Protein 7S5C (pdb70)

Solvent-accessible surface area: 25886 Å² total; per-residue (Å²): 133,81,59,16,18,2,17,0,1,45,3,0,14,46,1,0,55,4,0,12,42,1,34,25,34,5,100,61,3,108,56,96,123,0,83,46,25,0,102,102,1,5,55,56,2,20,88,5,5,52,51,0,10,115,18,3,80,110,55,11,83,31,0,56,111,69,62,166,77,60,26,23,3,22,0,1,50,1,0,15,46,1,0,55,5,2,11,49,1,28,39,33,7,114,58,4,96,48,96,109,0,91,49,17,0,98,67,0,5,60,63,2,67,109,5,15,64,59,0,16,108,39,2,61,144,63,10,87,28,0,52,114,61,67,150,82,59,17,20,2,14,0,0,41,0,1,14,44,1,0,55,5,0,11,41,2,35,36,36,5,120,60,7,96,53,90,96,0,86,55,22,0,100,86,0,4,48,51,3,18,94,6,4,53,67,0,15,96,20,3,75,132,61,12,80,37,7,77,114,112,126,59,26,16,3,23,0,3,50,0,0,15,47,1,0,60,6,0,11,30,1,36,37,30,5,117,58,5,94,56,105,123,0,94,54,21,0,108,89,0,5,49,51,2,27,61,4,2,3,41,0,9,59,11,18,144,126,63,82,124,57,24,20,3,22,0,1,51,1,0,14,47,1,0,55,6,0,10,39,1,35,28,39,8,100,60,2,113,45,108,100,0,100,56,17,1,104,88,0,6,48,32,2,24,82,2,5,24,57,0,18,100,15,2,151,120,66,11,123,45,40,140,59,30,19,4,25,0,3,53,1,1,14,44,1,0,56,5,0,11,38,3,29,31,34,6,88,58,2,109,49,104,94,0,85,52,20,0,98,84,0,5,49,48,2,19,105,3,3,56,51,0,24,114,12,2,65,89,56,12,113,52,5,132,146,88,59,24,20,2,19,0,1,44,0,0,15,49,1,0,54,6,0,13,43,2,38,30,34,6,121,63,1,106,54,104,121,0,93,49,22,0,98,93,0,5,59,47,3,20,95,4,3,35,52,0,20,117,19,3,164,94,58,14,126,46,29,144,60,31,19,4,22,0,2,52,0,0,15,48,1,0,64,6,2,12,29,1,36,19,35,8,128,59,6,86,51,91,107,0,81,54,18,0,103,90,0,6,49,37,2,42,107,6,16,56,64,0,14,104,22,18,184,132,71,82,150,84,60,16,21,4,18,0,2,52,1,0,15,46,0,0,53,6,0,9,38,3,36,22,36,7,95,45,30,90,38,102,130,0,74,56,22,0,94,87,1,7,50,52,2,27,87,8,2,6,78,0,10,79,7,2,72,105,51,10,109,53,18,132,145,74,66,12,20,5,23,0,2,48,0,1,14,46,1,0,55,5,2,14,42,2,32,38,35,8,121,61,5,92,49,104,91,0,90,52,10,0,100,85,0,5,60,64,3,67,105,4,17,67,56,0,18,109,28,21,140,140,60,26,131,74

Structure (mmCIF, N/CA/C/O backbone):
data_7S5C
#
_entry.id   7S5C
#
_cell.length_a   63.830
_cell.length_b   68.360
_cell.length_c   83.390
_cell.angle_alpha   90.00
_cell.angle_beta   103.62
_cell.angle_gamma   90.00
#
_symmetry.space_group_name_H-M   'P 1 21 1'
#
loop_
_entity.id
_entity.type
_entity.pdbx_description
1 polymer EncB
2 non-polymer 'FE (III) ION'
3 non-polymer 'CALCIUM ION'
4 water water
#
loop_
_atom_site.group_PDB
_atom_site.id
_atom_site.type_symbol
_atom_site.label_atom_id
_atom_site.label_alt_id
_atom_site.label_comp_id
_atom_site.label_asym_id
_atom_site.label_entity_id
_atom_site.label_seq_id
_atom_site.pdbx_PDB_ins_code
_atom_site.Cartn_x
_atom_site.Cartn_y
_atom_site.Cartn_z
_atom_site.occupancy
_atom_site.B_iso_or_equiv
_atom_site.auth_seq_id
_atom_site.auth_comp_id
_atom_site.auth_asym_id
_atom_site.auth_atom_id
_atom_site.pdbx_PDB_model_num
ATOM 1 N N . ASP A 1 21 ? -24.624 -1.304 0.501 1.00 63.01 14 ASP A N 1
ATOM 2 C CA . ASP A 1 21 ? -24.434 -0.578 -0.748 1.00 63.13 14 ASP A CA 1
ATOM 3 C C . ASP A 1 21 ? -22.942 -0.457 -1.063 1.00 68.31 14 ASP A C 1
ATOM 4 O O . ASP A 1 21 ? -22.353 0.619 -0.950 1.00 74.33 14 ASP A O 1
ATOM 9 N N . LEU A 1 22 ? -22.329 -1.573 -1.450 1.00 55.03 15 LEU A N 1
ATOM 10 C CA . LEU A 1 22 ? -20.896 -1.633 -1.705 1.00 50.93 15 LEU A CA 1
ATOM 11 C C . LEU A 1 22 ? -20.636 -2.179 -3.100 1.00 42.95 15 LEU A C 1
ATOM 12 O O . LEU A 1 22 ? -21.268 -3.152 -3.522 1.00 43.15 15 LEU A O 1
ATOM 17 N N . ASP A 1 23 ? -19.693 -1.562 -3.803 1.00 36.57 16 ASP A N 1
ATOM 18 C CA . ASP A 1 23 ? -19.181 -2.109 -5.046 1.00 33.35 16 ASP A CA 1
ATOM 19 C C . ASP A 1 23 ? -17.788 -2.683 -4.791 1.00 28.56 16 ASP A C 1
ATOM 20 O O . ASP A 1 23 ? -17.281 -2.671 -3.664 1.00 25.74 16 ASP A O 1
ATOM 25 N N . ASP A 1 24 ? -17.179 -3.230 -5.845 1.00 25.64 17 ASP A N 1
ATOM 26 C CA . ASP A 1 24 ? -15.888 -3.894 -5.680 1.00 27.57 17 ASP A CA 1
ATOM 27 C C . ASP A 1 24 ? -14.839 -2.940 -5.116 1.00 24.25 17 ASP A C 1
ATOM 28 O O . ASP A 1 24 ? -14.042 -3.320 -4.247 1.00 24.06 17 ASP A O 1
ATOM 33 N N . VAL A 1 25 ? -14.816 -1.691 -5.595 1.00 23.91 18 VAL A N 1
ATOM 34 C CA . VAL A 1 25 ? -13.761 -0.784 -5.151 1.00 21.60 18 VAL A CA 1
ATOM 35 C C . VAL A 1 25 ? -13.936 -0.450 -3.674 1.00 21.55 18 VAL A C 1
ATOM 36 O O . VAL A 1 25 ? -12.953 -0.313 -2.939 1.00 24.57 18 VAL A O 1
ATOM 40 N N . ALA A 1 26 ? -15.184 -0.356 -3.205 1.00 22.49 19 ALA A N 1
ATOM 41 C CA . ALA A 1 26 ? -15.416 -0.097 -1.788 1.00 24.98 19 ALA A CA 1
ATOM 42 C C . ALA A 1 26 ? -14.942 -1.257 -0.922 1.00 22.34 19 ALA A C 1
ATOM 43 O O . ALA A 1 26 ? -14.361 -1.038 0.147 1.00 21.86 19 ALA A O 1
ATOM 45 N N . ARG A 1 27 ? -15.208 -2.499 -1.350 1.00 22.79 20 ARG A N 1
ATOM 46 C CA . ARG A 1 27 ? -14.730 -3.653 -0.594 1.00 23.55 20 ARG A CA 1
ATOM 47 C C . ARG A 1 27 ? -13.208 -3.685 -0.552 1.00 19.84 20 ARG A C 1
ATOM 48 O O . ARG A 1 27 ? -12.615 -4.055 0.472 1.00 21.86 20 ARG A O 1
ATOM 56 N N . ILE A 1 28 ? -12.558 -3.278 -1.649 1.00 19.81 21 ILE A N 1
ATOM 57 C CA . ILE A 1 28 ? -11.091 -3.200 -1.656 1.00 19.69 21 ILE A CA 1
ATOM 58 C C . ILE A 1 28 ? -10.597 -2.159 -0.649 1.00 24.52 21 ILE A C 1
ATOM 59 O O . ILE A 1 28 ? -9.646 -2.406 0.108 1.00 20.36 21 ILE A O 1
ATOM 64 N N . ARG A 1 29 ? -11.209 -0.964 -0.649 1.00 16.53 22 ARG A N 1
ATOM 65 C CA . ARG A 1 29 ? -10.836 0.057 0.337 1.00 19.96 22 ARG A CA 1
ATOM 66 C C . ARG A 1 29 ? -11.039 -0.436 1.770 1.00 19.74 22 ARG A C 1
ATOM 67 O O . ARG A 1 29 ? -10.224 -0.142 2.658 1.00 18.73 22 ARG A O 1
ATOM 75 N N . LEU A 1 30 ? -12.120 -1.182 2.019 1.00 21.55 23 LEU A N 1
ATOM 76 C CA . LEU A 1 30 ? -12.388 -1.686 3.367 1.00 22.73 23 LEU A CA 1
ATOM 77 C C . LEU A 1 30 ? -11.334 -2.696 3.810 1.00 23.01 23 LEU A C 1
ATOM 78 O O . LEU A 1 30 ? -10.858 -2.649 4.958 1.00 21.76 23 LEU A O 1
ATOM 83 N N . VAL A 1 31 ? -10.963 -3.615 2.912 1.00 19.72 24 VAL A N 1
ATOM 84 C CA . VAL A 1 31 ? -9.900 -4.572 3.208 1.00 21.76 24 VAL A CA 1
ATOM 85 C C . VAL A 1 31 ? -8.583 -3.859 3.469 1.00 22.60 24 VAL A C 1
ATOM 86 O O . VAL A 1 31 ? -7.857 -4.204 4.405 1.00 21.12 24 VAL A O 1
ATOM 90 N N . LEU A 1 32 ? -8.252 -2.855 2.650 1.00 22.62 25 LEU A N 1
ATOM 91 C CA . LEU A 1 32 ? -7.003 -2.123 2.860 1.00 22.04 25 LEU A CA 1
ATOM 92 C C . LEU A 1 32 ? -6.991 -1.402 4.214 1.00 20.70 25 LEU A C 1
ATOM 93 O O . LEU A 1 32 ? -5.990 -1.458 4.946 1.00 23.06 25 LEU A O 1
ATOM 98 N N . ALA A 1 33 ? -8.102 -0.754 4.583 1.00 21.03 26 ALA A N 1
ATOM 99 C CA . ALA A 1 33 ? -8.178 -0.087 5.884 1.00 20.56 26 ALA A CA 1
ATOM 100 C C . ALA A 1 33 ? -8.004 -1.076 7.036 1.00 21.39 26 ALA A C 1
ATOM 101 O O . ALA A 1 33 ? -7.271 -0.807 8.009 1.00 24.92 26 ALA A O 1
ATOM 103 N N . ARG A 1 34 ? -8.673 -2.232 6.941 1.00 21.05 27 ARG A N 1
ATOM 104 C CA . ARG A 1 34 ? -8.532 -3.251 7.982 1.00 19.86 27 ARG A CA 1
ATOM 105 C C . ARG A 1 34 ? -7.092 -3.758 8.081 1.00 21.49 27 ARG A C 1
ATOM 106 O O . ARG A 1 34 ? -6.565 -3.937 9.185 1.00 22.47 27 ARG A O 1
ATOM 114 N N . GLU A 1 35 ? -6.464 -4.044 6.937 1.00 21.79 28 GLU A N 1
ATOM 115 C CA . GLU A 1 35 ? -5.077 -4.492 6.926 1.00 22.03 28 GLU A CA 1
ATOM 116 C C . GLU A 1 35 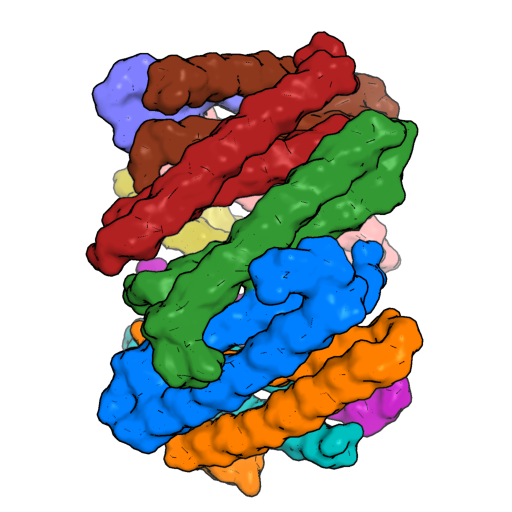? -4.159 -3.485 7.601 1.00 26.88 28 GLU A C 1
ATOM 117 O O . GLU A 1 35 ? -3.220 -3.868 8.317 1.00 20.15 28 GLU A O 1
ATOM 123 N N . LEU A 1 36 ? -4.404 -2.185 7.385 1.00 20.76 29 LEU A N 1
ATOM 124 C CA . LEU A 1 36 ? -3.536 -1.190 8.016 1.00 19.20 29 LEU A CA 1
ATOM 125 C C . LEU A 1 36 ? -3.688 -1.204 9.533 1.00 22.97 29 LEU A C 1
ATOM 126 O O . LEU A 1 36 ? -2.687 -1.119 10.275 1.00 20.89 29 LEU A O 1
ATOM 131 N N . GLU A 1 37 ? -4.929 -1.334 10.016 1.00 16.26 30 GLU A N 1
ATOM 132 C CA . GLU A 1 37 ? -5.119 -1.452 11.466 1.00 22.48 30 GLU A CA 1
ATOM 133 C C . GLU A 1 37 ? -4.451 -2.721 12.008 1.00 21.65 30 GLU A C 1
ATOM 134 O O . GLU A 1 37 ? -3.855 -2.712 13.100 1.00 23.46 30 GLU A O 1
ATOM 140 N N . THR A 1 38 ? -4.549 -3.823 11.253 1.00 22.19 31 THR A N 1
ATOM 141 C CA . THR A 1 38 ? -3.931 -5.082 11.669 1.00 23.67 31 THR A CA 1
ATOM 142 C C . THR A 1 38 ? -2.418 -4.950 11.803 1.00 25.02 31 THR A C 1
ATOM 143 O O . THR A 1 38 ? -1.820 -5.502 12.738 1.00 23.64 31 THR A O 1
ATOM 147 N N . ILE A 1 39 ? -1.777 -4.262 10.855 1.00 20.07 32 ILE A N 1
ATOM 148 C CA . ILE A 1 39 ? -0.335 -4.040 10.962 1.00 20.00 32 ILE A CA 1
ATOM 149 C C . ILE A 1 39 ? -0.016 -3.250 12.221 1.00 18.71 32 ILE A C 1
ATOM 150 O O . ILE A 1 39 ? 0.945 -3.571 12.936 1.00 21.74 32 ILE A O 1
ATOM 155 N N . ASN A 1 40 ? -0.796 -2.186 12.503 1.00 21.91 33 ASN A N 1
ATOM 156 C CA . ASN A 1 40 ? -0.593 -1.445 13.757 1.00 20.44 33 ASN A CA 1
ATOM 157 C C . ASN A 1 40 ? -0.616 -2.384 14.970 1.00 26.34 33 ASN A C 1
ATOM 158 O O . ASN A 1 40 ? 0.221 -2.287 15.884 1.00 20.47 33 ASN A O 1
ATOM 163 N N . GLU A 1 41 ? -1.577 -3.306 14.985 1.00 22.08 34 GLU A N 1
ATOM 164 C CA . GLU A 1 41 ? -1.703 -4.236 16.108 1.00 26.41 34 GLU A CA 1
ATOM 165 C C . GLU A 1 41 ? -0.513 -5.192 16.192 1.00 25.45 34 GLU A C 1
ATOM 166 O O . GLU A 1 41 ? 0.006 -5.454 17.285 1.00 24.81 34 GLU A O 1
ATOM 172 N N . TYR A 1 42 ? -0.076 -5.734 15.055 1.00 25.53 35 TYR A N 1
ATOM 173 C CA . TYR A 1 42 ? 1.062 -6.653 15.065 1.00 24.89 35 TYR A CA 1
ATOM 174 C C . TYR A 1 42 ? 2.324 -5.955 15.556 1.00 27.32 35 TYR A C 1
ATOM 175 O O . TYR A 1 42 ? 3.080 -6.514 16.358 1.00 2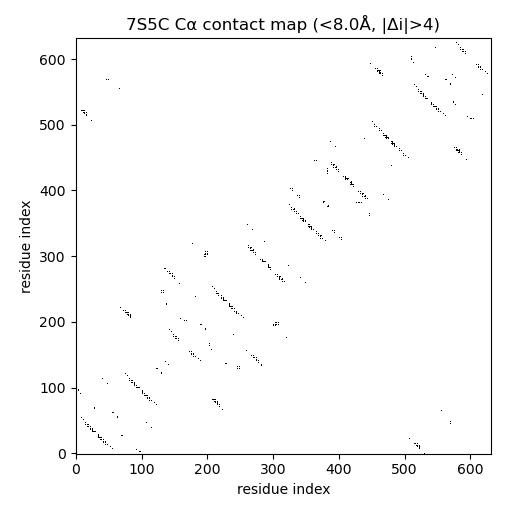2.89 35 TYR A O 1
ATOM 184 N N . GLU A 1 43 ? 2.574 -4.731 15.083 1.00 23.36 36 GLU A N 1
ATOM 185 C CA . GLU A 1 43 ? 3.779 -4.023 15.508 1.00 24.73 36 GLU A CA 1
ATOM 186 C C . GLU A 1 43 ? 3.716 -3.684 16.991 1.00 21.99 36 GLU A C 1
ATOM 187 O O . GLU A 1 43 ? 4.722 -3.805 17.709 1.00 28.68 36 GLU A O 1
ATOM 193 N N . ALA A 1 44 ? 2.537 -3.282 17.475 1.00 23.11 37 ALA A N 1
ATOM 194 C CA . ALA A 1 44 ? 2.383 -2.993 18.898 1.00 25.65 37 ALA A CA 1
ATOM 195 C C . ALA A 1 44 ? 2.600 -4.245 19.750 1.00 34.28 37 ALA A C 1
ATOM 196 O O . ALA A 1 44 ? 3.263 -4.193 20.795 1.00 30.00 37 ALA A O 1
ATOM 198 N N . TYR A 1 45 ? 2.050 -5.382 19.322 1.00 26.29 38 TYR A N 1
ATOM 199 C CA . TYR A 1 45 ? 2.238 -6.616 20.078 1.00 26.78 38 TYR A CA 1
ATOM 200 C C . TYR A 1 45 ? 3.692 -7.072 20.041 1.00 29.23 38 TYR A C 1
ATOM 201 O O . TYR A 1 45 ? 4.215 -7.579 21.042 1.00 30.63 38 TYR A O 1
ATOM 210 N N . ALA A 1 46 ? 4.363 -6.900 18.895 1.00 26.41 39 ALA A N 1
ATOM 211 C CA . ALA A 1 46 ? 5.778 -7.243 18.809 1.00 27.49 39 ALA A CA 1
ATOM 212 C C . ALA A 1 46 ? 6.597 -6.391 19.766 1.00 38.33 39 ALA A C 1
ATOM 213 O O . ALA A 1 46 ? 7.523 -6.892 20.415 1.00 39.61 39 ALA A O 1
ATOM 215 N N . ARG A 1 47 ? 6.264 -5.100 19.873 1.00 38.33 40 ARG A N 1
ATOM 216 C CA . ARG A 1 47 ? 6.961 -4.237 20.824 1.00 37.70 40 ARG A CA 1
ATOM 217 C C . ARG A 1 47 ? 6.685 -4.656 22.262 1.00 34.80 40 ARG A C 1
ATOM 218 O O . ARG A 1 47 ? 7.577 -4.578 23.116 1.00 36.84 40 ARG A O 1
ATOM 226 N N . ALA A 1 48 ? 5.454 -5.083 22.561 1.00 36.54 41 ALA A N 1
ATOM 227 C CA . ALA A 1 48 ? 5.071 -5.348 23.946 1.00 32.92 41 ALA A CA 1
ATOM 228 C C . ALA A 1 48 ? 5.551 -6.700 24.462 1.00 39.42 41 ALA A C 1
ATOM 229 O O . ALA A 1 48 ? 5.357 -6.996 25.645 1.00 38.15 41 ALA A O 1
ATOM 231 N N . SER A 1 49 ? 6.159 -7.524 23.622 1.00 35.91 42 SER A N 1
ATOM 232 C CA . SER A 1 49 ? 6.564 -8.865 24.013 1.00 40.46 42 SER A CA 1
ATOM 233 C C . SER A 1 49 ? 8.014 -8.880 24.479 1.00 42.19 42 SER A C 1
ATOM 234 O O . SER A 1 49 ? 8.856 -8.157 23.939 1.00 46.82 42 SER A O 1
ATOM 237 N N . SER A 1 50 ? 8.300 -9.717 25.484 1.00 48.77 43 SER A N 1
ATOM 238 C CA . SER A 1 50 ? 9.671 -9.946 25.933 1.00 58.52 43 SER A CA 1
ATOM 239 C C . SER A 1 50 ? 10.253 -11.261 25.435 1.00 46.76 43 SER A C 1
ATOM 240 O O . SER A 1 50 ? 11.479 -11.428 25.462 1.00 46.12 43 SER A O 1
ATOM 243 N N . ASN A 1 51 ? 9.414 -12.190 24.996 1.00 43.71 44 ASN A N 1
ATOM 244 C CA . ASN A 1 51 ? 9.895 -13.438 24.419 1.00 40.36 44 ASN A CA 1
ATOM 245 C C . ASN A 1 51 ? 10.327 -13.180 22.987 1.00 38.91 44 ASN A C 1
ATOM 246 O O . ASN A 1 51 ? 9.495 -12.793 22.154 1.00 41.13 44 ASN A O 1
ATOM 251 N N . PRO A 1 52 ? 11.607 -13.375 22.639 1.00 34.05 45 PRO A N 1
ATOM 252 C CA . PRO A 1 52 ? 12.057 -13.121 21.258 1.00 43.22 45 PRO A CA 1
ATOM 253 C C . PRO A 1 52 ? 11.323 -13.920 20.192 1.00 41.65 45 PRO A C 1
ATOM 254 O O . PRO A 1 52 ? 11.152 -13.416 19.074 1.00 30.85 45 PRO A O 1
ATOM 258 N N . GLU A 1 53 ? 10.889 -15.150 20.488 1.00 39.72 46 GLU A N 1
ATOM 259 C CA . GLU A 1 53 ? 10.169 -15.924 19.479 1.00 35.13 46 GLU A CA 1
ATOM 260 C C . GLU A 1 53 ? 8.792 -15.334 19.201 1.00 36.99 46 GLU A C 1
ATOM 261 O O . GLU A 1 53 ? 8.340 -15.320 18.050 1.00 31.71 46 GLU A O 1
ATOM 267 N N . VAL A 1 54 ? 8.129 -14.810 20.234 1.00 28.90 47 VAL A N 1
ATOM 268 C CA . VAL A 1 54 ? 6.831 -14.159 20.044 1.00 31.52 47 VAL A CA 1
ATOM 269 C C . VAL A 1 54 ? 6.997 -12.823 19.325 1.00 32.95 47 VAL A C 1
ATOM 270 O O . VAL A 1 54 ? 6.208 -12.477 18.431 1.00 28.35 47 VAL A O 1
ATOM 274 N N . ARG A 1 55 ? 8.019 -12.048 19.704 1.00 26.78 48 ARG A N 1
ATOM 275 C CA . ARG A 1 55 ? 8.350 -10.835 18.959 1.00 30.39 48 ARG A CA 1
ATOM 276 C C . ARG A 1 55 ? 8.536 -11.136 17.475 1.00 34.47 48 ARG A C 1
ATOM 277 O O . ARG A 1 55 ? 7.995 -10.434 16.607 1.00 32.30 48 ARG A O 1
ATOM 285 N N . ALA A 1 56 ? 9.300 -12.184 17.166 1.00 29.90 49 ALA A N 1
ATOM 286 C CA . ALA A 1 56 ? 9.576 -12.503 15.770 1.00 34.58 49 ALA A CA 1
ATOM 287 C C . ALA A 1 56 ? 8.334 -13.009 15.045 1.00 30.26 49 ALA A C 1
ATOM 288 O O . ALA A 1 56 ? 8.169 -12.746 13.847 1.00 28.86 49 ALA A O 1
ATOM 290 N N . PHE A 1 57 ? 7.471 -13.754 15.743 1.00 25.18 50 PHE A N 1
ATOM 291 C CA . PHE A 1 57 ? 6.185 -14.155 15.183 1.00 27.57 50 PHE A CA 1
ATOM 292 C C . PHE A 1 57 ? 5.372 -12.939 14.742 1.00 21.52 50 PHE A C 1
ATOM 293 O O . PHE A 1 57 ? 4.825 -12.900 13.627 1.00 24.63 50 PHE A O 1
ATOM 301 N N . PHE A 1 58 ? 5.269 -11.944 15.623 1.00 24.04 51 PHE A N 1
ATOM 302 C CA . PHE A 1 58 ? 4.481 -10.753 15.305 1.00 27.21 51 PHE A CA 1
ATOM 303 C C . PHE A 1 58 ? 5.129 -9.929 14.194 1.00 28.41 51 PHE A C 1
ATOM 304 O O . PHE A 1 58 ? 4.428 -9.342 13.358 1.00 24.99 51 PHE A O 1
ATOM 312 N N . GLN A 1 59 ? 6.467 -9.868 14.162 1.00 28.94 52 GLN A N 1
ATOM 313 C CA . GLN A 1 59 ? 7.124 -9.092 13.110 1.00 30.33 52 GLN A CA 1
ATOM 314 C C . GLN A 1 59 ? 6.957 -9.750 11.748 1.00 27.14 52 GLN A C 1
ATOM 315 O O . GLN A 1 59 ? 6.767 -9.060 10.734 1.00 33.81 52 GLN A O 1
ATOM 321 N N . HIS A 1 60 ? 7.015 -11.082 11.704 1.00 25.44 53 HIS A N 1
ATOM 322 C CA . HIS A 1 60 ? 6.765 -11.790 10.457 1.00 27.17 53 HIS A CA 1
ATOM 323 C C . HIS A 1 60 ? 5.331 -11.592 9.981 1.00 28.07 53 HIS A C 1
ATOM 324 O O . HIS A 1 60 ? 5.090 -11.362 8.784 1.00 27.59 53 HIS A O 1
ATOM 331 N N . LEU A 1 61 ? 4.363 -11.672 10.901 1.00 26.23 54 LEU A N 1
ATOM 332 C CA . LEU A 1 61 ? 2.981 -11.385 10.522 1.00 26.06 54 LEU A CA 1
ATOM 333 C C . LEU A 1 61 ? 2.842 -9.967 9.965 1.00 26.57 54 LEU A C 1
ATOM 334 O O . LEU A 1 61 ? 2.131 -9.745 8.978 1.00 25.91 54 LEU A O 1
ATOM 339 N N . ALA A 1 62 ? 3.496 -8.988 10.602 1.00 24.25 55 ALA A N 1
ATOM 340 C CA . ALA A 1 62 ? 3.434 -7.611 10.117 1.00 27.38 55 ALA A CA 1
ATOM 341 C C . ALA A 1 62 ? 3.992 -7.492 8.701 1.00 26.12 55 ALA A C 1
ATOM 342 O O . ALA A 1 62 ? 3.397 -6.829 7.844 1.00 26.75 55 ALA A O 1
ATOM 344 N N . ALA A 1 63 ? 5.132 -8.135 8.432 1.00 22.35 56 ALA A N 1
ATOM 345 C CA . ALA A 1 63 ? 5.713 -8.066 7.093 1.00 27.65 56 ALA A CA 1
ATOM 346 C C . ALA A 1 63 ? 4.790 -8.688 6.044 1.00 29.04 56 ALA A C 1
ATOM 347 O O . ALA A 1 63 ? 4.641 -8.156 4.929 1.00 26.18 56 ALA A O 1
ATOM 349 N N . GLU A 1 64 ? 4.152 -9.812 6.381 1.00 28.49 57 GLU A N 1
ATOM 350 C CA . GLU A 1 64 ? 3.240 -10.439 5.423 1.00 27.29 57 GLU A CA 1
ATOM 351 C C . GLU A 1 64 ? 2.006 -9.571 5.176 1.00 23.76 57 GLU A C 1
ATOM 352 O O . GLU A 1 64 ? 1.510 -9.476 4.040 1.00 24.54 57 GLU A O 1
ATOM 358 N N . GLU A 1 65 ? 1.489 -8.933 6.229 1.00 21.57 58 GLU A N 1
ATOM 359 C CA . GLU A 1 65 ? 0.361 -8.023 6.040 1.00 22.23 58 GLU A CA 1
ATOM 360 C C . GLU A 1 65 ? 0.756 -6.809 5.197 1.00 23.44 58 GLU A C 1
ATOM 361 O O . GLU A 1 65 ? -0.066 -6.282 4.434 1.00 24.17 58 GLU A O 1
ATOM 367 N N . LYS A 1 66 ? 1.999 -6.342 5.323 1.00 21.84 59 LYS A N 1
ATOM 368 C CA . LYS A 1 66 ? 2.453 -5.245 4.472 1.00 23.51 59 LYS A CA 1
ATOM 369 C C . LYS A 1 66 ? 2.489 -5.667 3.005 1.00 28.23 59 LYS A C 1
ATOM 370 O O . LYS A 1 66 ? 2.170 -4.873 2.098 1.00 27.37 59 LYS A O 1
ATOM 376 N N . GLU A 1 67 ? 2.877 -6.918 2.745 1.00 23.66 60 GLU A N 1
ATOM 377 C CA . GLU A 1 67 ? 2.801 -7.412 1.369 1.00 24.57 60 GLU A CA 1
ATOM 378 C C . GLU A 1 67 ? 1.354 -7.409 0.864 1.00 28.62 60 GLU A C 1
ATOM 379 O O . GLU A 1 67 ? 1.082 -7.045 -0.297 1.00 28.89 60 GLU A O 1
ATOM 385 N N . HIS A 1 68 ? 0.409 -7.811 1.725 1.00 24.70 61 HIS A N 1
ATOM 386 C CA . HIS A 1 68 ? -1.005 -7.759 1.336 1.00 25.21 61 HIS A CA 1
ATOM 387 C C . HIS A 1 68 ? -1.455 -6.330 1.057 1.00 24.10 61 HIS A C 1
ATOM 388 O O . HIS A 1 68 ? -2.279 -6.095 0.167 1.00 25.40 61 HIS A O 1
ATOM 395 N N . VAL A 1 69 ? -0.953 -5.369 1.833 1.00 23.30 62 VAL A N 1
ATOM 396 C CA . VAL A 1 69 ? -1.296 -3.970 1.597 1.00 24.99 62 VAL A CA 1
ATOM 397 C C . VAL A 1 69 ? -0.840 -3.544 0.211 1.00 27.11 62 VAL A C 1
ATOM 398 O O . VAL A 1 69 ? -1.573 -2.861 -0.511 1.00 25.43 62 VAL A O 1
ATOM 402 N N . SER A 1 70 ? 0.383 -3.930 -0.178 1.00 25.67 63 SER A N 1
ATOM 403 C CA . SER A 1 70 ? 0.851 -3.619 -1.532 1.00 32.93 63 SER A CA 1
ATOM 404 C C . SER A 1 70 ? -0.083 -4.203 -2.597 1.00 22.99 63 SER A C 1
ATOM 405 O O . SER A 1 70 ? -0.426 -3.529 -3.585 1.00 26.13 63 SER A O 1
ATOM 408 N N . GLU A 1 71 ? -0.488 -5.458 -2.420 1.00 25.12 64 GLU A N 1
ATOM 409 C CA . GLU A 1 71 ? -1.410 -6.057 -3.385 1.00 26.96 64 GLU A CA 1
ATOM 410 C C . GLU A 1 71 ? -2.744 -5.318 -3.424 1.00 26.64 64 GLU A C 1
ATOM 411 O O . GLU A 1 71 ? -3.314 -5.101 -4.505 1.00 25.63 64 GLU A O 1
ATOM 417 N N . ALA A 1 72 ? -3.256 -4.918 -2.255 1.00 21.73 65 ALA A N 1
ATOM 418 C CA . ALA A 1 72 ? -4.531 -4.214 -2.211 1.00 23.12 65 ALA A CA 1
ATOM 419 C C . ALA A 1 72 ? -4.428 -2.853 -2.891 1.00 23.74 65 ALA A C 1
ATOM 420 O O . ALA A 1 72 ? -5.365 -2.424 -3.574 1.00 20.52 65 ALA A O 1
ATOM 422 N N . VAL A 1 73 ? -3.304 -2.156 -2.710 1.00 21.02 66 VAL A N 1
ATOM 423 C CA . VAL A 1 73 ? -3.128 -0.861 -3.363 1.00 24.65 66 VAL A CA 1
ATOM 424 C C . VAL A 1 73 ? -3.072 -1.045 -4.871 1.00 29.20 66 VAL A C 1
ATOM 425 O O . VAL A 1 73 ? -3.656 -0.261 -5.630 1.00 25.77 66 VAL A O 1
ATOM 429 N N . HIS A 1 74 ? -2.398 -2.102 -5.331 1.00 25.33 67 HIS A N 1
ATOM 430 C CA . HIS A 1 74 ? -2.374 -2.366 -6.768 1.00 26.39 67 HIS A CA 1
ATOM 431 C C . HIS A 1 74 ? -3.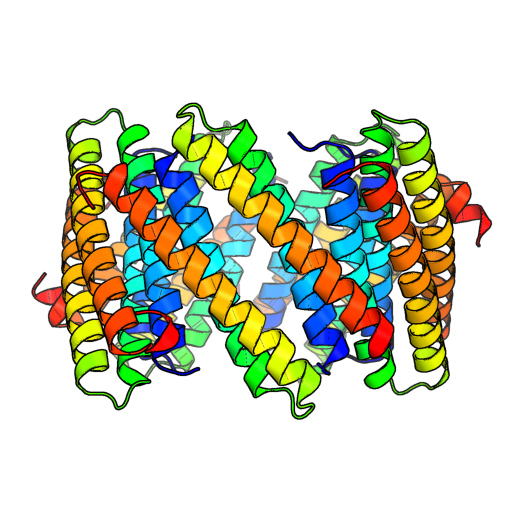780 -2.628 -7.301 1.00 26.84 67 HIS A C 1
ATOM 432 O O . HIS A 1 74 ? -4.156 -2.124 -8.371 1.00 27.20 67 HIS A O 1
ATOM 439 N N . MET A 1 75 ? -4.578 -3.404 -6.562 1.00 24.53 68 MET A N 1
ATOM 440 C CA . MET A 1 75 ? -5.952 -3.676 -6.990 1.00 27.57 68 MET A CA 1
ATOM 441 C C . MET A 1 75 ? -6.774 -2.394 -7.040 1.00 27.24 68 MET A C 1
ATOM 442 O O . MET A 1 75 ? -7.535 -2.161 -7.989 1.00 28.53 68 MET A O 1
ATOM 447 N N . LEU A 1 76 ? -6.663 -1.571 -5.992 1.00 23.67 69 LEU A N 1
ATOM 448 C CA . LEU A 1 76 ? -7.368 -0.298 -5.948 1.00 21.32 69 LEU A CA 1
ATOM 449 C C . LEU A 1 76 ? -6.998 0.564 -7.146 1.00 28.54 69 LEU A C 1
ATOM 450 O O . LEU A 1 76 ? -7.868 1.152 -7.796 1.00 26.96 69 LEU A O 1
ATOM 455 N N . ARG A 1 77 ? -5.703 0.620 -7.471 1.00 25.11 70 ARG A N 1
ATOM 456 C CA . ARG A 1 77 ? -5.257 1.421 -8.605 1.00 31.35 70 ARG A CA 1
ATOM 457 C C . ARG A 1 77 ? -5.834 0.888 -9.902 1.00 36.58 70 ARG A C 1
ATOM 458 O O . ARG A 1 77 ? -6.232 1.662 -10.783 1.00 31.38 70 ARG A O 1
ATOM 466 N N . MET A 1 78 ? -5.906 -0.439 -10.028 1.00 29.58 71 MET A N 1
ATOM 467 C CA . MET A 1 78 ? -6.431 -1.027 -11.252 1.00 38.26 71 MET A CA 1
ATOM 468 C C . MET A 1 78 ? -7.935 -0.796 -11.377 1.00 36.86 71 MET A C 1
ATOM 469 O O . MET A 1 78 ? -8.455 -0.684 -12.492 1.00 38.26 71 MET A O 1
ATOM 474 N N . LEU A 1 79 ? -8.648 -0.673 -10.254 1.00 30.72 72 LEU A N 1
ATOM 475 C CA . LEU A 1 79 ? -10.089 -0.452 -10.321 1.00 32.87 72 LEU A CA 1
ATOM 476 C C . LEU A 1 79 ? -10.500 1.019 -10.266 1.00 41.98 72 LEU A C 1
ATOM 477 O O . LEU A 1 79 ? -11.617 1.344 -10.682 1.00 37.66 72 LEU A O 1
ATOM 482 N N . ASP A 1 80 ? -9.648 1.911 -9.762 1.00 32.01 73 ASP A N 1
ATOM 483 C CA . ASP A 1 80 ? -10.005 3.310 -9.510 1.00 33.82 73 ASP A CA 1
ATOM 484 C C . ASP A 1 80 ? -9.024 4.180 -10.294 1.00 33.07 73 ASP A C 1
ATOM 485 O O . ASP A 1 80 ? -7.961 4.547 -9.782 1.00 33.33 73 ASP A O 1
ATOM 490 N N . SER A 1 81 ? -9.394 4.530 -11.531 1.00 36.72 74 SER A N 1
ATOM 491 C CA . SER A 1 81 ? -8.483 5.287 -12.387 1.00 50.74 74 SER A CA 1
ATOM 492 C C . SER A 1 81 ? -8.145 6.647 -11.781 1.00 33.71 74 SER A C 1
ATOM 493 O O . SER A 1 81 ? -6.996 7.104 -11.860 1.00 36.38 74 SER A O 1
ATOM 496 N N . GLY A 1 82 ? -9.135 7.306 -11.170 1.00 36.90 75 GLY A N 1
ATOM 497 C CA . GLY A 1 82 ? -8.873 8.571 -10.500 1.00 36.73 75 GLY A CA 1
ATOM 498 C C . GLY A 1 82 ? -7.861 8.446 -9.378 1.00 42.16 75 GLY A C 1
ATOM 499 O O . GLY A 1 82 ? -7.078 9.370 -9.134 1.00 37.04 75 GLY A O 1
ATOM 500 N N . GLN A 1 83 ? -7.855 7.304 -8.685 1.00 34.06 76 GLN A N 1
ATOM 501 C CA . GLN A 1 83 ? -6.836 7.066 -7.670 1.00 29.23 76 GLN A CA 1
ATOM 502 C C . GLN A 1 83 ? -5.485 6.792 -8.308 1.00 32.72 76 GLN A C 1
ATOM 503 O O . GLN A 1 83 ? -4.460 7.328 -7.866 1.00 29.03 76 GLN A O 1
ATOM 509 N N . ASN A 1 84 ? -5.465 5.946 -9.343 1.00 31.37 77 ASN A N 1
ATOM 510 C CA . ASN A 1 84 ? -4.224 5.644 -10.041 1.00 35.14 77 ASN A CA 1
ATOM 511 C C . ASN A 1 84 ? -3.547 6.901 -10.571 1.00 31.77 77 ASN A C 1
ATOM 512 O O . ASN A 1 84 ? -2.312 6.958 -10.624 1.00 33.48 77 ASN A O 1
ATOM 517 N N . ASP A 1 85 ? -4.330 7.914 -10.958 1.00 32.24 78 ASP A N 1
ATOM 518 C CA . ASP A 1 85 ? -3.758 9.138 -11.521 1.00 40.93 78 ASP A CA 1
ATOM 519 C C . ASP A 1 85 ? -2.726 9.789 -10.599 1.00 48.63 78 ASP A C 1
ATOM 520 O O . ASP A 1 85 ? -1.847 10.513 -11.082 1.00 34.92 78 ASP A O 1
ATOM 525 N N . HIS A 1 86 ? -2.797 9.535 -9.292 1.00 35.97 79 HIS A N 1
ATOM 526 C CA . HIS A 1 86 ? -1.915 10.171 -8.322 1.00 33.09 79 HIS A CA 1
ATOM 527 C C . HIS A 1 86 ? -0.677 9.346 -8.001 1.00 41.08 79 HIS A C 1
ATOM 528 O O . HIS A 1 86 ? 0.094 9.737 -7.120 1.00 37.19 79 HIS A O 1
ATOM 535 N N . PHE A 1 87 ? -0.467 8.227 -8.692 1.00 38.20 80 PHE A N 1
ATOM 536 C CA . PHE A 1 87 ? 0.714 7.390 -8.474 1.00 45.64 80 PHE A CA 1
ATOM 537 C C . PHE A 1 87 ? 1.684 7.451 -9.656 1.00 46.01 80 PHE A C 1
ATOM 538 O O . PHE A 1 87 ? 1.273 7.325 -10.816 1.00 40.23 80 PHE A O 1
ATOM 546 N N . ASP B 1 21 ? -1.775 -5.146 30.788 1.00 70.11 14 ASP B N 1
ATOM 547 C CA . ASP B 1 21 ? -2.470 -6.178 31.549 1.00 82.90 14 ASP B CA 1
ATOM 548 C C . ASP B 1 21 ? -2.581 -7.466 30.738 1.00 74.08 14 ASP B C 1
ATOM 549 O O . ASP B 1 21 ? -3.330 -8.377 31.092 1.00 80.49 14 ASP B O 1
ATOM 554 N N . LEU B 1 22 ? -1.826 -7.536 29.646 1.00 65.90 15 LEU B N 1
ATOM 555 C CA . LEU B 1 22 ? -1.873 -8.667 28.733 1.00 53.18 15 LEU B CA 1
ATOM 556 C C . LEU B 1 22 ? -0.514 -9.347 28.688 1.00 47.78 15 LEU B C 1
ATOM 557 O O . LEU B 1 22 ? 0.527 -8.682 28.684 1.00 43.46 15 LEU B O 1
ATOM 562 N N . ASP B 1 23 ? -0.525 -10.675 28.664 1.00 47.45 16 ASP B N 1
ATOM 563 C CA . ASP B 1 23 ? 0.688 -11.425 28.407 1.00 35.51 16 ASP B CA 1
ATOM 564 C C . ASP B 1 23 ? 0.729 -11.829 26.933 1.00 31.51 16 ASP B C 1
ATOM 565 O O . ASP B 1 23 ? -0.191 -11.553 26.155 1.00 30.12 16 ASP B O 1
ATOM 570 N N . ASP B 1 24 ? 1.818 -12.502 26.553 1.00 28.35 17 ASP B N 1
ATOM 571 C CA . ASP B 1 24 ? 1.999 -12.895 25.160 1.00 30.98 17 ASP B CA 1
ATOM 572 C C . ASP B 1 24 ? 0.901 -13.843 24.700 1.00 30.79 17 ASP B C 1
ATOM 573 O O . ASP B 1 24 ? 0.458 -13.774 23.549 1.00 28.30 17 ASP B O 1
ATOM 578 N N . VAL B 1 25 ? 0.459 -14.749 25.574 1.00 26.57 18 VAL B N 1
ATOM 579 C CA . VAL B 1 25 ? -0.553 -15.712 25.149 1.00 24.43 18 VAL B CA 1
ATOM 580 C C . VAL B 1 25 ? -1.876 -15.009 24.865 1.00 21.14 18 VAL B C 1
ATOM 581 O O . VAL B 1 25 ? -2.576 -15.343 23.900 1.00 21.69 18 VAL B O 1
ATOM 585 N N . ALA B 1 26 ? -2.240 -14.020 25.688 1.00 24.65 19 ALA B N 1
ATOM 586 C CA . ALA B 1 26 ? -3.473 -13.283 25.437 1.00 23.88 19 ALA B CA 1
ATOM 587 C C . ALA B 1 26 ? -3.398 -12.510 24.125 1.00 22.53 19 ALA B C 1
ATOM 588 O O . ALA B 1 26 ? -4.390 -12.416 23.393 1.00 23.15 19 ALA B O 1
ATOM 590 N N . ARG B 1 27 ? -2.224 -11.960 23.802 1.00 21.76 20 ARG B N 1
ATOM 591 C CA . ARG B 1 27 ? -2.064 -11.267 22.523 1.00 24.71 20 ARG B CA 1
ATOM 592 C C . ARG B 1 27 ? -2.148 -12.241 21.344 1.00 25.64 20 ARG B C 1
ATOM 593 O O . ARG B 1 27 ? -2.689 -11.896 20.284 1.00 26.00 20 ARG B O 1
ATOM 601 N N . ILE B 1 28 ? -1.615 -13.457 21.505 1.00 20.95 21 ILE B N 1
ATOM 602 C CA . ILE B 1 28 ? -1.785 -14.480 20.470 1.00 19.78 21 ILE B CA 1
ATOM 603 C C . ILE B 1 28 ? -3.259 -14.808 20.280 1.00 20.63 21 ILE B C 1
ATOM 604 O O . ILE B 1 28 ? -3.743 -14.920 19.147 1.00 22.23 21 ILE B O 1
ATOM 609 N N . ARG B 1 29 ? -3.996 -14.979 21.380 1.00 19.31 22 ARG B N 1
ATOM 610 C CA . ARG B 1 29 ? -5.426 -15.273 21.254 1.00 19.23 22 ARG B CA 1
ATOM 611 C C . ARG B 1 29 ? -6.169 -14.143 20.543 1.00 23.21 22 ARG B C 1
ATOM 612 O O . ARG B 1 29 ? -7.075 -14.396 19.736 1.00 19.60 22 ARG B O 1
ATOM 620 N N . LEU B 1 30 ? -5.808 -12.889 20.839 1.00 19.96 23 LEU B N 1
ATOM 621 C CA . LEU B 1 30 ? -6.461 -11.760 20.170 1.00 22.04 23 LEU B CA 1
ATOM 622 C C . LEU B 1 30 ? -6.141 -11.734 18.676 1.00 18.08 23 LEU B C 1
ATOM 623 O O . LEU B 1 30 ? -7.025 -11.465 17.852 1.00 20.46 23 LEU B O 1
ATOM 628 N N . VAL B 1 31 ? -4.892 -12.037 18.302 1.00 21.03 24 VAL B N 1
ATOM 629 C CA . VAL B 1 31 ? -4.531 -12.052 16.884 1.00 21.46 24 VAL B CA 1
ATOM 630 C C . VAL B 1 31 ? -5.275 -13.161 16.149 1.00 22.38 24 VAL B C 1
ATOM 631 O O . VAL B 1 31 ? -5.778 -12.961 15.039 1.00 20.51 24 VAL B O 1
ATOM 635 N N . LEU B 1 32 ? -5.355 -14.343 16.758 1.00 19.44 25 LEU B N 1
ATOM 636 C CA . LEU B 1 32 ? -6.100 -15.448 16.161 1.00 20.73 25 LEU B CA 1
ATOM 637 C C . LEU B 1 32 ? -7.576 -15.087 15.981 1.00 21.76 25 LEU B C 1
ATOM 638 O O . LEU B 1 32 ? -8.164 -15.328 14.914 1.00 23.26 25 LEU B O 1
ATOM 643 N N . ALA B 1 33 ? -8.195 -14.498 17.014 1.00 22.16 26 ALA B N 1
ATOM 644 C CA . ALA B 1 33 ? -9.601 -14.095 16.893 1.00 22.36 26 ALA B CA 1
ATOM 645 C C . ALA B 1 33 ? -9.801 -13.085 15.760 1.00 27.29 26 ALA B C 1
ATOM 646 O O . ALA B 1 33 ? -10.779 -13.172 14.991 1.00 25.32 26 ALA B O 1
ATOM 648 N N . ARG B 1 34 ? -8.885 -12.111 15.647 1.00 19.59 27 ARG B N 1
ATOM 649 C CA . ARG B 1 34 ? -8.993 -11.128 14.576 1.00 19.72 27 ARG B CA 1
ATOM 650 C C . ARG B 1 34 ? -8.819 -11.778 13.205 1.00 17.04 27 ARG B C 1
ATOM 651 O O . ARG B 1 34 ? -9.545 -11.443 12.260 1.00 21.17 27 ARG B O 1
ATOM 659 N N . GLU B 1 35 ? -7.861 -12.704 13.068 1.00 20.99 28 GLU B N 1
ATOM 660 C CA . GLU B 1 35 ? -7.654 -13.370 11.778 1.00 21.30 28 GLU B CA 1
ATOM 661 C C . GLU B 1 35 ? -8.892 -14.151 11.357 1.00 22.03 28 GLU B C 1
ATOM 662 O O . GLU B 1 35 ? -9.245 -14.182 10.170 1.00 19.90 28 GLU B O 1
ATOM 668 N N . LEU B 1 36 ? -9.563 -14.792 12.319 1.00 20.46 29 LEU B N 1
ATOM 669 C CA . LEU B 1 36 ? -10.781 -15.539 11.997 1.00 26.33 29 LEU B CA 1
ATOM 670 C C . LEU B 1 36 ? -11.874 -14.612 11.466 1.00 21.00 29 LEU B C 1
ATOM 671 O O . LEU B 1 36 ? -12.536 -14.912 10.454 1.00 19.42 29 LEU B O 1
ATOM 676 N N . GLU B 1 37 ? -12.078 -13.473 12.139 1.00 19.80 30 GLU B N 1
ATOM 677 C CA . GLU B 1 37 ? -13.024 -12.484 11.603 1.00 19.52 30 GLU B CA 1
ATOM 678 C C . GLU B 1 37 ? -12.599 -11.982 10.220 1.00 20.58 30 GLU B C 1
ATOM 679 O O . GLU B 1 37 ? -13.444 -11.734 9.344 1.00 23.15 30 GLU B O 1
ATOM 685 N N . THR B 1 38 ? -11.297 -11.795 10.018 1.00 16.75 31 THR B N 1
ATOM 686 C CA . THR B 1 38 ? -10.813 -11.322 8.726 1.00 21.84 31 THR B CA 1
ATOM 687 C C . THR B 1 38 ? -11.129 -12.326 7.618 1.00 21.83 31 THR B C 1
ATOM 688 O O . THR B 1 38 ? -11.537 -11.932 6.520 1.00 22.58 31 THR B O 1
ATOM 692 N N . ILE B 1 39 ? -10.938 -13.622 7.883 1.00 19.57 32 ILE B N 1
ATOM 693 C CA . ILE B 1 39 ? -11.302 -14.636 6.893 1.00 20.20 32 ILE B CA 1
ATOM 694 C C . ILE B 1 39 ? -12.777 -14.520 6.546 1.00 21.82 32 ILE B C 1
ATOM 695 O O . ILE B 1 39 ? -13.162 -14.573 5.370 1.00 19.48 32 ILE B O 1
ATOM 700 N N . ASN B 1 40 ? -13.631 -14.404 7.570 1.00 16.96 33 ASN B N 1
ATOM 701 C CA . ASN B 1 40 ? -15.057 -14.240 7.288 1.00 18.54 33 ASN B CA 1
ATOM 702 C C . ASN B 1 40 ? -15.303 -13.071 6.340 1.00 28.74 33 ASN B C 1
ATOM 703 O O . ASN B 1 40 ? -16.075 -13.182 5.380 1.00 21.39 33 ASN B O 1
ATOM 708 N N . GLU B 1 41 ? -14.636 -11.942 6.588 1.00 19.45 34 GLU B N 1
ATOM 709 C CA . GLU B 1 41 ? -14.858 -10.780 5.727 1.00 20.99 34 GLU B CA 1
ATOM 710 C C . GLU B 1 41 ? -14.365 -11.033 4.304 1.00 19.62 34 GLU B C 1
ATOM 711 O O . GLU B 1 41 ? -15.038 -10.662 3.340 1.00 23.08 34 GLU B O 1
ATOM 717 N N . TYR B 1 42 ? -13.199 -11.666 4.152 1.00 22.07 35 TYR B N 1
ATOM 718 C CA . TYR B 1 42 ? -12.664 -11.924 2.814 1.00 19.30 35 TYR B CA 1
ATOM 719 C C . TYR B 1 42 ? -13.569 -12.868 2.028 1.00 24.44 35 TYR B C 1
ATOM 720 O O . TYR B 1 42 ? -13.794 -12.666 0.833 1.00 22.69 35 TYR B O 1
ATOM 729 N N . GLU B 1 43 ? -14.081 -13.918 2.679 1.00 21.44 36 GLU B N 1
ATOM 730 C CA . GLU B 1 43 ? -14.952 -14.861 1.979 1.00 23.26 36 GLU B CA 1
ATOM 731 C C . GLU B 1 43 ? -16.280 -14.209 1.620 1.00 23.06 36 GLU B C 1
ATOM 732 O O . GLU B 1 43 ? -16.809 -14.430 0.518 1.00 24.56 36 GLU B O 1
ATOM 738 N N . ALA B 1 44 ? -16.824 -13.378 2.522 1.00 20.14 37 ALA B N 1
ATOM 739 C CA . ALA B 1 44 ? -18.051 -12.650 2.193 1.00 26.61 37 ALA B CA 1
ATOM 740 C C . ALA B 1 44 ? -17.832 -11.706 1.016 1.00 27.60 37 ALA B C 1
ATOM 741 O O . ALA B 1 44 ? -18.673 -11.618 0.111 1.00 26.04 37 ALA B O 1
ATOM 743 N N . TYR B 1 45 ? -16.698 -10.998 1.007 1.00 21.20 38 TYR B N 1
ATOM 744 C CA . TYR B 1 45 ? -16.408 -10.081 -0.087 1.00 19.41 38 TYR B CA 1
ATOM 745 C C . TYR B 1 45 ? -16.187 -10.826 -1.396 1.00 23.47 38 TYR B C 1
ATOM 746 O O . TYR B 1 45 ? -16.565 -10.332 -2.462 1.00 23.54 38 TYR B O 1
ATOM 755 N N . ALA B 1 46 ? -15.561 -12.005 -1.342 1.00 22.13 39 ALA B N 1
ATOM 756 C CA . ALA B 1 46 ? -15.415 -12.804 -2.553 1.00 24.59 39 ALA B CA 1
ATOM 757 C C . ALA B 1 46 ? -16.776 -13.202 -3.098 1.00 27.68 39 ALA B C 1
ATOM 758 O O . ALA B 1 46 ? -17.016 -13.124 -4.309 1.00 26.69 39 ALA B O 1
ATOM 760 N N . ARG B 1 47 ? -17.688 -13.595 -2.208 1.00 23.36 40 ARG B N 1
ATOM 761 C CA . ARG B 1 47 ? -19.033 -13.974 -2.633 1.00 29.97 40 ARG B CA 1
ATOM 762 C C . ARG B 1 47 ? -19.787 -12.791 -3.229 1.00 34.90 40 ARG B C 1
ATOM 763 O O . ARG B 1 47 ? -20.581 -12.965 -4.163 1.00 31.09 40 ARG B O 1
ATOM 771 N N . ALA B 1 48 ? -19.572 -11.588 -2.693 1.00 27.08 41 ALA B N 1
ATOM 772 C CA . ALA B 1 48 ? -20.311 -10.410 -3.137 1.00 31.89 41 ALA B CA 1
ATOM 773 C C . ALA B 1 48 ? -19.748 -9.772 -4.402 1.00 29.86 41 ALA B C 1
ATOM 774 O O . ALA B 1 48 ? -20.413 -8.916 -4.991 1.00 36.48 41 ALA B O 1
ATOM 776 N N . SER B 1 49 ? -18.553 -10.155 -4.838 1.00 27.93 42 SER B N 1
ATOM 777 C CA . SER B 1 49 ? -17.851 -9.400 -5.866 1.00 36.54 42 SER B CA 1
ATOM 778 C C . SER B 1 49 ? -18.328 -9.784 -7.263 1.00 40.43 42 SER B C 1
ATOM 779 O O . SER B 1 49 ? -18.719 -10.924 -7.518 1.00 35.63 42 SER B O 1
ATOM 782 N N . SER B 1 50 ? -18.289 -8.812 -8.177 1.00 43.09 43 SER B N 1
ATOM 783 C CA . SER B 1 50 ? -18.714 -9.053 -9.553 1.00 50.60 43 SER B CA 1
ATOM 784 C C . SER B 1 50 ? -17.543 -9.292 -10.497 1.00 35.49 43 SER B C 1
ATOM 785 O O . SER B 1 50 ? -17.579 -10.219 -11.304 1.00 35.97 43 SER B O 1
ATOM 788 N N . ASN B 1 51 ? -16.508 -8.474 -10.424 1.00 33.81 44 ASN B N 1
ATOM 789 C CA . ASN B 1 51 ? -15.338 -8.697 -11.259 1.00 30.76 44 ASN B CA 1
ATOM 790 C C . ASN B 1 51 ? -14.671 -10.005 -10.835 1.00 39.34 44 ASN B C 1
ATOM 791 O O . ASN B 1 51 ? -14.302 -10.144 -9.663 1.00 33.07 44 ASN B O 1
ATOM 796 N N . PRO B 1 52 ? -14.503 -10.987 -11.733 1.00 42.09 45 PRO B N 1
ATOM 797 C CA . PRO B 1 52 ? -13.894 -12.266 -11.317 1.00 33.85 45 PRO B CA 1
ATOM 798 C C . PRO B 1 52 ? -12.483 -12.093 -10.813 1.00 28.83 45 PRO B C 1
ATOM 799 O O . PRO B 1 52 ? -11.967 -12.940 -10.065 1.00 28.57 45 PRO B O 1
ATOM 803 N N . GLU B 1 53 ? -11.834 -10.995 -11.178 1.00 28.16 46 GLU B N 1
ATOM 804 C CA . GLU B 1 53 ? -10.451 -10.871 -10.791 1.00 30.34 46 GLU B CA 1
ATOM 805 C C . GLU B 1 53 ? -10.387 -10.342 -9.349 1.00 36.30 46 GLU B C 1
ATOM 806 O O . GLU B 1 53 ? -9.482 -10.663 -8.559 1.00 23.91 46 GLU B O 1
ATOM 812 N N . VAL B 1 54 ? -11.405 -9.555 -8.978 1.00 27.37 47 VAL B N 1
ATOM 813 C CA . VAL B 1 54 ? -11.566 -9.100 -7.599 1.00 28.51 47 VAL B CA 1
ATOM 814 C C . VAL B 1 54 ? -12.005 -10.253 -6.699 1.00 27.54 47 VAL B C 1
ATOM 815 O O . VAL B 1 54 ? -11.522 -10.406 -5.563 1.00 26.97 47 VAL B O 1
ATOM 819 N N . ARG B 1 55 ? -12.960 -11.055 -7.175 1.00 23.77 48 ARG B N 1
ATOM 820 C CA . ARG B 1 55 ? -13.348 -12.271 -6.471 1.00 26.38 48 ARG B CA 1
ATOM 821 C C . ARG B 1 55 ? -12.131 -13.126 -6.159 1.00 24.39 48 ARG B C 1
ATOM 822 O O . ARG B 1 55 ? -11.947 -13.577 -5.020 1.00 22.45 48 ARG B O 1
ATOM 830 N N . ALA B 1 56 ? -11.262 -13.324 -7.158 1.00 23.09 49 ALA B N 1
ATOM 831 C CA . ALA B 1 56 ? -10.084 -14.161 -6.937 1.00 25.91 49 ALA B CA 1
ATOM 832 C C . ALA B 1 56 ? -9.101 -13.512 -5.972 1.00 23.55 49 ALA B C 1
ATOM 833 O O . ALA B 1 56 ? -8.415 -14.217 -5.221 1.00 24.14 49 ALA B O 1
ATOM 835 N N . PHE B 1 57 ? -8.973 -12.179 -6.014 1.00 21.41 50 PHE B N 1
ATOM 836 C CA . PHE B 1 57 ? -8.133 -11.477 -5.045 1.00 21.12 50 PHE B CA 1
ATOM 837 C C . PHE B 1 57 ? -8.587 -11.760 -3.618 1.00 22.52 50 PHE B C 1
ATOM 838 O O . PHE B 1 57 ? -7.770 -12.064 -2.736 1.00 21.51 50 PHE B O 1
ATOM 846 N N . PHE B 1 58 ? -9.896 -11.676 -3.376 1.00 20.32 51 PHE B N 1
ATOM 847 C CA . PHE B 1 58 ? -10.410 -11.945 -2.033 1.00 21.56 51 PHE B CA 1
ATOM 848 C C . PHE B 1 58 ? -10.234 -13.420 -1.641 1.00 22.75 51 PHE B C 1
ATOM 849 O O . PHE B 1 58 ? -9.936 -13.725 -0.483 1.00 20.16 51 PHE B O 1
ATOM 857 N N . GLN B 1 59 ? -10.409 -14.349 -2.589 1.00 20.34 52 GLN B N 1
ATOM 858 C CA . GLN B 1 59 ? -10.165 -15.765 -2.295 1.00 25.34 52 GLN B CA 1
ATOM 859 C C . GLN B 1 59 ? -8.699 -16.034 -1.959 1.00 26.48 52 GLN B C 1
ATOM 860 O O . GLN B 1 59 ? -8.393 -16.837 -1.065 1.00 23.76 52 GLN B O 1
ATOM 866 N N . HIS B 1 60 ? -7.786 -15.395 -2.698 1.00 21.51 53 HIS B N 1
ATOM 867 C CA . HIS B 1 60 ? -6.356 -15.450 -2.409 1.00 20.25 53 HIS B CA 1
ATOM 868 C C . HIS B 1 60 ? -6.057 -14.969 -0.992 1.00 22.01 53 HIS B C 1
ATOM 869 O O . HIS B 1 60 ? -5.343 -15.644 -0.227 1.00 21.09 53 HIS B O 1
ATOM 876 N N . LEU B 1 61 ? -6.610 -13.803 -0.624 1.00 22.14 54 LEU B N 1
ATOM 877 C CA . LEU B 1 61 ? -6.397 -13.269 0.719 1.00 23.43 54 LEU B CA 1
ATOM 878 C C . LEU B 1 61 ? -6.964 -14.203 1.785 1.00 21.74 54 LEU B C 1
ATOM 879 O O . LEU B 1 61 ? -6.354 -14.383 2.845 1.00 21.50 54 LEU B O 1
ATOM 884 N N . ALA B 1 62 ? -8.133 -14.801 1.529 1.00 18.04 55 ALA B N 1
ATOM 885 C CA . ALA B 1 62 ? -8.706 -15.732 2.503 1.00 20.81 55 ALA B CA 1
ATOM 886 C C . ALA B 1 62 ? -7.819 -16.956 2.699 1.00 24.15 55 ALA B C 1
ATOM 887 O O . ALA B 1 62 ? -7.613 -17.405 3.834 1.00 23.04 55 ALA B O 1
ATOM 889 N N . ALA B 1 63 ? -7.290 -17.518 1.607 1.00 22.47 56 ALA B N 1
ATOM 890 C CA . ALA B 1 63 ? -6.439 -18.707 1.737 1.00 27.29 56 ALA B CA 1
ATOM 891 C C . ALA B 1 63 ? -5.175 -18.395 2.539 1.00 27.67 56 ALA B C 1
ATOM 892 O O . ALA B 1 63 ? -4.743 -19.188 3.395 1.00 23.20 56 ALA B O 1
ATOM 894 N N . GLU B 1 64 ? -4.591 -17.213 2.315 1.00 22.92 57 GLU B N 1
ATOM 895 C CA . GLU B 1 64 ? -3.374 -16.880 3.056 1.00 25.71 57 GLU B CA 1
ATOM 896 C C . GLU B 1 64 ? -3.662 -16.520 4.516 1.00 26.08 57 GLU B C 1
ATOM 897 O O . GLU B 1 64 ? -2.839 -16.801 5.406 1.00 25.38 57 GLU B O 1
ATOM 903 N N . GLU B 1 65 ? -4.837 -15.953 4.796 1.00 20.70 58 GLU B N 1
ATOM 904 C CA . GLU B 1 65 ? -5.208 -15.726 6.191 1.00 22.92 58 GLU B CA 1
ATOM 905 C C . GLU B 1 65 ? -5.467 -17.042 6.923 1.00 22.16 58 GLU B C 1
ATOM 906 O O . GLU B 1 65 ? -5.143 -17.174 8.109 1.00 23.87 58 GLU B O 1
ATOM 912 N N . LYS B 1 66 ? -6.056 -18.023 6.242 1.00 20.28 59 LYS B N 1
ATOM 913 C CA . LYS B 1 66 ? -6.211 -19.345 6.840 1.00 20.71 59 LYS B CA 1
ATOM 914 C C . LYS B 1 66 ? -4.857 -19.956 7.198 1.00 20.09 59 LYS B C 1
ATOM 915 O O . LYS B 1 66 ? -4.700 -20.592 8.258 1.00 22.99 59 LYS B O 1
ATOM 921 N N . GLU B 1 67 ? -3.858 -19.772 6.330 1.00 21.93 60 GLU B N 1
ATOM 922 C CA . GLU B 1 67 ? -2.518 -20.234 6.696 1.00 23.90 60 GLU B CA 1
ATOM 923 C C . GLU B 1 67 ? -1.997 -19.524 7.950 1.00 25.85 60 GLU B C 1
ATOM 924 O O . GLU B 1 67 ? -1.354 -20.147 8.813 1.00 24.51 60 GLU B O 1
ATOM 930 N N . HIS B 1 68 ? -2.254 -18.216 8.066 1.00 27.62 61 HIS B N 1
ATOM 931 C CA . HIS B 1 68 ? -1.853 -17.519 9.289 1.00 24.58 61 HIS B CA 1
ATOM 932 C C . HIS B 1 68 ? -2.551 -18.094 10.514 1.00 22.55 61 HIS B C 1
ATOM 933 O O . HIS B 1 68 ? -1.963 -18.171 11.603 1.00 20.95 61 HIS B O 1
ATOM 940 N N . VAL B 1 69 ? -3.818 -18.463 10.365 1.00 21.27 62 VAL B N 1
ATOM 941 C CA . VAL B 1 69 ? -4.551 -19.055 11.483 1.00 25.46 62 VAL B CA 1
ATOM 942 C C . VAL B 1 69 ? -3.871 -20.346 11.926 1.00 26.58 62 VAL B C 1
ATOM 943 O O . VAL B 1 69 ? -3.693 -20.591 13.126 1.00 22.66 62 VAL B O 1
ATOM 947 N N . SER B 1 70 ? -3.483 -21.194 10.966 1.00 21.45 63 SER B N 1
ATOM 948 C CA . SER B 1 70 ? -2.758 -22.419 11.328 1.00 25.68 63 SER B CA 1
ATOM 949 C C . SER B 1 70 ? -1.486 -22.097 12.108 1.00 26.66 63 SER B C 1
ATOM 950 O O . SER B 1 70 ? -1.190 -22.728 13.142 1.00 22.48 63 SER B O 1
ATOM 953 N N . GLU B 1 71 ? -0.729 -21.107 11.632 1.00 21.86 64 GLU B N 1
ATOM 954 C CA . GLU B 1 71 ? 0.507 -20.721 12.312 1.00 18.83 64 GLU B CA 1
ATOM 955 C C . GLU B 1 71 ? 0.241 -20.211 13.729 1.00 27.26 64 GLU B C 1
ATOM 956 O O . GLU B 1 71 ? 1.007 -20.499 14.662 1.00 24.31 64 GLU B O 1
ATOM 962 N N . ALA B 1 72 ? -0.847 -19.457 13.913 1.00 21.02 65 ALA B N 1
ATOM 963 C CA . ALA B 1 72 ? -1.134 -18.894 15.233 1.00 21.76 65 ALA B CA 1
ATOM 964 C C . ALA B 1 72 ? -1.669 -19.949 16.195 1.00 23.58 65 ALA B C 1
ATOM 965 O O . ALA B 1 72 ? -1.407 -19.871 17.400 1.00 23.59 65 ALA B O 1
ATOM 967 N N . VAL B 1 73 ? -2.431 -20.927 15.695 1.00 24.32 66 VAL B N 1
ATOM 968 C CA . VAL B 1 73 ? -2.832 -22.047 16.541 1.00 25.71 66 VAL B CA 1
ATOM 969 C C . VAL B 1 73 ? -1.596 -22.800 17.018 1.00 30.19 66 VAL B C 1
ATOM 970 O O . VAL B 1 73 ? -1.495 -23.177 18.192 1.00 25.98 66 VAL B O 1
ATOM 974 N N . HIS B 1 74 ? -0.622 -23.007 16.123 1.00 25.36 67 HIS B N 1
ATOM 975 C CA . HIS B 1 74 ? 0.612 -23.670 16.549 1.00 32.18 67 HIS B CA 1
ATOM 976 C C . HIS B 1 74 ? 1.355 -22.859 17.611 1.00 30.69 67 HIS B C 1
ATOM 977 O O . HIS B 1 74 ? 1.849 -23.420 18.601 1.00 25.95 67 HIS B O 1
ATOM 984 N N . MET B 1 75 ? 1.448 -21.537 17.422 1.00 22.11 68 MET B N 1
ATOM 985 C CA . MET B 1 75 ? 2.083 -20.684 18.424 1.00 21.33 68 MET B CA 1
ATOM 986 C C . MET B 1 75 ? 1.364 -20.759 19.769 1.00 24.79 68 MET B C 1
ATOM 987 O O . MET B 1 75 ? 2.002 -20.828 20.831 1.00 25.25 68 MET B O 1
ATOM 992 N N . LEU B 1 76 ? 0.033 -20.738 19.744 1.00 22.61 69 LEU B N 1
ATOM 993 C CA . LEU B 1 76 ? -0.729 -20.773 20.986 1.00 24.33 69 LEU B CA 1
ATOM 994 C C . LEU B 1 76 ? -0.511 -22.094 21.708 1.00 22.98 69 LEU B C 1
ATOM 995 O O . LEU B 1 76 ? -0.332 -22.121 22.930 1.00 25.88 69 LEU B O 1
ATOM 1000 N N . ARG B 1 77 ? -0.502 -23.200 20.957 1.00 22.79 70 ARG B N 1
ATOM 1001 C CA . ARG B 1 77 ? -0.250 -24.504 21.563 1.00 26.20 70 ARG B CA 1
ATOM 1002 C C . ARG B 1 77 ? 1.159 -24.584 22.130 1.00 26.59 70 ARG B C 1
ATOM 1003 O O . ARG B 1 77 ? 1.390 -25.273 23.131 1.00 25.33 70 ARG B O 1
ATOM 1011 N N . MET B 1 78 ? 2.111 -23.887 21.511 1.00 25.21 71 MET B N 1
ATOM 1012 C CA . MET B 1 78 ? 3.470 -23.869 22.043 1.00 33.99 71 MET B CA 1
ATOM 1013 C C . MET B 1 78 ? 3.579 -23.019 23.310 1.00 33.13 71 MET B C 1
ATOM 1014 O O . MET B 1 78 ? 4.454 -23.270 24.147 1.00 35.30 71 MET B O 1
ATOM 1019 N N . LEU B 1 79 ? 2.719 -22.011 23.475 1.00 25.48 72 LEU B N 1
ATOM 1020 C CA . LEU B 1 79 ? 2.811 -21.141 24.646 1.00 31.54 72 LEU B CA 1
ATOM 1021 C C . LEU B 1 79 ? 1.843 -21.500 25.768 1.00 30.94 72 LEU B C 1
ATOM 1022 O O . LEU B 1 79 ? 2.042 -21.048 26.901 1.00 29.51 72 LEU B O 1
ATOM 1027 N N . ASP B 1 80 ? 0.798 -22.273 25.477 1.00 26.79 73 ASP B N 1
ATOM 1028 C CA . ASP B 1 80 ? -0.276 -22.602 26.419 1.00 27.20 73 ASP B CA 1
ATOM 1029 C C . ASP B 1 80 ? -0.372 -24.117 26.478 1.00 25.20 73 ASP B C 1
ATOM 1030 O O . ASP B 1 80 ? -1.064 -24.729 25.659 1.00 22.19 73 ASP B O 1
ATOM 1035 N N . SER B 1 81 ? 0.308 -24.717 27.456 1.00 29.28 74 SER B N 1
ATOM 1036 C CA . SER B 1 81 ? 0.307 -26.172 27.570 1.00 29.63 74 SER B CA 1
ATOM 1037 C C . SER B 1 81 ? -1.086 -26.714 27.867 1.00 26.51 74 SER B C 1
ATOM 1038 O O . SER B 1 81 ? -1.435 -27.811 27.409 1.00 30.54 74 SER B O 1
ATOM 1041 N N . GLY B 1 82 ? -1.895 -25.961 28.624 1.00 27.17 75 GLY B N 1
ATOM 1042 C CA . GLY B 1 82 ? -3.278 -26.361 28.833 1.00 24.00 75 GLY B CA 1
ATOM 1043 C C . GLY B 1 82 ? -4.071 -26.428 27.542 1.00 32.70 75 GLY B C 1
ATOM 1044 O O . GLY B 1 82 ? -4.907 -27.320 27.361 1.00 33.68 75 GLY B O 1
ATOM 1045 N N . GLN B 1 83 ? -3.814 -25.496 26.619 1.00 27.32 76 GLN B N 1
ATOM 1046 C CA . GLN B 1 83 ? -4.477 -25.563 25.320 1.00 24.63 76 GLN B CA 1
ATOM 1047 C C . GLN B 1 83 ? -3.958 -26.739 24.511 1.00 27.68 76 GLN B C 1
ATOM 1048 O O . GLN B 1 83 ? -4.739 -27.471 23.887 1.00 30.20 76 GLN B O 1
ATOM 1054 N N . ASN B 1 84 ? -2.641 -26.943 24.525 1.00 27.81 77 ASN B N 1
ATOM 1055 C CA . ASN B 1 84 ? -2.065 -28.032 23.760 1.00 29.16 77 ASN B CA 1
ATOM 1056 C C . ASN B 1 84 ? -2.596 -29.382 24.220 1.00 40.96 77 ASN B C 1
ATOM 1057 O O . ASN B 1 84 ? -2.730 -30.298 23.403 1.00 32.67 77 ASN B O 1
ATOM 1062 N N . ASP B 1 85 ? -2.918 -29.513 25.514 1.00 29.76 78 ASP B N 1
ATOM 1063 C CA . ASP B 1 85 ? -3.446 -30.771 26.038 1.00 35.55 78 ASP B CA 1
ATOM 1064 C C . ASP B 1 85 ? -4.651 -31.268 25.247 1.00 45.79 78 ASP B C 1
ATOM 1065 O O . ASP B 1 85 ? -4.834 -32.479 25.094 1.00 37.93 78 ASP B O 1
ATOM 1070 N N . HIS B 1 86 ? -5.481 -30.364 24.740 1.00 41.22 79 HIS B N 1
ATOM 1071 C CA . HIS B 1 86 ? -6.706 -30.755 24.054 1.00 36.89 79 HIS B CA 1
ATOM 1072 C C . HIS B 1 86 ? -6.509 -31.013 22.563 1.00 47.35 79 HIS B C 1
ATOM 1073 O O . HIS B 1 86 ? -7.498 -31.203 21.850 1.00 54.56 79 HIS B O 1
ATOM 1080 N N . PHE B 1 87 ? -5.271 -31.033 22.077 1.00 42.98 80 PHE B N 1
ATOM 1081 C CA . PHE B 1 87 ? -5.013 -31.319 20.665 1.00 53.26 80 PHE B CA 1
ATOM 1082 C C . PHE B 1 87 ? -4.331 -32.673 20.472 1.00 58.27 80 PHE B C 1
ATOM 1083 O O . PHE B 1 87 ? -4.805 -33.697 20.967 1.00 64.31 80 PHE B O 1
ATOM 1091 N N . ASP C 1 21 ? -11.641 -1.075 39.283 1.00 68.57 14 ASP E N 1
ATOM 1092 C CA . ASP C 1 21 ? -12.499 -0.941 40.456 1.00 68.66 14 ASP E CA 1
ATOM 1093 C C . ASP C 1 21 ? -13.609 -1.982 40.406 1.00 65.92 14 ASP E C 1
ATOM 1094 O O . ASP C 1 21 ? -14.794 -1.645 40.406 1.00 70.31 14 ASP E O 1
ATOM 1099 N N . LEU C 1 22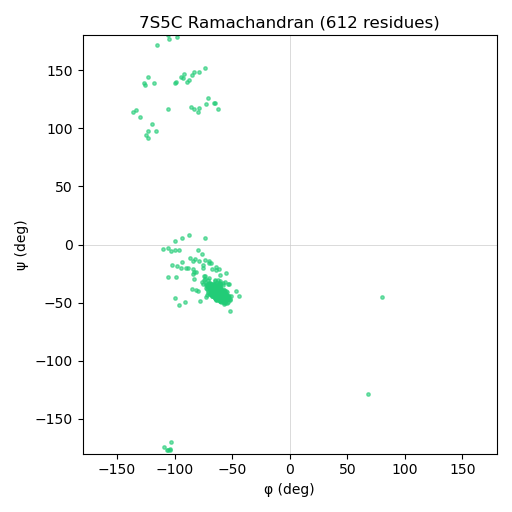 ? -13.219 -3.250 40.347 1.00 49.73 15 LEU E N 1
ATOM 1100 C CA . LEU C 1 22 ? -14.166 -4.350 40.283 1.00 45.83 15 LEU E CA 1
ATOM 1101 C C . LEU C 1 22 ? -13.824 -5.315 41.408 1.00 37.84 15 LEU E C 1
ATOM 1102 O O . LEU C 1 22 ? -12.644 -5.570 41.663 1.00 53.17 15 LEU E O 1
ATOM 1107 N N . ASP C 1 23 ? -14.844 -5.853 42.081 1.00 39.21 16 ASP E N 1
ATOM 1108 C CA . ASP C 1 23 ? -14.632 -6.875 43.095 1.00 37.28 16 ASP E CA 1
ATOM 1109 C C . ASP C 1 23 ? -15.034 -8.239 42.535 1.00 31.61 16 ASP E C 1
ATOM 1110 O O . ASP C 1 23 ? -15.529 -8.350 41.410 1.00 30.51 16 ASP E O 1
ATOM 1115 N N . ASP C 1 24 ? -14.833 -9.287 43.345 1.00 31.72 17 ASP E N 1
ATOM 1116 C CA . ASP C 1 24 ? -15.089 -10.652 42.878 1.00 30.06 17 ASP E CA 1
ATOM 1117 C C . ASP C 1 24 ? -16.528 -10.822 42.405 1.00 29.83 17 ASP E C 1
ATOM 1118 O O . ASP C 1 24 ? -16.784 -11.477 41.383 1.00 26.11 17 ASP E O 1
ATOM 1123 N N . VAL C 1 25 ? -17.490 -10.264 43.146 1.00 29.76 18 VAL E N 1
ATOM 1124 C CA . VAL C 1 25 ? -18.887 -10.487 42.787 1.00 34.25 18 VAL E CA 1
ATOM 1125 C C . VAL C 1 25 ? -19.198 -9.828 41.448 1.00 26.63 18 VAL E C 1
ATOM 1126 O O . VAL C 1 25 ? -19.974 -10.358 40.641 1.00 29.80 18 VAL E O 1
ATOM 1130 N N . ALA C 1 26 ? -18.575 -8.680 41.178 1.00 26.35 19 ALA E N 1
ATOM 1131 C CA . ALA C 1 26 ? -18.782 -8.011 39.900 1.00 25.19 19 ALA E CA 1
ATOM 1132 C C . ALA C 1 26 ? -18.209 -8.827 38.745 1.00 20.79 19 ALA E C 1
ATOM 1133 O O . ALA C 1 26 ? -18.808 -8.889 37.662 1.00 28.56 19 ALA E O 1
ATOM 1135 N N . ARG C 1 27 ? -17.049 -9.456 38.951 1.00 24.77 20 ARG E N 1
ATOM 1136 C CA . ARG C 1 27 ? -16.488 -10.302 37.901 1.00 26.08 20 ARG E CA 1
ATOM 1137 C C . ARG C 1 27 ? -17.366 -11.530 37.663 1.00 24.64 20 ARG E C 1
ATOM 1138 O O . ARG C 1 27 ? -17.531 -11.970 36.513 1.00 24.95 20 ARG E O 1
ATOM 1146 N N . ILE C 1 28 ? -17.949 -12.093 38.730 1.00 26.72 21 ILE E N 1
ATOM 1147 C CA . ILE C 1 28 ? -18.893 -13.206 38.557 1.00 27.39 21 ILE E CA 1
ATOM 1148 C C . ILE C 1 28 ? -20.099 -12.768 37.733 1.00 31.24 21 ILE E C 1
ATOM 1149 O O . ILE C 1 28 ? -20.559 -13.492 36.840 1.00 28.29 21 ILE E O 1
ATOM 1154 N N . ARG C 1 29 ? -20.665 -11.598 38.060 1.00 24.89 22 ARG E N 1
ATOM 1155 C CA . ARG C 1 29 ? -21.802 -11.096 37.287 1.00 22.26 22 ARG E CA 1
ATOM 1156 C C . ARG C 1 29 ? -21.431 -10.896 35.824 1.00 23.25 22 ARG E C 1
ATOM 1157 O O . ARG C 1 29 ? -22.227 -11.205 34.926 1.00 23.80 22 ARG E O 1
ATOM 1165 N N . LEU C 1 30 ? -20.222 -10.379 35.562 1.00 21.60 23 LEU E N 1
ATOM 1166 C CA . LEU C 1 30 ? -19.802 -10.154 34.178 1.00 24.09 23 LEU E CA 1
ATOM 1167 C C . LEU C 1 30 ? -19.672 -11.472 33.417 1.00 26.10 23 LEU E C 1
ATOM 1168 O O . LEU C 1 30 ? -20.099 -11.580 32.256 1.00 24.05 23 LEU E O 1
ATOM 1173 N N . VAL C 1 31 ? -19.083 -12.486 34.055 1.00 23.41 24 VAL E N 1
ATOM 1174 C CA . VAL C 1 31 ? -18.939 -13.785 33.404 1.00 25.24 24 VAL E CA 1
ATOM 1175 C C . VAL C 1 31 ? -20.306 -14.412 33.142 1.00 29.51 24 VAL E C 1
ATOM 1176 O O . VAL C 1 31 ? -20.546 -14.983 32.069 1.00 25.41 24 VAL E O 1
ATOM 1180 N N . LEU C 1 32 ? -21.217 -14.333 34.117 1.00 27.07 25 LEU E N 1
ATOM 1181 C CA . LEU C 1 32 ? -22.568 -14.867 33.929 1.00 24.41 25 LEU E CA 1
ATOM 1182 C C . LEU C 1 32 ? -23.279 -14.194 32.760 1.00 25.45 25 LEU E C 1
ATOM 1183 O O . LEU C 1 32 ? -23.898 -14.868 31.925 1.00 22.89 25 LEU E O 1
ATOM 1188 N N . ALA C 1 33 ? -23.210 -12.857 32.691 1.00 20.65 26 ALA E N 1
ATOM 1189 C CA . ALA C 1 33 ? -23.838 -12.132 31.583 1.00 24.30 26 ALA E CA 1
ATOM 1190 C C . ALA C 1 33 ? -23.246 -12.547 30.235 1.00 24.88 26 ALA E C 1
ATOM 1191 O O . ALA C 1 33 ? -23.975 -12.737 29.239 1.00 25.13 26 ALA E O 1
ATOM 1193 N N . ARG C 1 34 ? -21.921 -12.702 30.185 1.00 22.49 27 ARG E N 1
ATOM 1194 C CA . ARG C 1 34 ? -21.286 -13.134 28.942 1.00 19.58 27 ARG E CA 1
ATOM 1195 C C . ARG C 1 34 ? -21.718 -14.546 28.555 1.00 19.31 27 ARG E C 1
ATOM 1196 O O . ARG C 1 34 ? -21.950 -14.830 27.373 1.00 25.42 27 ARG E O 1
ATOM 1204 N N . GLU C 1 35 ? -21.809 -15.450 29.527 1.00 23.01 28 GLU E N 1
ATOM 1205 C CA . GLU C 1 35 ? -22.256 -16.811 29.230 1.00 25.77 28 GLU E CA 1
ATOM 1206 C C . GLU C 1 35 ? -23.681 -16.815 28.692 1.00 25.96 28 GLU E C 1
ATOM 1207 O O . GLU C 1 35 ? -24.000 -17.581 27.777 1.00 22.98 28 GLU E O 1
ATOM 1213 N N . LEU C 1 36 ? -24.557 -15.969 29.247 1.00 26.06 29 LEU E N 1
ATOM 1214 C CA . LEU C 1 36 ? -25.932 -15.920 28.749 1.00 24.99 29 LEU E CA 1
ATOM 1215 C C . LEU C 1 36 ? -25.973 -15.483 27.286 1.00 25.08 29 LEU E C 1
ATOM 1216 O O . LEU C 1 36 ? -26.695 -16.077 26.457 1.00 25.51 29 LEU E O 1
ATOM 1221 N N . GLU C 1 37 ? -25.184 -14.464 26.938 1.00 24.30 30 GLU E N 1
ATOM 1222 C CA . GLU C 1 37 ? -25.133 -14.057 25.533 1.00 25.63 30 GLU E CA 1
ATOM 1223 C C . GLU C 1 37 ? -24.509 -15.147 24.662 1.00 23.83 30 GLU E C 1
ATOM 1224 O O . GLU C 1 37 ? -24.916 -15.347 23.509 1.00 22.89 30 GLU E O 1
ATOM 1230 N N . THR C 1 38 ? -23.530 -15.872 25.197 1.00 23.25 31 THR E N 1
ATOM 1231 C CA . THR C 1 38 ? -22.915 -16.966 24.441 1.00 26.59 31 THR E CA 1
ATOM 1232 C C . THR C 1 38 ? -23.930 -18.060 24.132 1.00 27.22 31 THR E C 1
ATOM 1233 O O . THR C 1 38 ? -23.949 -18.609 23.019 1.00 24.49 31 THR E O 1
ATOM 1237 N N . ILE C 1 39 ? -24.769 -18.402 25.112 1.00 21.91 32 ILE E N 1
ATOM 1238 C CA . ILE C 1 39 ? -25.809 -19.400 24.872 1.00 30.48 32 ILE E CA 1
ATOM 1239 C C . ILE C 1 39 ? -26.745 -18.927 23.774 1.00 23.77 32 ILE E C 1
ATOM 1240 O O . ILE C 1 39 ? -27.135 -19.709 22.893 1.00 24.64 32 ILE E O 1
ATOM 1245 N N . ASN C 1 40 ? -27.151 -17.649 23.830 1.00 21.63 33 ASN E N 1
ATOM 1246 C CA . ASN C 1 40 ? -27.983 -17.094 22.760 1.00 26.60 33 ASN E CA 1
ATOM 1247 C C . ASN C 1 40 ? -27.328 -17.300 21.395 1.00 29.86 33 ASN E C 1
ATOM 1248 O O . ASN C 1 40 ? -27.985 -17.699 20.420 1.00 23.68 33 ASN E O 1
ATOM 1253 N N . GLU C 1 41 ? -26.024 -17.025 21.309 1.00 23.42 34 GLU E N 1
ATOM 1254 C CA . GLU C 1 41 ? -25.336 -17.166 20.025 1.00 26.08 34 GLU E CA 1
ATOM 1255 C C . GLU C 1 41 ? -25.309 -18.620 19.568 1.00 23.72 34 GLU E C 1
ATOM 1256 O O . GLU C 1 41 ? -25.572 -18.915 18.395 1.00 25.36 34 GLU E O 1
ATOM 1262 N N . TYR C 1 42 ? -24.970 -19.540 20.480 1.00 25.51 35 TYR E N 1
ATOM 1263 C CA . TYR C 1 42 ? -24.917 -20.964 20.130 1.00 21.31 35 TYR E CA 1
ATOM 1264 C C . TYR C 1 42 ? -26.273 -21.469 19.645 1.00 26.69 35 TYR E C 1
ATOM 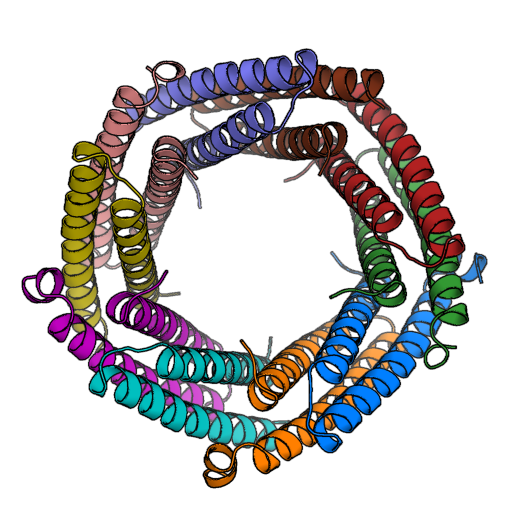1265 O O . TYR C 1 42 ? -26.357 -22.210 18.658 1.00 24.52 35 TYR E O 1
ATOM 1274 N N . GLU C 1 43 ? -27.353 -21.076 20.323 1.00 23.44 36 GLU E N 1
ATOM 1275 C CA . GLU C 1 43 ? -28.675 -21.542 19.915 1.00 28.30 36 GLU E CA 1
ATOM 1276 C C . GLU C 1 43 ? -29.096 -20.936 18.582 1.00 26.63 36 GLU E C 1
ATOM 1277 O O . GLU C 1 43 ? -29.681 -21.631 17.739 1.00 28.48 36 GLU E O 1
ATOM 1283 N N . ALA C 1 44 ? -28.797 -19.652 18.356 1.00 24.73 37 ALA E N 1
ATOM 1284 C CA . ALA C 1 44 ? -29.153 -19.041 17.078 1.00 23.99 37 ALA E CA 1
ATOM 1285 C C . ALA C 1 44 ? -28.358 -19.658 15.932 1.00 26.57 37 ALA E C 1
ATOM 1286 O O . ALA C 1 44 ? -28.890 -19.846 14.830 1.00 25.18 37 ALA E O 1
ATOM 1288 N N . TYR C 1 45 ? -27.084 -19.985 16.175 1.00 22.48 38 TYR E N 1
ATOM 1289 C CA . TYR C 1 45 ? -26.269 -20.624 15.150 1.00 28.50 38 TYR E CA 1
ATOM 1290 C C . TYR C 1 45 ? -26.727 -22.055 14.890 1.00 28.57 38 TYR E C 1
ATOM 1291 O O . TYR C 1 45 ? -26.653 -22.533 13.750 1.00 28.51 38 TYR E O 1
ATOM 1300 N N . ALA C 1 46 ? -27.217 -22.749 15.921 1.00 25.88 39 ALA E N 1
ATOM 1301 C CA . ALA C 1 46 ? -27.801 -24.067 15.688 1.00 32.50 39 ALA E CA 1
ATOM 1302 C C . ALA C 1 46 ? -29.048 -23.956 14.819 1.00 33.16 39 ALA E C 1
ATOM 1303 O O . ALA C 1 46 ? -29.222 -24.730 13.871 1.00 39.17 39 ALA E O 1
ATOM 1305 N N . ARG C 1 47 ? -29.911 -22.978 15.110 1.00 28.63 40 ARG E N 1
ATOM 1306 C CA . ARG C 1 47 ? -31.105 -22.772 14.293 1.00 32.29 40 ARG E CA 1
ATOM 1307 C C . ARG C 1 47 ? -30.753 -22.430 12.848 1.00 40.22 40 ARG E C 1
ATOM 1308 O O . ARG C 1 47 ? -31.401 -22.919 11.914 1.00 31.48 40 ARG E O 1
ATOM 1316 N N . ALA C 1 48 ? -29.731 -21.592 12.641 1.00 29.34 41 ALA E N 1
ATOM 1317 C CA . ALA C 1 48 ? -29.385 -21.120 11.300 1.00 25.61 41 ALA E CA 1
ATOM 1318 C C . ALA C 1 48 ? -28.651 -22.151 10.456 1.00 35.41 41 ALA E C 1
ATOM 1319 O O . ALA C 1 48 ? -28.438 -21.905 9.265 1.00 32.48 41 ALA E O 1
ATOM 1321 N N . SER C 1 49 ? -28.253 -23.277 11.033 1.00 35.67 42 SER E N 1
ATOM 1322 C CA . SER C 1 49 ? -27.468 -24.278 10.327 1.00 40.06 42 SER E CA 1
ATOM 1323 C C . SER C 1 49 ? -28.359 -25.290 9.618 1.00 45.68 42 SER E C 1
ATOM 1324 O O . SER C 1 49 ? -29.368 -25.746 10.165 1.00 46.34 42 SER E O 1
ATOM 1327 N N . SER C 1 50 ? -27.958 -25.658 8.405 1.00 54.50 43 SER E N 1
ATOM 1328 C CA . SER C 1 50 ? -28.609 -26.729 7.663 1.00 64.41 43 SER E CA 1
ATOM 1329 C C . SER C 1 50 ? -27.878 -28.059 7.770 1.00 62.81 43 SER E C 1
ATOM 1330 O O . SER C 1 50 ? -28.516 -29.112 7.672 1.00 63.95 43 SER E O 1
ATOM 1333 N N . ASN C 1 51 ? -26.564 -28.038 7.969 1.00 54.17 44 ASN E N 1
ATOM 1334 C CA . ASN C 1 51 ? -25.806 -29.270 8.156 1.00 44.54 44 ASN E CA 1
ATOM 1335 C C . ASN C 1 51 ? -26.117 -29.833 9.539 1.00 50.74 44 ASN E C 1
ATOM 1336 O O . ASN C 1 51 ? -25.856 -29.156 10.543 1.00 52.96 44 ASN E O 1
ATOM 1341 N N . PRO C 1 52 ? -26.645 -31.056 9.646 1.00 46.73 45 PRO E N 1
ATOM 1342 C CA . PRO C 1 52 ? -27.010 -31.581 10.973 1.00 43.98 45 PRO E CA 1
ATOM 1343 C C . PRO C 1 52 ? -25.828 -31.724 11.919 1.00 33.41 45 PRO E C 1
ATOM 1344 O O . PRO C 1 52 ? -26.001 -31.595 13.139 1.00 35.81 45 PRO E O 1
ATOM 1348 N N . GLU C 1 53 ? -24.629 -31.987 11.399 1.00 30.50 46 GLU E N 1
ATOM 1349 C CA . GLU C 1 53 ? -23.480 -32.138 12.283 1.00 42.93 46 GLU E CA 1
ATOM 1350 C C . GLU C 1 53 ? -23.130 -30.807 12.941 1.00 34.53 46 GLU E C 1
ATOM 1351 O O . GLU C 1 53 ? -22.830 -30.755 14.141 1.00 30.50 46 GLU E O 1
ATOM 1357 N N . VAL C 1 54 ? -23.192 -29.723 12.167 1.00 35.60 47 VAL E N 1
ATOM 1358 C CA . VAL C 1 54 ? -22.925 -28.389 12.694 1.00 32.84 47 VAL E CA 1
ATOM 1359 C C . VAL C 1 54 ? -24.000 -27.985 13.697 1.00 29.06 47 VAL E C 1
ATOM 1360 O O . VAL C 1 54 ? -23.704 -27.414 14.758 1.00 29.33 47 VAL E O 1
ATOM 1364 N N . ARG C 1 55 ? -25.266 -28.241 13.362 1.00 26.68 48 ARG E N 1
ATOM 1365 C CA . ARG C 1 55 ? -26.356 -27.933 14.284 1.00 39.13 48 ARG E CA 1
ATOM 1366 C C . ARG C 1 55 ? -26.184 -28.662 15.610 1.00 34.20 48 ARG E C 1
ATOM 1367 O O . ARG C 1 55 ? -26.337 -28.063 16.685 1.00 28.10 48 ARG E O 1
ATOM 1375 N N . ALA C 1 56 ? -25.852 -29.958 15.555 1.00 28.53 49 ALA E N 1
ATOM 1376 C CA . ALA C 1 56 ? -25.631 -30.717 16.784 1.00 27.35 49 ALA E CA 1
ATOM 1377 C C . ALA C 1 56 ? -24.428 -30.182 17.558 1.00 30.45 49 ALA E C 1
ATOM 1378 O O . ALA C 1 56 ? -24.433 -30.170 18.796 1.00 26.42 49 ALA E O 1
ATOM 1380 N N . PHE C 1 57 ? -23.380 -29.758 16.841 1.00 25.68 50 PHE E N 1
ATOM 1381 C CA . PHE C 1 57 ? -22.212 -29.157 17.480 1.00 29.12 50 PHE E CA 1
ATOM 1382 C C . PHE C 1 57 ? -22.607 -27.928 18.298 1.00 21.02 50 PHE E C 1
ATOM 1383 O O . PHE C 1 57 ? -22.219 -27.787 19.468 1.00 26.12 50 PHE E O 1
ATOM 1391 N N . PHE C 1 58 ? -23.390 -27.032 17.691 1.00 23.53 51 PHE E N 1
ATOM 1392 C CA . PHE C 1 58 ? -23.805 -25.808 18.379 1.00 29.63 51 PHE E CA 1
ATOM 1393 C C . PHE C 1 58 ? -24.767 -26.106 19.529 1.00 30.92 51 PHE E C 1
ATOM 1394 O O . PHE C 1 58 ? -24.706 -25.452 20.576 1.00 25.98 51 PHE E O 1
ATOM 1402 N N . GLN C 1 59 ? -25.648 -27.103 19.370 1.00 27.12 52 GLN E N 1
ATOM 1403 C CA . GLN C 1 59 ? -26.522 -27.492 20.481 1.00 25.99 52 GLN E CA 1
ATOM 1404 C C . GLN C 1 59 ? -25.716 -28.041 21.653 1.00 28.67 52 GLN E C 1
ATOM 1405 O O . GLN C 1 59 ? -26.043 -27.791 22.825 1.00 29.53 52 GLN E O 1
ATOM 1411 N N . HIS C 1 60 ? -24.665 -28.808 21.352 1.00 25.75 53 HIS E N 1
ATOM 1412 C CA . HIS C 1 60 ? -23.797 -29.346 22.391 1.00 24.96 53 HIS E CA 1
ATOM 1413 C C . HIS C 1 60 ? -23.082 -28.227 23.137 1.00 26.43 53 HIS E C 1
ATOM 1414 O O . HIS C 1 60 ? -23.004 -28.228 24.379 1.00 26.12 53 HIS E O 1
ATOM 1421 N N . LEU C 1 61 ? -22.521 -27.277 22.381 1.00 26.37 54 LEU E N 1
ATOM 1422 C CA . LEU C 1 61 ? -21.895 -26.115 23.008 1.00 30.82 54 LEU E CA 1
ATOM 1423 C C . LEU C 1 61 ? -22.879 -25.380 23.913 1.00 21.77 54 LEU E C 1
ATOM 1424 O O . LEU C 1 61 ? -22.521 -24.957 25.023 1.00 27.94 54 LEU E O 1
ATOM 1429 N N . ALA C 1 62 ? -24.123 -25.202 23.448 1.00 23.36 55 ALA E N 1
ATOM 1430 C CA . ALA C 1 62 ? -25.124 -24.515 24.265 1.00 28.42 55 ALA E CA 1
ATOM 1431 C C . ALA C 1 62 ? -25.403 -25.267 25.565 1.00 33.77 55 ALA E C 1
ATOM 1432 O O . ALA C 1 62 ? -25.522 -24.653 26.635 1.00 32.14 55 ALA E O 1
ATOM 1434 N N . ALA C 1 63 ? -25.514 -26.594 25.498 1.00 26.92 56 ALA E N 1
ATOM 1435 C CA . ALA C 1 63 ? -25.759 -27.367 26.716 1.00 30.86 56 ALA E CA 1
ATOM 1436 C C . ALA C 1 63 ? -24.625 -27.189 27.732 1.00 24.46 56 ALA E C 1
ATOM 1437 O O . ALA C 1 63 ? -24.865 -26.993 28.939 1.00 32.13 56 ALA E O 1
ATOM 1439 N N . GLU C 1 64 ? -23.375 -27.227 27.257 1.00 27.35 57 GLU E N 1
ATOM 1440 C CA . GLU C 1 64 ? -22.245 -27.082 28.177 1.00 29.61 57 GLU E CA 1
ATOM 1441 C C . GLU C 1 64 ? -22.179 -25.675 28.779 1.00 31.45 57 GLU E C 1
ATOM 1442 O O . GLU C 1 64 ? -21.869 -25.503 29.975 1.00 31.76 57 GLU E O 1
ATOM 1448 N N . GLU C 1 65 ? -22.485 -24.655 27.968 1.00 28.97 58 GLU E N 1
ATOM 1449 C CA . GLU C 1 65 ? -22.548 -23.291 28.488 1.00 27.62 58 GLU E CA 1
ATOM 1450 C C . GLU C 1 65 ? -23.645 -23.140 29.541 1.00 27.85 58 GLU E C 1
ATOM 1451 O O . GLU C 1 65 ? -23.485 -22.394 30.517 1.00 30.58 58 GLU E O 1
ATOM 1457 N N . LYS C 1 66 ? -24.780 -23.814 29.349 1.00 30.41 59 LYS E N 1
ATOM 1458 C CA . LYS C 1 66 ? -25.845 -23.763 30.352 1.00 35.57 59 LYS E CA 1
ATOM 1459 C C . LYS C 1 66 ? -25.375 -24.339 31.687 1.00 34.08 59 LYS E C 1
ATOM 1460 O O . LYS C 1 66 ? -25.734 -23.832 32.765 1.00 32.17 59 LYS E O 1
ATOM 1466 N N . GLU C 1 67 ? -24.565 -25.402 31.637 1.00 35.92 60 GLU E N 1
ATOM 1467 C CA . GLU C 1 67 ? -23.973 -25.893 32.886 1.00 38.64 60 GLU E CA 1
ATOM 1468 C C . GLU C 1 67 ? -23.082 -24.828 33.534 1.00 48.18 60 GLU E C 1
ATOM 1469 O O . GLU C 1 67 ? -23.093 -24.647 34.769 1.00 42.53 60 GLU E O 1
ATOM 1475 N N . HIS C 1 68 ? -22.294 -24.122 32.717 1.00 39.57 61 HIS E N 1
ATOM 1476 C CA . HIS C 1 68 ? -21.500 -23.013 33.252 1.00 39.69 61 HIS E CA 1
ATOM 1477 C C . HIS C 1 68 ? -22.384 -21.973 33.940 1.00 32.98 61 HIS E C 1
ATOM 1478 O O . HIS C 1 68 ? -22.023 -21.432 34.996 1.00 35.59 61 HIS E O 1
ATOM 1485 N N . VAL C 1 69 ? -23.536 -21.663 33.343 1.00 34.21 62 VAL E N 1
ATOM 1486 C CA . VAL C 1 69 ? -24.452 -20.687 33.939 1.00 33.53 62 VAL E CA 1
ATOM 1487 C C . VAL C 1 69 ? -24.923 -21.147 35.316 1.00 43.78 62 VAL E C 1
ATOM 1488 O O . VAL C 1 69 ? -25.006 -20.348 36.262 1.00 30.72 62 VAL E O 1
ATOM 1492 N N . SER C 1 70 ? -25.264 -22.431 35.446 1.00 36.12 63 SER E N 1
ATOM 1493 C CA . SER C 1 70 ? -25.684 -22.941 36.755 1.00 41.39 63 SER E CA 1
ATOM 1494 C C . SER C 1 70 ? -24.589 -22.741 37.800 1.00 32.54 63 SER E C 1
ATOM 1495 O O . SER C 1 70 ? -24.847 -22.257 38.917 1.00 37.87 63 SER E O 1
ATOM 1498 N N . GLU C 1 71 ? -23.351 -23.095 37.440 1.00 35.87 64 GLU E N 1
ATOM 1499 C CA . GLU C 1 71 ? -22.226 -22.895 38.354 1.00 38.48 64 GLU E CA 1
ATOM 1500 C C . GLU C 1 71 ? -22.068 -21.428 38.751 1.00 46.64 64 GLU E C 1
ATOM 1501 O O . GLU C 1 71 ? -21.844 -21.109 39.931 1.00 39.13 64 GLU E O 1
ATOM 1507 N N . ALA C 1 72 ? -22.159 -20.520 37.778 1.00 34.09 65 ALA E N 1
ATOM 1508 C CA . ALA C 1 72 ? -21.950 -19.107 38.083 1.00 33.89 65 ALA E CA 1
ATOM 1509 C C . ALA C 1 72 ? -23.052 -18.564 38.984 1.00 28.63 65 ALA E C 1
ATOM 1510 O O . ALA C 1 72 ? -22.783 -17.769 39.889 1.00 36.67 65 ALA E O 1
ATOM 1512 N N . VAL C 1 73 ? -24.302 -18.945 38.726 1.00 34.90 66 VAL E N 1
ATOM 1513 C CA . VAL C 1 73 ? -25.398 -18.460 39.556 1.00 32.19 66 VAL E CA 1
ATOM 1514 C C . VAL C 1 73 ? -25.210 -18.948 40.984 1.00 48.66 66 VAL E C 1
ATOM 1515 O O . VAL C 1 73 ? -25.489 -18.224 41.952 1.00 35.88 66 VAL E O 1
ATOM 1519 N N . HIS C 1 74 ? -24.693 -20.169 41.141 1.00 43.39 67 HIS E N 1
ATOM 1520 C CA . HIS C 1 74 ? -24.400 -20.661 42.483 1.00 45.20 67 HIS E CA 1
ATOM 1521 C C . HIS C 1 74 ? -23.322 -19.812 43.159 1.00 48.45 67 HIS E C 1
ATOM 1522 O O . HIS C 1 74 ? -23.462 -19.421 44.329 1.00 47.79 67 HIS E O 1
ATOM 1529 N N . MET C 1 75 ? -22.237 -19.514 42.434 1.00 37.13 68 MET E N 1
ATOM 1530 C CA . MET C 1 75 ? -21.184 -18.668 43.002 1.00 39.88 68 MET E CA 1
ATOM 1531 C C . MET C 1 75 ? -21.723 -17.286 43.373 1.00 39.88 68 MET E C 1
ATOM 1532 O O . MET C 1 75 ? -21.395 -16.743 44.436 1.00 39.01 68 MET E O 1
ATOM 1537 N N . LEU C 1 76 ? -22.543 -16.703 42.495 1.00 35.71 69 LEU E N 1
ATOM 1538 C CA . LEU C 1 76 ? -23.169 -15.415 42.771 1.00 38.00 69 LEU E CA 1
ATOM 1539 C C . LEU C 1 76 ? -23.986 -15.460 44.054 1.00 49.28 69 LEU E C 1
ATOM 1540 O O . LEU C 1 76 ? -23.889 -14.561 44.900 1.00 45.15 69 LEU E O 1
ATOM 1545 N N . ARG C 1 77 ? -24.820 -16.491 44.204 1.00 38.19 70 ARG E N 1
ATOM 1546 C CA . ARG C 1 77 ? -25.624 -16.601 45.415 1.00 55.11 70 ARG E CA 1
ATOM 1547 C C . ARG C 1 77 ? -24.744 -16.711 46.653 1.00 51.79 70 ARG E C 1
ATOM 1548 O O . ARG C 1 77 ? -25.062 -16.133 47.699 1.00 46.66 70 ARG E O 1
ATOM 1556 N N . MET C 1 78 ? -23.629 -17.442 46.557 1.00 47.93 71 MET E N 1
ATOM 1557 C CA . MET C 1 78 ? -22.747 -17.543 47.719 1.00 55.87 71 MET E CA 1
ATOM 1558 C C . MET C 1 78 ? -22.033 -16.230 48.036 1.00 54.65 71 MET E C 1
ATOM 1559 O O . MET C 1 78 ? -21.781 -15.938 49.211 1.00 51.79 71 MET E O 1
ATOM 1564 N N . LEU C 1 79 ? -21.704 -15.424 47.028 1.00 50.97 72 LEU E N 1
ATOM 1565 C CA . LEU C 1 79 ? -20.967 -14.190 47.280 1.00 46.46 72 LEU E CA 1
ATOM 1566 C C . LEU C 1 79 ? -21.855 -12.984 47.574 1.00 57.07 72 LEU E C 1
ATOM 1567 O O . LEU C 1 79 ? -21.369 -12.007 48.156 1.00 52.16 72 LEU E O 1
ATOM 1572 N N . ASP C 1 80 ? -23.130 -13.016 47.193 1.00 45.83 73 ASP E N 1
ATOM 1573 C CA . ASP C 1 80 ? -24.022 -11.863 47.317 1.00 47.15 73 ASP E CA 1
ATOM 1574 C C . ASP C 1 80 ? -25.239 -12.252 48.151 1.00 48.74 73 ASP E C 1
ATOM 1575 O O . ASP C 1 80 ? -26.204 -12.821 47.630 1.00 39.56 73 ASP E O 1
ATOM 1580 N N . SER C 1 81 ? -25.196 -11.911 49.444 1.00 54.70 74 SER E N 1
ATOM 1581 C CA . SER C 1 81 ? -26.307 -12.221 50.340 1.00 52.68 74 SER E CA 1
ATOM 1582 C C . SER C 1 81 ? -27.594 -11.534 49.907 1.00 58.92 74 SER E C 1
ATOM 1583 O O . SER C 1 81 ? -28.682 -12.094 50.085 1.00 60.64 74 SER E O 1
ATOM 1586 N N . GLY C 1 82 ? -27.496 -10.325 49.344 1.00 46.87 75 GLY E N 1
ATOM 1587 C CA . GLY C 1 82 ? -28.682 -9.659 48.831 1.00 43.67 75 GLY E CA 1
ATOM 1588 C C . GLY C 1 82 ? -29.308 -10.389 47.659 1.00 57.58 75 GLY E C 1
ATOM 1589 O O . GLY C 1 82 ? -30.525 -10.331 47.463 1.00 51.48 75 GLY E O 1
ATOM 1590 N N . GLN C 1 83 ? -28.491 -11.086 46.868 1.00 44.58 76 GLN E N 1
ATOM 1591 C CA . GLN C 1 83 ? -29.016 -11.907 45.783 1.00 46.46 76 GLN E CA 1
ATOM 1592 C C . GLN C 1 83 ? -29.503 -13.253 46.300 1.00 54.39 76 GLN E C 1
ATOM 1593 O O . GLN C 1 83 ? -30.524 -13.768 45.832 1.00 61.05 76 GLN E O 1
ATOM 1599 N N . ASN C 1 84 ? -28.774 -13.835 47.257 1.00 50.35 77 ASN E N 1
ATOM 1600 C CA . ASN C 1 84 ? -29.188 -15.099 47.857 1.00 67.30 77 ASN E CA 1
ATOM 1601 C C . ASN C 1 84 ? -30.593 -14.999 48.437 1.00 66.48 77 ASN E C 1
ATOM 1602 O O . ASN C 1 84 ? -31.410 -15.912 48.270 1.00 68.90 77 ASN E O 1
ATOM 1607 N N . ASP C 1 85 ? -30.899 -13.889 49.106 1.00 69.42 78 ASP E N 1
ATOM 1608 C CA . ASP C 1 85 ? -32.218 -13.634 49.681 1.00 75.00 78 ASP E CA 1
ATOM 1609 C C . ASP C 1 85 ? -33.282 -13.297 48.624 1.00 81.47 78 ASP E C 1
ATOM 1610 O O . ASP C 1 85 ? -34.408 -12.956 49.016 1.00 85.64 78 ASP E O 1
ATOM 1615 N N . HIS C 1 86 ? -32.929 -13.393 47.343 1.00 81.90 79 HIS E N 1
ATOM 1616 C CA . HIS C 1 86 ? -33.829 -13.101 46.225 1.00 80.19 79 HIS E CA 1
ATOM 1617 C C . HIS C 1 86 ? -34.486 -11.729 46.350 1.00 68.90 79 HIS E C 1
ATOM 1618 O O . HIS C 1 86 ? -33.865 -10.708 46.055 1.00 68.75 79 HIS E O 1
ATOM 1625 N N . LEU D 1 22 ? -23.781 -15.473 5.439 1.00 56.25 15 LEU F N 1
ATOM 1626 C CA . LEU D 1 22 ? -23.030 -16.104 6.521 1.00 49.40 15 LEU F CA 1
ATOM 1627 C C . LEU D 1 22 ? -23.305 -17.617 6.478 1.00 49.35 15 LEU F C 1
ATOM 1628 O O . LEU D 1 22 ? -24.459 -18.044 6.562 1.00 45.09 15 LEU F O 1
ATOM 1633 N N . ASP D 1 23 ? -22.259 -18.428 6.319 1.00 36.14 16 ASP F N 1
ATOM 1634 C CA . ASP D 1 23 ? -22.404 -19.876 6.219 1.00 34.53 16 ASP F CA 1
ATOM 1635 C C . ASP D 1 23 ? -21.925 -20.554 7.502 1.00 28.78 16 ASP F C 1
ATOM 1636 O O . ASP D 1 23 ? -21.573 -19.901 8.492 1.00 29.55 16 ASP F O 1
ATOM 1641 N N . ASP D 1 24 ? -21.947 -21.890 7.483 1.00 28.73 17 ASP F N 1
ATOM 1642 C CA . ASP D 1 24 ? -21.636 -22.653 8.687 1.00 29.27 17 ASP F CA 1
ATOM 1643 C C . ASP D 1 24 ? -20.197 -22.419 9.132 1.00 27.03 17 ASP F C 1
ATOM 1644 O O . ASP D 1 24 ? -19.930 -22.226 10.327 1.00 25.95 17 ASP F O 1
ATOM 1649 N N . VAL D 1 25 ? -19.256 -22.426 8.185 1.00 25.34 18 VAL F N 1
ATOM 1650 C CA . VAL D 1 25 ? -17.852 -22.228 8.536 1.00 24.76 18 VAL F CA 1
ATOM 1651 C C . VAL D 1 25 ? -17.636 -20.850 9.158 1.00 21.33 18 VAL F C 1
ATOM 1652 O O . VAL D 1 25 ? -16.874 -20.704 10.127 1.00 21.62 18 VAL F O 1
ATOM 1656 N N . ALA D 1 26 ? -18.329 -19.825 8.650 1.00 21.30 19 ALA F N 1
ATOM 1657 C CA . ALA D 1 26 ? -18.173 -18.491 9.226 1.00 19.80 19 ALA F CA 1
ATOM 1658 C C . ALA D 1 26 ? -18.722 -18.430 10.649 1.00 25.32 19 ALA F C 1
ATOM 1659 O O . ALA D 1 26 ? -18.158 -17.745 11.511 1.00 21.35 19 ALA F O 1
ATOM 1661 N N . ARG D 1 27 ? -19.826 -19.133 10.918 1.00 25.49 20 ARG F N 1
ATOM 1662 C CA . ARG D 1 27 ? -20.364 -19.137 12.278 1.00 28.37 20 ARG F CA 1
ATOM 1663 C C . ARG D 1 27 ? -19.431 -19.872 13.236 1.00 24.01 20 ARG F C 1
ATOM 1664 O O . ARG D 1 27 ? -19.256 -19.455 14.395 1.00 23.23 20 ARG F O 1
ATOM 1672 N N . ILE D 1 28 ? -18.802 -20.951 12.765 1.00 20.24 21 ILE F N 1
ATOM 1673 C CA . ILE D 1 28 ? -17.811 -21.645 13.587 1.00 22.50 21 ILE F CA 1
ATOM 1674 C C . ILE D 1 28 ? -16.630 -20.723 13.889 1.00 23.17 21 ILE F C 1
ATOM 1675 O O . ILE D 1 28 ? -16.120 -20.691 15.017 1.00 19.70 21 ILE F O 1
ATOM 1680 N N . ARG D 1 29 ? -16.168 -19.973 12.884 1.00 21.76 22 ARG F N 1
ATOM 1681 C CA . ARG D 1 29 ? -15.080 -19.019 13.117 1.00 24.31 22 ARG F CA 1
ATOM 1682 C C . ARG D 1 29 ? -15.467 -17.963 14.150 1.00 22.64 22 ARG F C 1
ATOM 1683 O O . ARG D 1 29 ? -14.641 -17.572 14.989 1.00 19.39 22 ARG F O 1
ATOM 1691 N N . LEU D 1 30 ? -16.705 -17.462 14.082 1.00 19.48 23 LEU F N 1
ATOM 1692 C CA . LEU D 1 30 ? -17.156 -16.469 15.063 1.00 27.24 23 LEU F CA 1
ATOM 1693 C C . LEU D 1 30 ? -17.152 -17.040 16.478 1.00 22.72 23 LEU F C 1
ATOM 1694 O O . LEU D 1 30 ? -16.731 -16.369 17.437 1.00 21.04 23 LEU F O 1
ATOM 1699 N N . VAL D 1 31 ? -17.643 -18.268 16.625 1.00 21.60 24 VAL F N 1
ATOM 1700 C CA . VAL D 1 31 ? -17.657 -18.933 17.926 1.00 23.35 24 VAL F CA 1
ATOM 1701 C C . VAL D 1 31 ? -16.240 -19.111 18.462 1.00 24.00 24 VAL F C 1
ATOM 1702 O O . VAL D 1 31 ? -15.970 -18.871 19.643 1.00 22.84 24 VAL F O 1
ATOM 1706 N N . LEU D 1 32 ? -15.325 -19.567 17.607 1.00 19.93 25 LEU F N 1
ATOM 1707 C CA . LEU D 1 32 ? -13.932 -19.744 18.027 1.00 16.38 25 LEU F CA 1
ATOM 1708 C C . LEU D 1 32 ? -13.301 -18.422 18.463 1.00 20.86 25 LEU F C 1
ATOM 1709 O O . LEU D 1 32 ? -12.606 -18.359 19.487 1.00 21.01 25 LEU F O 1
ATOM 1714 N N . ALA D 1 33 ? -13.517 -17.353 17.695 1.00 20.56 26 ALA F N 1
ATOM 1715 C CA . ALA D 1 33 ? -12.951 -16.057 18.066 1.00 22.29 26 ALA F CA 1
ATOM 1716 C C . ALA D 1 33 ? -13.506 -15.574 19.407 1.00 23.44 26 ALA F C 1
ATOM 1717 O O . ALA D 1 33 ? -12.763 -15.036 20.252 1.00 21.11 26 ALA F O 1
ATOM 1719 N N . ARG D 1 34 ? -14.814 -15.781 19.628 1.00 18.59 27 ARG F N 1
ATOM 1720 C CA . ARG D 1 34 ? -15.423 -15.414 20.903 1.00 22.06 27 ARG F CA 1
ATOM 1721 C C . ARG D 1 34 ? -14.852 -16.238 22.054 1.00 21.27 27 ARG F C 1
ATOM 1722 O O . ARG D 1 34 ? -14.574 -15.702 23.133 1.00 22.44 27 ARG F O 1
ATOM 1730 N N . GLU D 1 35 ? -14.687 -17.544 21.848 1.00 22.36 28 GLU F N 1
ATOM 1731 C CA . GLU D 1 35 ? -14.130 -18.408 22.884 1.00 25.39 28 GLU F CA 1
ATOM 1732 C C . GLU D 1 35 ? -12.714 -17.980 23.268 1.00 23.78 28 GLU F C 1
ATOM 1733 O O . GLU D 1 35 ? -12.342 -18.024 24.447 1.00 21.59 28 GLU F O 1
ATOM 1739 N N . LEU D 1 36 ? -11.900 -17.590 22.280 1.00 19.79 29 LEU F N 1
ATOM 1740 C CA . LEU D 1 36 ? -10.547 -17.119 22.594 1.00 19.82 29 LEU F CA 1
ATOM 1741 C C . LEU D 1 36 ? -10.582 -15.847 23.452 1.00 22.18 29 LEU F C 1
ATOM 1742 O O . LEU D 1 36 ? -9.846 -15.721 24.455 1.00 21.16 29 LEU F O 1
ATOM 1747 N N . GLU D 1 37 ? -11.436 -14.888 23.078 1.00 20.13 30 GLU F N 1
ATOM 1748 C CA . GLU D 1 37 ? -11.592 -13.705 23.929 1.00 21.72 30 GLU F CA 1
ATOM 1749 C C . GLU D 1 37 ? -12.084 -14.080 25.331 1.00 27.66 30 GLU F C 1
ATOM 1750 O O . GLU D 1 37 ? -11.655 -13.485 26.330 1.00 22.81 30 GLU F O 1
ATOM 1756 N N . THR D 1 38 ? -12.980 -15.067 25.427 1.00 24.52 31 THR F N 1
ATOM 1757 C CA . THR D 1 38 ? -13.483 -15.471 26.741 1.00 20.70 31 THR F CA 1
ATOM 1758 C C . THR D 1 38 ? -12.367 -16.038 27.612 1.00 18.78 31 THR F C 1
ATOM 1759 O O . THR D 1 38 ? -12.310 -15.749 28.808 1.00 23.29 31 THR F O 1
ATOM 1763 N N . ILE D 1 39 ? -11.484 -16.857 27.034 1.00 22.26 32 ILE F N 1
ATOM 1764 C CA . ILE D 1 39 ? -10.337 -17.356 27.797 1.00 22.22 32 ILE F CA 1
ATOM 1765 C C . ILE D 1 39 ? -9.500 -16.203 28.327 1.00 23.19 32 ILE F C 1
ATOM 1766 O O . ILE D 1 39 ? -9.081 -16.211 29.497 1.00 22.13 32 ILE F O 1
ATOM 1771 N N . ASN D 1 40 ? -9.237 -15.195 27.483 1.00 17.90 33 ASN F N 1
ATOM 1772 C CA . ASN D 1 40 ? -8.494 -14.034 27.984 1.00 22.38 33 ASN F CA 1
ATOM 1773 C C . ASN D 1 40 ? -9.187 -13.428 29.196 1.00 27.21 33 ASN F C 1
ATOM 1774 O O . ASN D 1 40 ? -8.536 -13.078 30.194 1.00 23.94 33 ASN F O 1
ATOM 1779 N N . GLU D 1 41 ? -10.512 -13.273 29.110 1.00 20.41 34 GLU F N 1
ATOM 1780 C CA . GLU D 1 41 ? -11.268 -12.663 30.204 1.00 23.69 34 GLU F CA 1
ATOM 1781 C C . GLU D 1 41 ? -11.165 -13.494 31.479 1.00 28.47 34 GLU F C 1
ATOM 1782 O O . GLU D 1 41 ? -10.980 -12.949 32.574 1.00 28.15 34 GLU F O 1
ATOM 1788 N N . TYR D 1 42 ? -11.307 -14.819 31.351 1.00 25.54 35 TYR F N 1
ATOM 1789 C CA . TYR D 1 42 ? -11.289 -15.701 32.517 1.00 26.14 35 TYR F CA 1
ATOM 1790 C C . TYR D 1 42 ? -9.933 -15.681 33.196 1.00 27.69 35 TYR F C 1
ATOM 1791 O O . TYR D 1 42 ? -9.848 -15.658 34.429 1.00 27.34 35 TYR F O 1
ATOM 1800 N N . GLU D 1 43 ? -8.856 -15.709 32.407 1.00 26.21 36 GLU F N 1
ATOM 1801 C CA . GLU D 1 43 ? -7.515 -15.642 32.983 1.00 28.42 36 GLU F CA 1
ATOM 1802 C C . GLU D 1 43 ? -7.277 -14.301 33.672 1.00 24.50 36 GLU F C 1
ATOM 1803 O O . GLU D 1 43 ? -6.685 -14.249 34.761 1.00 37.22 36 GLU F O 1
ATOM 1809 N N . ALA D 1 44 ? -7.731 -13.205 33.059 1.00 24.74 37 ALA F N 1
ATOM 1810 C CA . ALA D 1 44 ? -7.587 -11.902 33.711 1.00 28.48 37 ALA F CA 1
ATOM 1811 C C . ALA D 1 44 ? -8.350 -11.859 35.028 1.00 35.29 37 ALA F C 1
ATOM 1812 O O . ALA D 1 44 ? -7.823 -11.393 36.048 1.00 29.76 37 ALA F O 1
ATOM 1814 N N . TYR D 1 45 ? -9.593 -12.348 35.029 1.00 27.21 38 TYR F N 1
ATOM 1815 C CA . TYR D 1 45 ? -10.388 -12.338 36.253 1.00 27.09 38 TYR F CA 1
ATOM 1816 C C . TYR D 1 45 ? -9.790 -13.245 37.318 1.00 33.04 38 TYR F C 1
ATOM 1817 O O . TYR D 1 45 ? -9.899 -12.951 38.513 1.00 33.88 38 TYR F O 1
ATOM 1826 N N . ALA D 1 46 ? -9.180 -14.359 36.912 1.00 28.58 39 ALA F N 1
ATOM 1827 C CA . ALA D 1 46 ? -8.509 -15.222 37.875 1.00 28.08 39 ALA F CA 1
ATOM 1828 C C . ALA D 1 46 ? -7.314 -14.516 38.495 1.00 37.52 39 ALA F C 1
ATOM 1829 O O . ALA D 1 46 ? -7.091 -14.610 39.708 1.00 40.29 39 ALA F O 1
ATOM 1831 N N . ARG D 1 47 ? -6.544 -13.789 37.684 1.00 32.86 40 ARG F N 1
ATOM 1832 C CA . ARG D 1 47 ? -5.436 -13.009 38.231 1.00 40.64 40 ARG F CA 1
ATOM 1833 C C . ARG D 1 47 ? -5.937 -11.946 39.207 1.00 46.89 40 ARG F C 1
ATOM 1834 O O . ARG D 1 47 ? -5.336 -11.735 40.267 1.00 41.73 40 ARG F O 1
ATOM 1842 N N . ALA D 1 48 ? -7.046 -11.279 38.875 1.00 33.62 41 ALA F N 1
ATOM 1843 C CA . ALA D 1 48 ? -7.539 -10.155 39.660 1.00 39.52 41 ALA F CA 1
ATOM 1844 C C . ALA D 1 48 ? -8.291 -10.561 40.926 1.00 39.72 41 ALA F C 1
ATOM 1845 O O . ALA D 1 48 ? -8.511 -9.709 41.795 1.00 37.53 41 ALA F O 1
ATOM 1847 N N . SER D 1 49 ? -8.679 -11.818 41.077 1.00 35.76 42 SER F N 1
ATOM 1848 C CA . SER D 1 49 ? -9.624 -12.164 42.131 1.00 42.42 42 SER F CA 1
ATOM 1849 C C . SER D 1 49 ? -8.949 -12.253 43.502 1.00 42.41 42 SER F C 1
ATOM 1850 O O . SER D 1 49 ? -7.768 -12.596 43.622 1.00 33.58 42 SER F O 1
ATOM 1853 N N . SER D 1 50 ? -9.716 -11.914 44.545 1.00 33.44 43 SER F N 1
ATOM 1854 C CA . SER D 1 50 ? -9.223 -11.984 45.919 1.00 30.37 43 SER F CA 1
ATOM 1855 C C . SER D 1 50 ? -9.501 -13.340 46.566 1.00 35.04 43 SER F C 1
ATOM 1856 O O . SER D 1 50 ? -8.594 -13.951 47.136 1.00 38.07 43 SER F O 1
ATOM 1859 N N . ASN D 1 51 ? -10.736 -13.814 46.478 1.00 32.61 44 ASN F N 1
ATOM 1860 C CA . ASN D 1 51 ? -11.126 -15.075 47.104 1.00 35.01 44 ASN F CA 1
ATOM 1861 C C . ASN D 1 51 ? -10.501 -16.263 46.369 1.00 44.10 44 ASN F C 1
ATOM 1862 O O . ASN D 1 51 ? -10.669 -16.389 45.149 1.00 41.07 44 ASN F O 1
ATOM 1867 N N . PRO D 1 52 ? -9.780 -17.152 47.071 1.00 49.36 45 PRO F N 1
ATOM 1868 C CA . PRO D 1 52 ? -9.190 -18.332 46.405 1.00 42.82 45 PRO F CA 1
ATOM 1869 C C . PRO D 1 52 ? -10.182 -19.188 45.628 1.00 36.86 45 PRO F C 1
ATOM 1870 O O . PRO D 1 52 ? -9.851 -19.684 44.539 1.00 41.44 45 PRO F O 1
ATOM 1874 N N . GLU D 1 53 ? -11.383 -19.406 46.175 1.00 35.00 46 GLU F N 1
ATOM 1875 C CA . GLU D 1 53 ? -12.377 -20.195 45.452 1.00 38.98 46 GLU F CA 1
ATOM 1876 C C . GLU D 1 53 ? -12.804 -19.507 44.164 1.00 41.21 46 GLU F C 1
ATOM 1877 O O . GLU D 1 53 ? -13.091 -20.173 43.165 1.00 35.54 46 GLU F O 1
ATOM 1883 N N . VAL D 1 54 ? -12.861 -18.176 44.164 1.00 41.79 47 VAL F N 1
ATOM 1884 C CA . VAL D 1 54 ? -13.232 -17.463 42.945 1.00 34.81 47 VAL F CA 1
ATOM 1885 C C . VAL D 1 54 ? -12.125 -17.579 41.898 1.00 28.45 47 VAL F C 1
ATOM 1886 O O . VAL D 1 54 ? -12.401 -17.792 40.706 1.00 33.33 47 VAL F O 1
ATOM 1890 N N . ARG D 1 55 ? -10.864 -17.435 42.329 1.00 34.11 48 ARG F N 1
ATOM 1891 C CA . ARG D 1 55 ? -9.726 -17.630 41.428 1.00 40.82 48 ARG F CA 1
ATOM 1892 C C . ARG D 1 55 ? -9.805 -19.001 40.779 1.00 39.53 48 ARG F C 1
ATOM 1893 O O . ARG D 1 55 ? -9.706 -19.136 39.552 1.00 37.33 48 ARG F O 1
ATOM 1901 N N . ALA D 1 56 ? -10.047 -20.038 41.596 1.00 37.66 49 ALA F N 1
ATOM 1902 C CA . ALA D 1 56 ? -10.146 -21.401 41.083 1.00 37.78 49 ALA F CA 1
ATOM 1903 C C . ALA D 1 56 ? -11.346 -21.569 40.155 1.00 37.69 49 ALA F C 1
ATOM 1904 O O . ALA D 1 56 ? -11.263 -22.287 39.151 1.00 34.25 49 ALA F O 1
ATOM 1906 N N . PHE D 1 57 ? -12.470 -20.923 40.478 1.00 32.26 50 PHE F N 1
ATOM 1907 C CA . PHE D 1 57 ? -13.636 -20.937 39.600 1.00 34.11 50 PHE F CA 1
ATOM 1908 C C . PHE D 1 57 ? -13.279 -20.431 38.208 1.00 34.40 50 PHE F C 1
ATOM 1909 O O . PHE D 1 57 ? -13.602 -21.067 37.192 1.00 29.43 50 PHE F O 1
ATOM 1917 N N . PHE D 1 58 ? -12.603 -19.280 38.147 1.00 27.32 51 PHE F N 1
ATOM 1918 C CA . PHE D 1 58 ? -12.259 -18.698 36.849 1.00 26.74 51 PHE F CA 1
ATOM 1919 C C . PHE D 1 58 ? -11.230 -19.545 36.104 1.00 30.24 51 PHE F C 1
ATOM 1920 O O . PHE D 1 58 ? -11.306 -19.677 34.876 1.00 31.97 51 PHE F O 1
ATOM 1928 N N . GLN D 1 59 ? -10.258 -20.127 36.818 1.00 32.77 52 GLN F N 1
ATOM 1929 C CA . GLN D 1 59 ? -9.278 -20.987 36.146 1.00 33.57 52 GLN F CA 1
ATOM 1930 C C . GLN D 1 59 ? -9.930 -22.246 35.585 1.00 33.70 52 GLN F C 1
ATOM 1931 O O . GLN D 1 59 ? -9.564 -22.720 34.496 1.00 30.05 52 GLN F O 1
ATOM 1937 N N . HIS D 1 60 ? -10.904 -22.802 36.313 1.00 32.74 53 HIS F N 1
ATOM 1938 C CA . HIS D 1 60 ? -11.639 -23.953 35.805 1.00 36.79 53 HIS F CA 1
ATOM 1939 C C . HIS D 1 60 ? -12.461 -23.582 34.572 1.00 34.28 53 HIS F C 1
ATOM 1940 O O . HIS D 1 60 ? -12.522 -24.349 33.597 1.00 31.82 53 HIS F O 1
ATOM 1947 N N . LEU D 1 61 ? -13.099 -22.404 34.590 1.00 26.72 54 LEU F N 1
ATOM 1948 C CA . LEU D 1 61 ? -13.824 -21.957 33.403 1.00 31.51 54 LEU F CA 1
ATOM 1949 C C . LEU D 1 61 ? -12.878 -21.810 32.212 1.00 27.11 54 LEU F C 1
ATOM 1950 O O . LEU D 1 61 ? -13.212 -22.204 31.087 1.00 26.29 54 LEU F O 1
ATOM 1955 N N . ALA D 1 62 ? -11.683 -21.255 32.446 1.00 26.44 55 ALA F N 1
ATOM 1956 C CA . ALA D 1 62 ? -10.707 -21.113 31.368 1.00 33.92 55 ALA F CA 1
ATOM 1957 C C . ALA D 1 62 ? -10.319 -22.471 30.786 1.00 31.58 55 ALA F C 1
ATOM 1958 O O . ALA D 1 62 ? -10.205 -22.623 29.562 1.00 24.89 55 ALA F O 1
ATOM 1960 N N . ALA D 1 63 ? -10.123 -23.475 31.645 1.00 31.43 56 ALA F N 1
ATOM 1961 C CA . ALA D 1 63 ? -9.761 -24.803 31.146 1.00 30.62 56 ALA F CA 1
ATOM 1962 C C . ALA D 1 63 ? -10.868 -25.393 30.269 1.00 26.42 56 ALA F C 1
ATOM 1963 O O . ALA D 1 63 ? -10.609 -25.935 29.177 1.00 27.60 56 ALA F O 1
ATOM 1965 N N . GLU D 1 64 ? -12.120 -25.285 30.727 1.00 28.01 57 GLU F N 1
ATOM 1966 C CA . GLU D 1 64 ? -13.232 -25.783 29.921 1.00 27.91 57 GLU F CA 1
ATOM 1967 C C . GLU D 1 64 ? -13.339 -25.039 28.590 1.00 27.56 57 GLU F C 1
ATOM 1968 O O . GLU D 1 64 ? -13.667 -25.631 27.552 1.00 25.68 57 GLU F O 1
ATOM 1974 N N . GLU D 1 65 ? -13.064 -23.734 28.601 1.00 29.39 58 GLU F N 1
ATOM 1975 C CA . GLU D 1 65 ? -13.120 -22.978 27.356 1.00 26.00 58 GLU F CA 1
ATOM 1976 C C . GLU D 1 65 ? -12.009 -23.390 26.399 1.00 22.96 58 GLU F C 1
ATOM 1977 O O . GLU D 1 65 ? -12.206 -23.368 25.180 1.00 24.52 58 GLU F O 1
ATOM 1983 N N . LYS D 1 66 ? -10.834 -23.743 26.922 1.00 23.78 59 LYS F N 1
ATOM 1984 C CA . LYS D 1 66 ? -9.774 -24.255 26.058 1.00 24.40 59 LYS F CA 1
ATOM 1985 C C . LYS D 1 66 ? -10.212 -25.541 25.372 1.00 24.39 59 LYS F C 1
ATOM 1986 O O . LYS D 1 66 ? -9.909 -25.770 24.186 1.00 24.18 59 LYS F O 1
ATOM 1992 N N . GLU D 1 67 ? -10.948 -26.386 26.103 1.00 28.63 60 GLU F N 1
ATOM 1993 C CA . GLU D 1 67 ? -11.527 -27.570 25.461 1.00 27.73 60 GLU F CA 1
ATOM 1994 C C . GLU D 1 67 ? -12.487 -27.171 24.334 1.00 25.68 60 GLU F C 1
ATOM 1995 O O . GLU D 1 67 ? -12.491 -27.778 23.249 1.00 27.83 60 GLU F O 1
ATOM 2001 N N . HIS D 1 68 ? -13.318 -26.156 24.580 1.00 25.01 61 HIS F N 1
ATOM 2002 C CA . HIS D 1 68 ? -14.229 -25.701 23.526 1.00 24.70 61 HIS F CA 1
ATOM 2003 C C . HIS D 1 68 ? -13.465 -25.186 22.309 1.00 29.98 61 HIS F C 1
ATOM 2004 O O . HIS D 1 68 ? -13.880 -25.407 21.162 1.00 26.26 61 HIS F O 1
ATOM 2011 N N . VAL D 1 69 ? -12.352 -24.488 22.544 1.00 30.31 62 VAL F N 1
ATOM 2012 C CA . VAL D 1 69 ? -11.522 -23.999 21.445 1.00 26.67 62 VAL F CA 1
ATOM 2013 C C . VAL D 1 69 ? -11.027 -25.164 20.597 1.00 30.46 62 VAL F C 1
ATOM 2014 O O . VAL D 1 69 ? -11.077 -25.122 19.360 1.00 24.52 62 VAL F O 1
ATOM 2018 N N . SER D 1 70 ? -10.534 -26.217 21.254 1.00 23.92 63 SER F N 1
ATOM 2019 C CA . SER D 1 70 ? -10.042 -27.382 20.523 1.00 27.11 63 SER F CA 1
ATOM 2020 C C . SER D 1 70 ? -11.135 -27.993 19.653 1.00 23.77 63 SER F C 1
ATOM 2021 O O . SER D 1 70 ? -10.899 -28.337 18.484 1.00 26.52 63 SER F O 1
ATOM 2024 N N . GLU D 1 71 ? -12.332 -28.164 20.224 1.00 24.28 64 GLU F N 1
ATOM 2025 C CA . GLU D 1 71 ? -13.453 -28.692 19.447 1.00 24.44 64 GLU F CA 1
ATOM 2026 C C . GLU D 1 71 ? -13.743 -27.830 18.225 1.00 31.79 64 GLU F C 1
ATOM 2027 O O . GLU D 1 71 ? -13.970 -28.351 17.128 1.00 24.56 64 GLU F O 1
ATOM 2033 N N . ALA D 1 72 ? -13.779 -26.506 18.403 1.00 28.03 65 ALA F N 1
ATOM 2034 C CA . ALA D 1 72 ? -14.113 -25.632 17.278 1.00 24.14 65 ALA F CA 1
ATOM 2035 C C . ALA D 1 72 ? -13.040 -25.684 16.196 1.00 26.25 65 ALA F C 1
ATOM 2036 O O . ALA D 1 72 ? -13.357 -25.661 15.000 1.00 23.19 65 ALA F O 1
ATOM 2038 N N . VAL D 1 73 ? -11.767 -25.767 16.591 1.00 22.96 66 VAL F N 1
ATOM 2039 C CA . VAL D 1 73 ? -10.694 -25.900 15.606 1.00 23.49 66 VAL F CA 1
ATOM 2040 C C . VAL D 1 73 ? -10.836 -27.207 14.833 1.00 28.67 66 VAL F C 1
ATOM 2041 O O . VAL D 1 73 ? -10.667 -27.241 13.607 1.00 28.60 66 VAL F O 1
ATOM 2045 N N . HIS D 1 74 ? -11.135 -28.301 15.535 1.00 27.83 67 HIS F N 1
ATOM 2046 C CA . HIS D 1 74 ? -11.357 -29.575 14.851 1.00 32.25 67 HIS F CA 1
ATOM 2047 C C . HIS D 1 74 ? -12.495 -29.466 13.836 1.00 33.99 67 HIS F C 1
ATOM 2048 O O . HIS D 1 74 ? -12.359 -29.896 12.679 1.00 38.32 67 HIS F O 1
ATOM 2055 N N . MET D 1 75 ? -13.639 -28.916 14.263 1.00 24.72 68 MET F N 1
ATOM 2056 C CA . MET D 1 75 ? -14.771 -28.745 13.351 1.00 27.52 68 MET F CA 1
ATOM 2057 C C . MET D 1 75 ? -14.374 -27.928 12.140 1.00 36.17 68 MET F C 1
ATOM 2058 O O . MET D 1 75 ? -14.712 -28.271 10.998 1.00 32.45 68 MET F O 1
ATOM 2063 N N . LEU D 1 76 ? -13.643 -26.846 12.374 1.00 28.75 69 LEU F N 1
ATOM 2064 C CA . LEU D 1 76 ? -13.312 -25.942 11.290 1.00 30.01 69 LEU F CA 1
ATOM 2065 C C . LEU D 1 76 ? -12.373 -26.621 10.298 1.00 35.95 69 LEU F C 1
ATOM 2066 O O . LEU D 1 76 ? -12.538 -26.483 9.079 1.00 37.63 69 LEU F O 1
ATOM 2071 N N . ARG D 1 77 ? -11.418 -27.409 10.802 1.00 30.16 70 ARG F N 1
ATOM 2072 C CA . ARG D 1 77 ? -10.514 -28.127 9.911 1.00 31.05 70 ARG F CA 1
ATOM 2073 C C . ARG D 1 77 ? -11.263 -29.185 9.114 1.00 37.46 70 ARG F C 1
ATOM 2074 O O . ARG D 1 77 ? -10.957 -29.421 7.940 1.00 42.95 70 ARG F O 1
ATOM 2082 N N . MET D 1 78 ? -12.261 -29.822 9.727 1.00 32.07 71 MET F N 1
ATOM 2083 C CA . MET D 1 78 ? -12.993 -30.857 9.008 1.00 38.37 71 MET F CA 1
ATOM 2084 C C . MET D 1 78 ? -13.916 -30.276 7.951 1.00 45.83 71 MET F C 1
ATOM 2085 O O . MET D 1 78 ? -14.193 -30.937 6.944 1.00 42.25 71 MET F O 1
ATOM 2090 N N . LEU D 1 79 ? -14.427 -29.069 8.161 1.00 38.11 72 LEU F N 1
ATOM 2091 C CA . LEU D 1 79 ? -15.409 -28.516 7.241 1.00 46.59 72 LEU F CA 1
ATOM 2092 C C . LEU D 1 79 ? -14.828 -27.533 6.238 1.00 44.71 72 LEU F C 1
ATOM 2093 O O . LEU D 1 79 ? -15.555 -27.085 5.348 1.00 48.61 72 LEU F O 1
ATOM 2098 N N . ASP D 1 80 ? -13.551 -27.192 6.345 1.00 50.98 73 ASP F N 1
ATOM 2099 C CA . ASP D 1 80 ? -12.991 -26.172 5.471 1.00 64.92 73 ASP F CA 1
ATOM 2100 C C . ASP D 1 80 ? -11.580 -26.546 5.028 1.00 47.52 73 ASP F C 1
ATOM 2101 O O . ASP D 1 80 ? -10.714 -26.821 5.855 1.00 50.56 73 ASP F O 1
ATOM 2106 N N . LEU E 1 22 ? -34.177 -15.205 17.370 1.00 67.65 15 LEU G N 1
ATOM 2107 C CA . LEU E 1 22 ? -34.308 -14.660 18.717 1.00 69.45 15 LEU G CA 1
ATOM 2108 C C . LEU E 1 22 ? -35.690 -15.019 19.273 1.00 63.74 15 LEU G C 1
ATOM 2109 O O . LEU E 1 22 ? -36.702 -14.453 18.857 1.00 61.48 15 LEU G O 1
ATOM 2114 N N . ASP E 1 23 ? -35.737 -15.972 20.199 1.00 46.05 16 ASP G N 1
ATOM 2115 C CA . ASP E 1 23 ? -37.002 -16.428 20.741 1.00 42.76 16 ASP G CA 1
ATOM 2116 C C . ASP E 1 23 ? -37.205 -15.833 22.132 1.00 41.43 16 ASP G C 1
ATOM 2117 O O . ASP E 1 23 ? -36.458 -14.953 22.570 1.00 33.43 16 ASP G O 1
ATOM 2122 N N . ASP E 1 24 ? -38.222 -16.331 22.839 1.00 30.90 17 ASP G N 1
ATOM 2123 C CA . ASP E 1 24 ? -38.550 -15.819 24.168 1.00 34.20 17 ASP G CA 1
ATOM 2124 C C . ASP E 1 24 ? -37.424 -16.079 25.164 1.00 33.37 17 ASP G C 1
ATOM 2125 O O . ASP E 1 24 ? -37.029 -15.184 25.923 1.00 33.30 17 ASP G O 1
ATOM 2130 N N . VAL E 1 25 ? -36.902 -17.307 25.187 1.00 27.73 18 VAL G N 1
ATOM 2131 C CA . VAL E 1 25 ? -35.807 -17.620 26.098 1.00 31.64 18 VAL G CA 1
ATOM 2132 C C . VAL E 1 25 ? -34.585 -16.750 25.803 1.00 23.75 18 VAL G C 1
ATOM 2133 O O . VAL E 1 25 ? -33.883 -16.327 26.730 1.00 28.57 18 VAL G O 1
ATOM 2137 N N . ALA E 1 26 ? -34.328 -16.436 24.525 1.00 23.46 19 ALA G N 1
ATOM 2138 C CA . ALA E 1 26 ? -33.208 -15.553 24.194 1.00 31.45 19 ALA G CA 1
ATOM 2139 C C . ALA E 1 26 ? -33.416 -14.142 24.749 1.00 29.81 19 ALA G C 1
ATOM 2140 O O . ALA E 1 26 ? -32.468 -13.509 25.236 1.00 24.05 19 ALA G O 1
ATOM 2142 N N . ARG E 1 27 ? -34.648 -13.632 24.689 1.00 28.81 20 ARG G N 1
ATOM 2143 C CA . ARG E 1 27 ? -34.912 -12.299 25.223 1.00 32.07 20 ARG G CA 1
ATOM 2144 C C . ARG E 1 27 ? -34.820 -12.289 26.745 1.00 29.38 20 ARG G C 1
ATOM 2145 O O . ARG E 1 27 ? -34.373 -11.296 27.339 1.00 25.02 20 ARG G O 1
ATOM 2153 N N . ILE E 1 28 ? -35.221 -13.388 27.390 1.00 26.74 21 ILE G N 1
ATOM 2154 C CA . ILE E 1 28 ? -35.057 -13.513 28.839 1.00 31.41 21 ILE G CA 1
ATOM 2155 C C . ILE E 1 28 ? -33.576 -13.492 29.202 1.00 29.82 21 ILE G C 1
ATOM 2156 O O . ILE E 1 28 ? -33.160 -12.838 30.170 1.00 26.76 21 ILE G O 1
ATOM 2161 N N . ARG E 1 29 ? -32.765 -14.242 28.456 1.00 22.18 22 ARG G N 1
ATOM 2162 C CA . ARG E 1 29 ? -31.330 -14.241 28.747 1.00 24.75 22 ARG G CA 1
ATOM 2163 C C . ARG E 1 29 ? -30.742 -12.844 28.566 1.00 22.81 22 ARG G C 1
ATOM 2164 O O . ARG E 1 29 ? -29.905 -12.406 29.367 1.00 25.21 22 ARG G O 1
ATOM 2172 N N . LEU E 1 30 ? -31.164 -12.131 27.518 1.00 24.44 23 LEU G N 1
ATOM 2173 C CA . LEU E 1 30 ? -30.644 -10.779 27.282 1.00 24.63 23 LEU G CA 1
ATOM 2174 C C . LEU E 1 30 ? -30.999 -9.836 28.426 1.00 27.97 23 LEU G C 1
ATOM 2175 O O . LEU E 1 30 ? -30.163 -9.039 28.879 1.00 26.29 23 LEU G O 1
ATOM 2180 N N . VAL E 1 31 ? -32.247 -9.901 28.892 1.00 25.79 24 VAL G N 1
ATOM 2181 C CA . VAL E 1 31 ? -32.669 -9.078 30.023 1.00 31.15 24 VAL G CA 1
ATOM 2182 C C . VAL E 1 31 ? -31.868 -9.414 31.281 1.00 32.69 24 VAL G C 1
ATOM 2183 O O . VAL E 1 31 ? -31.431 -8.516 32.018 1.00 26.83 24 VAL G O 1
ATOM 2187 N N . LEU E 1 32 ? -31.657 -10.705 31.543 1.00 27.44 25 LEU G N 1
ATOM 2188 C CA . LEU E 1 32 ? -30.866 -11.115 32.700 1.00 24.61 25 LEU G CA 1
ATOM 2189 C C . LEU E 1 32 ? -29.436 -10.577 32.620 1.00 24.57 25 LEU G C 1
ATOM 2190 O O . LEU E 1 32 ? -28.889 -10.063 33.607 1.00 23.96 25 LEU G O 1
ATOM 2195 N N . ALA E 1 33 ? -28.808 -10.710 31.451 1.00 24.52 26 ALA G N 1
ATOM 2196 C CA . ALA E 1 33 ? -27.447 -10.210 31.281 1.00 26.26 26 ALA G CA 1
ATOM 2197 C C . ALA E 1 33 ? -27.388 -8.706 31.539 1.00 26.80 26 ALA G C 1
ATOM 2198 O O . ALA E 1 33 ? -26.481 -8.208 32.235 1.00 29.01 26 ALA G O 1
ATOM 2200 N N . ARG E 1 34 ? -28.379 -7.971 31.022 1.00 26.90 27 ARG G N 1
ATOM 2201 C CA . ARG E 1 34 ? -28.403 -6.523 31.216 1.00 28.30 27 ARG G CA 1
ATOM 2202 C C . ARG E 1 34 ? -28.593 -6.160 32.690 1.00 28.23 27 ARG G C 1
ATOM 2203 O O . ARG E 1 34 ? -27.943 -5.236 33.197 1.00 24.21 27 ARG G O 1
ATOM 2211 N N . GLU E 1 35 ? -29.473 -6.881 33.395 1.00 26.48 28 GLU G N 1
ATOM 2212 C CA . GLU E 1 35 ? -29.692 -6.621 34.818 1.00 24.47 28 GLU G CA 1
ATOM 2213 C C . GLU E 1 35 ? -28.428 -6.850 35.636 1.00 25.95 28 GLU G C 1
ATOM 2214 O O . GLU E 1 35 ? -28.141 -6.088 36.570 1.00 25.62 28 GLU G O 1
ATOM 2220 N N . LEU E 1 36 ? -27.676 -7.910 35.320 1.00 28.74 29 LEU G N 1
ATOM 2221 C CA . LEU E 1 36 ? -26.429 -8.172 36.042 1.00 23.46 29 LEU G CA 1
ATOM 2222 C C . LEU E 1 36 ? -25.429 -7.033 35.850 1.00 27.10 29 LEU G C 1
ATOM 2223 O O . LEU E 1 36 ? -24.800 -6.567 36.820 1.00 23.34 29 LEU G O 1
ATOM 2228 N N . GLU E 1 37 ? -25.285 -6.557 34.606 1.00 22.34 30 GLU G N 1
ATOM 2229 C CA . GLU E 1 37 ? -24.417 -5.401 34.370 1.00 25.68 30 GLU G CA 1
ATOM 2230 C C . GLU E 1 37 ? -24.919 -4.161 35.116 1.00 23.87 30 GLU G C 1
ATOM 2231 O O . GLU E 1 37 ? -24.124 -3.362 35.631 1.00 26.39 30 GLU G O 1
ATOM 2237 N N . THR E 1 38 ? -26.239 -3.976 35.163 1.00 24.52 31 THR G N 1
ATOM 2238 C CA . THR E 1 38 ? -26.819 -2.823 35.846 1.00 27.43 31 THR G CA 1
ATOM 2239 C C . THR E 1 38 ? -26.510 -2.855 37.337 1.00 27.88 31 THR G C 1
ATOM 2240 O O . THR E 1 38 ? -26.211 -1.817 37.940 1.00 26.15 31 THR G O 1
ATOM 2244 N N . ILE E 1 39 ? -26.595 -4.034 37.954 1.00 24.30 32 ILE G N 1
ATOM 2245 C CA . ILE E 1 39 ? -26.231 -4.142 39.369 1.00 28.33 32 ILE G CA 1
ATOM 2246 C C . ILE E 1 39 ? -24.777 -3.743 39.569 1.00 30.13 32 ILE G C 1
ATOM 2247 O O . ILE E 1 39 ? -24.433 -3.013 40.517 1.00 22.90 32 ILE G O 1
ATOM 2252 N N . ASN E 1 40 ? -23.895 -4.237 38.691 1.00 24.72 33 ASN G N 1
ATOM 2253 C CA . ASN E 1 40 ? -22.490 -3.833 38.776 1.00 22.66 33 ASN G CA 1
ATOM 2254 C C . ASN E 1 40 ? -22.353 -2.318 38.771 1.00 22.45 33 ASN G C 1
ATOM 2255 O O . ASN E 1 40 ? -21.580 -1.742 39.555 1.00 25.57 33 ASN G O 1
ATOM 2260 N N . GLU E 1 41 ? -23.069 -1.664 37.849 1.00 27.57 34 GLU G N 1
ATOM 2261 C CA . GLU E 1 41 ? -22.986 -0.211 37.736 1.00 25.61 34 GLU G CA 1
ATOM 2262 C C . GLU E 1 41 ? -23.481 0.471 39.004 1.00 30.81 34 GLU G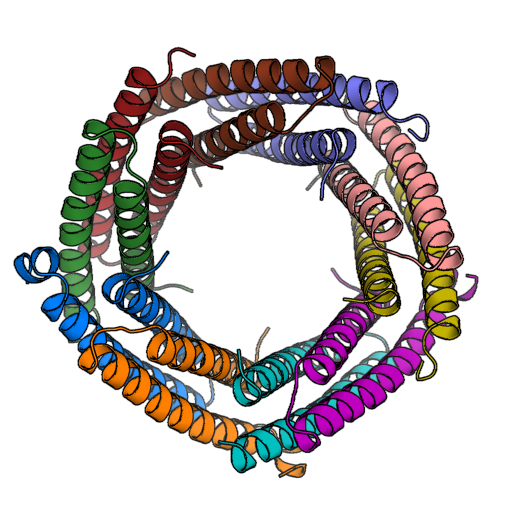 C 1
ATOM 2263 O O . GLU E 1 41 ? -22.870 1.437 39.465 1.00 27.00 34 GLU G O 1
ATOM 2269 N N . TYR E 1 42 ? -24.599 -0.005 39.563 1.00 24.16 35 TYR G N 1
ATOM 2270 C CA . TYR E 1 42 ? -25.153 0.601 40.775 1.00 27.33 35 TYR G CA 1
ATOM 2271 C C . TYR E 1 42 ? -24.183 0.478 41.944 1.00 26.94 35 TYR G C 1
ATOM 2272 O O . TYR E 1 42 ? -23.992 1.432 42.709 1.00 27.44 35 TYR G O 1
ATOM 2281 N N . GLU E 1 43 ? -23.555 -0.690 42.098 1.00 26.97 36 GLU G N 1
ATOM 2282 C CA . GLU E 1 43 ? -22.601 -0.872 43.189 1.00 29.10 36 GLU G CA 1
ATOM 2283 C C . GLU E 1 43 ? -21.377 0.011 43.002 1.00 31.77 36 GLU G C 1
ATOM 2284 O O . GLU E 1 43 ? -20.906 0.641 43.961 1.00 32.06 36 GLU G O 1
ATOM 2290 N N . ALA E 1 44 ? -20.859 0.091 41.770 1.00 25.29 37 ALA G N 1
ATOM 2291 C CA . ALA E 1 44 ? -19.711 0.958 41.513 1.00 30.41 37 ALA G CA 1
ATOM 2292 C C . ALA E 1 44 ? -20.049 2.420 41.779 1.00 33.12 37 ALA G C 1
ATOM 2293 O O . ALA E 1 44 ? -19.232 3.170 42.338 1.00 28.64 37 ALA G O 1
ATOM 2295 N N . TYR E 1 45 ? -21.249 2.849 41.385 1.00 26.85 38 TYR G N 1
ATOM 2296 C CA . TYR E 1 45 ? -21.605 4.253 41.560 1.00 24.01 38 TYR G CA 1
ATOM 2297 C C . TYR E 1 45 ? -21.858 4.583 43.025 1.00 29.02 38 TYR G C 1
ATOM 2298 O O . TYR E 1 45 ? -21.538 5.690 43.473 1.00 28.85 38 TYR G O 1
ATOM 2307 N N . ALA E 1 46 ? -22.420 3.640 43.785 1.00 27.91 39 ALA G N 1
ATOM 2308 C CA . ALA E 1 46 ? -22.546 3.833 45.225 1.00 25.86 39 ALA G CA 1
ATOM 2309 C C . ALA E 1 46 ? -21.174 3.951 45.879 1.00 40.63 39 ALA G C 1
ATOM 2310 O O . ALA E 1 46 ? -20.957 4.820 46.734 1.00 32.10 39 ALA G O 1
ATOM 2312 N N . ARG E 1 47 ? -20.232 3.094 45.475 1.00 32.89 40 ARG G N 1
ATOM 2313 C CA . ARG E 1 47 ? -18.879 3.149 46.031 1.00 29.54 40 ARG G CA 1
ATOM 2314 C C . ARG E 1 47 ? -18.197 4.474 45.722 1.00 30.94 40 ARG G C 1
ATOM 2315 O O . ARG E 1 47 ? -17.433 4.995 46.545 1.00 37.64 40 ARG G O 1
ATOM 2323 N N . ALA E 1 48 ? -18.442 5.030 44.535 1.00 30.22 41 ALA G N 1
ATOM 2324 C CA . ALA E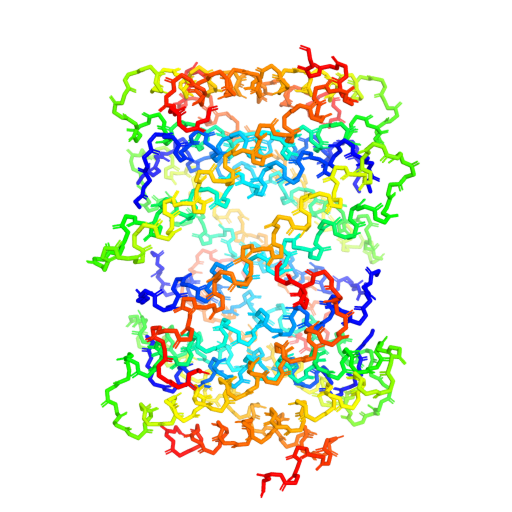 1 48 ? -17.763 6.267 44.169 1.00 34.34 41 ALA G CA 1
ATOM 2325 C C . ALA E 1 48 ? -18.296 7.495 44.907 1.00 33.77 41 ALA G C 1
ATOM 2326 O O . ALA E 1 48 ? -17.648 8.544 44.865 1.00 36.32 41 ALA G O 1
ATOM 2328 N N . SER E 1 49 ? -19.441 7.401 45.576 1.00 31.42 42 SER G N 1
ATOM 2329 C CA . SER E 1 49 ? -20.070 8.559 46.197 1.00 36.44 42 SER G CA 1
ATOM 2330 C C . SER E 1 49 ? -19.752 8.632 47.688 1.00 26.63 42 SER G C 1
ATOM 2331 O O . SER E 1 49 ? -19.728 7.612 48.381 1.00 28.03 42 SER G O 1
ATOM 2334 N N . SER E 1 50 ? -19.507 9.848 48.181 1.00 28.81 43 SER G N 1
ATOM 2335 C CA . SER E 1 50 ? -19.467 10.102 49.623 1.00 30.98 43 SER G CA 1
ATOM 2336 C C . SER E 1 50 ? -20.759 10.706 50.150 1.00 32.23 43 SER G C 1
ATOM 2337 O O . SER E 1 50 ? -20.836 11.028 51.340 1.00 30.55 43 SER G O 1
ATOM 2340 N N . ASN E 1 51 ? -21.760 10.878 49.292 1.00 32.21 44 ASN G N 1
ATOM 2341 C CA . ASN E 1 51 ? -23.054 11.422 49.690 1.00 29.20 44 ASN G CA 1
ATOM 2342 C C . ASN E 1 51 ? -23.931 10.287 50.207 1.00 28.39 44 ASN G C 1
ATOM 2343 O O . ASN E 1 51 ? -24.241 9.364 49.441 1.00 31.62 44 ASN G O 1
ATOM 2348 N N . PRO E 1 52 ? -24.358 10.319 51.470 1.00 33.45 45 PRO G N 1
ATOM 2349 C CA . PRO E 1 52 ? -25.167 9.207 52.003 1.00 30.37 45 PRO G CA 1
ATOM 2350 C C . PRO E 1 52 ? -26.468 8.998 51.251 1.00 33.05 45 PRO G C 1
ATOM 2351 O O . PRO E 1 52 ? -26.922 7.853 51.118 1.00 34.50 45 PRO G O 1
ATOM 2355 N N . GLU E 1 53 ? -27.080 10.072 50.747 1.00 28.04 46 GLU G N 1
ATOM 2356 C CA . GLU E 1 53 ? -28.356 9.933 50.052 1.00 34.55 46 GLU G CA 1
ATOM 2357 C C . GLU E 1 53 ? -28.171 9.246 48.705 1.00 34.13 46 GLU G C 1
ATOM 2358 O O . GLU E 1 53 ? -28.995 8.414 48.306 1.00 32.36 46 GLU G O 1
ATOM 2364 N N . VAL E 1 54 ? -27.093 9.586 47.997 1.00 27.59 47 VAL G N 1
ATOM 2365 C CA . VAL E 1 54 ? -26.778 8.926 46.730 1.00 27.47 47 VAL G CA 1
ATOM 2366 C C . VAL E 1 54 ? -26.463 7.458 46.964 1.00 30.66 47 VAL G C 1
ATOM 2367 O O . VAL E 1 54 ? -26.913 6.578 46.217 1.00 33.83 47 VAL G O 1
ATOM 2371 N N . ARG E 1 55 ? -25.695 7.162 48.009 1.00 34.47 48 ARG G N 1
ATOM 2372 C CA . ARG E 1 55 ? -25.383 5.766 48.268 1.00 37.32 48 ARG G CA 1
ATOM 2373 C C . ARG E 1 55 ? -26.637 4.982 48.631 1.00 43.18 48 ARG G C 1
ATOM 2374 O O . ARG E 1 55 ? -26.799 3.837 48.196 1.00 37.30 48 ARG G O 1
ATOM 2382 N N . ALA E 1 56 ? -27.558 5.590 49.389 1.00 32.99 49 ALA G N 1
ATOM 2383 C CA . ALA E 1 56 ? -28.812 4.908 49.710 1.00 38.56 49 ALA G CA 1
ATOM 2384 C C . ALA E 1 56 ? -29.661 4.689 48.459 1.00 33.26 49 ALA G C 1
ATOM 2385 O O . ALA E 1 56 ? -30.270 3.623 48.289 1.00 36.58 49 ALA G O 1
ATOM 2387 N N . PHE E 1 57 ? -29.729 5.701 47.592 1.00 30.92 50 PHE G N 1
ATOM 2388 C CA . PHE E 1 57 ? -30.411 5.579 46.308 1.00 33.21 50 PHE G CA 1
ATOM 2389 C C . PHE E 1 57 ? -29.887 4.384 45.513 1.00 34.17 50 PHE G C 1
ATOM 2390 O O . PHE E 1 57 ? -30.660 3.558 45.015 1.00 29.63 50 PHE G O 1
ATOM 2398 N N . PHE E 1 58 ? -28.564 4.276 45.397 1.00 29.06 51 PHE G N 1
ATOM 2399 C CA . PHE E 1 58 ? -27.988 3.204 44.592 1.00 29.35 51 PHE G CA 1
ATOM 2400 C C . PHE E 1 58 ? -28.145 1.848 45.261 1.00 40.04 51 PHE G C 1
ATOM 2401 O O . PHE E 1 58 ? -28.356 0.847 44.570 1.00 38.98 51 PHE G O 1
ATOM 2409 N N . GLN E 1 59 ? -28.081 1.786 46.594 1.00 38.81 52 GLN G N 1
ATOM 2410 C CA . GLN E 1 59 ? -28.284 0.504 47.260 1.00 42.18 52 GLN G CA 1
ATOM 2411 C C . GLN E 1 59 ? -29.720 0.017 47.100 1.00 42.19 52 GLN G C 1
ATOM 2412 O O . GLN E 1 59 ? -29.957 -1.180 46.879 1.00 34.70 52 GLN G O 1
ATOM 2418 N N . HIS E 1 60 ? -30.689 0.931 47.175 1.00 32.19 53 HIS G N 1
ATOM 2419 C CA . HIS E 1 60 ? -32.080 0.557 46.936 1.00 39.47 53 HIS G CA 1
ATOM 2420 C C . HIS E 1 60 ? -32.290 0.083 45.498 1.00 40.04 53 HIS G C 1
ATOM 2421 O O . HIS E 1 60 ? -32.963 -0.936 45.258 1.00 36.10 53 HIS G O 1
ATOM 2428 N N . LEU E 1 61 ? -31.715 0.804 44.526 1.00 37.61 54 LEU G N 1
ATOM 2429 C CA . LEU E 1 61 ? -31.826 0.374 43.135 1.00 36.70 54 LEU G CA 1
ATOM 2430 C C . LEU E 1 61 ? -31.209 -1.004 42.928 1.00 30.63 54 LEU G C 1
ATOM 2431 O O . LEU E 1 61 ? -31.792 -1.857 42.249 1.00 33.67 54 LEU G O 1
ATOM 2436 N N . ALA E 1 62 ? -30.024 -1.237 43.500 1.00 29.18 55 ALA G N 1
ATOM 2437 C CA . ALA E 1 62 ? -29.365 -2.533 43.372 1.00 37.16 55 ALA G CA 1
ATOM 2438 C C . ALA E 1 62 ? -30.195 -3.659 43.987 1.00 37.57 55 ALA G C 1
ATOM 2439 O O . ALA E 1 62 ? -30.248 -4.769 43.440 1.00 32.18 55 ALA G O 1
ATOM 2441 N N . ALA E 1 63 ? -30.844 -3.402 45.127 1.00 32.45 56 ALA G N 1
ATOM 2442 C CA . ALA E 1 63 ? -31.705 -4.428 45.718 1.00 31.70 56 ALA G CA 1
ATOM 2443 C C . ALA E 1 63 ? -32.878 -4.768 44.798 1.00 31.00 56 ALA G C 1
ATOM 2444 O O . ALA E 1 63 ? -33.220 -5.946 44.604 1.00 33.01 56 ALA G O 1
ATOM 2446 N N . GLU E 1 64 ? -33.491 -3.741 44.202 1.00 35.21 57 GLU G N 1
ATOM 2447 C CA . GLU E 1 64 ? -34.647 -3.966 43.290 1.00 37.77 57 GLU G CA 1
ATOM 2448 C C . GLU E 1 64 ? -34.176 -4.714 42.041 1.00 35.97 57 GLU G C 1
ATOM 2449 O O . GLU E 1 64 ? -34.954 -5.531 41.517 1.00 34.87 57 GLU G O 1
ATOM 2455 N N . GLU E 1 65 ? -32.967 -4.414 41.565 1.00 36.02 58 GLU G N 1
ATOM 2456 C CA . GLU E 1 65 ? -32.417 -5.113 40.408 1.00 30.71 58 GLU G CA 1
ATOM 2457 C C . GLU E 1 65 ? -32.125 -6.576 40.725 1.00 28.11 58 GLU G C 1
ATOM 2458 O O . GLU E 1 65 ? -32.341 -7.450 39.877 1.00 32.52 58 GLU G O 1
ATOM 2464 N N . LYS E 1 66 ? -31.633 -6.864 41.934 1.00 27.88 59 LYS G N 1
ATOM 2465 C CA . LYS E 1 66 ? -31.410 -8.254 42.331 1.00 37.12 59 LYS G CA 1
ATOM 2466 C C . LYS E 1 66 ? -32.722 -9.026 42.378 1.00 35.84 59 LYS G C 1
ATOM 2467 O O . LYS E 1 66 ? -32.778 -10.210 42.006 1.00 35.92 59 LYS G O 1
ATOM 2473 N N . GLU E 1 67 ? -33.788 -8.376 42.848 1.00 32.32 60 GLU G N 1
ATOM 2474 C CA . GLU E 1 67 ? -35.111 -8.986 42.746 1.00 37.94 60 GLU G CA 1
ATOM 2475 C C . GLU E 1 67 ? -35.432 -9.352 41.294 1.00 37.74 60 GLU G C 1
ATOM 2476 O O . GLU E 1 67 ? -35.890 -10.468 41.000 1.00 33.23 60 GLU G O 1
ATOM 2482 N N . HIS E 1 68 ? -35.204 -8.408 40.370 1.00 37.27 61 HIS G N 1
ATOM 2483 C CA . HIS E 1 68 ? -35.469 -8.681 38.957 1.00 32.42 61 HIS G CA 1
ATOM 2484 C C . HIS E 1 68 ? -34.639 -9.858 38.458 1.00 31.59 61 HIS G C 1
ATOM 2485 O O . HIS E 1 68 ? -35.120 -10.674 37.662 1.00 32.97 61 HIS G O 1
ATOM 2492 N N . VAL E 1 69 ? -33.390 -9.958 38.915 1.00 28.27 62 VAL G N 1
ATOM 2493 C CA . VAL E 1 69 ? -32.532 -11.076 38.526 1.00 27.98 62 VAL G CA 1
ATOM 2494 C C . VAL E 1 69 ? -33.148 -12.401 38.965 1.00 40.18 62 VAL G C 1
ATOM 2495 O O . VAL E 1 69 ? -33.216 -13.362 38.187 1.00 29.61 62 VAL G O 1
ATOM 2499 N N . SER E 1 70 ? -33.572 -12.488 40.231 1.00 33.69 63 SER G N 1
ATOM 2500 C CA . SER E 1 70 ? -34.209 -13.727 40.688 1.00 33.26 63 SER G CA 1
ATOM 2501 C C . SER E 1 70 ? -35.426 -14.066 39.832 1.00 25.41 63 SER G C 1
ATOM 2502 O O . SER E 1 70 ? -35.639 -15.237 39.471 1.00 37.78 63 SER G O 1
ATOM 2505 N N . GLU E 1 71 ? -36.225 -13.051 39.480 1.00 34.37 64 GLU G N 1
ATOM 2506 C CA . GLU E 1 71 ? -37.410 -13.300 38.656 1.00 32.39 64 GLU G CA 1
ATOM 2507 C C . GLU E 1 71 ? -37.028 -13.827 37.277 1.00 41.03 64 GLU G C 1
ATOM 2508 O O . GLU E 1 71 ? -37.670 -14.747 36.744 1.00 36.70 64 GLU G O 1
ATOM 2514 N N . ALA E 1 72 ? -35.984 -13.253 36.678 1.00 38.96 65 ALA G N 1
ATOM 2515 C CA . ALA E 1 72 ? -35.579 -13.685 35.346 1.00 32.27 65 ALA G CA 1
ATOM 2516 C C . ALA E 1 72 ? -35.005 -15.093 35.373 1.00 31.82 65 ALA G C 1
ATOM 2517 O O . ALA E 1 72 ? -35.246 -15.883 34.452 1.00 30.42 65 ALA G O 1
ATOM 2519 N N . VAL E 1 73 ? -34.228 -15.424 36.409 1.00 28.51 66 VAL G N 1
ATOM 2520 C CA . VAL E 1 73 ? -33.681 -16.771 36.511 1.00 33.69 66 VAL G CA 1
ATOM 2521 C C . VAL E 1 73 ? -34.811 -17.785 36.656 1.00 45.21 66 VAL G C 1
ATOM 2522 O O . VAL E 1 73 ? -34.769 -18.874 36.067 1.00 43.83 66 VAL G O 1
ATOM 2526 N N . HIS E 1 74 ? -35.844 -17.435 37.428 1.00 42.31 67 HIS G N 1
ATOM 2527 C CA . HIS E 1 74 ? -37.009 -18.310 37.549 1.00 53.28 67 HIS G CA 1
ATOM 2528 C C . HIS E 1 74 ? -37.675 -18.535 36.194 1.00 46.14 67 HIS G C 1
ATOM 2529 O O . HIS E 1 74 ? -37.985 -19.677 35.818 1.00 47.99 67 HIS G O 1
ATOM 2536 N N . MET E 1 75 ? -37.916 -17.450 35.450 1.00 35.70 68 MET G N 1
ATOM 2537 C CA . MET E 1 75 ? -38.548 -17.600 34.140 1.00 32.94 68 MET G CA 1
ATOM 2538 C C . MET E 1 75 ? -37.681 -18.432 33.201 1.00 37.53 68 MET G C 1
ATOM 2539 O O . MET E 1 75 ? -38.193 -19.226 32.403 1.00 40.67 68 MET G O 1
ATOM 2544 N N . LEU E 1 76 ? -36.363 -18.267 33.292 1.00 31.46 69 LEU G N 1
ATOM 2545 C CA . LEU E 1 76 ? -35.450 -18.999 32.427 1.00 34.77 69 LEU G CA 1
ATOM 2546 C C . LEU E 1 76 ? -35.489 -20.489 32.732 1.00 46.25 69 LEU G C 1
ATOM 2547 O O . LEU E 1 76 ? -35.505 -21.318 31.816 1.00 45.57 69 LEU G O 1
ATOM 2552 N N . ARG E 1 77 ? -35.515 -20.845 34.017 1.00 45.09 70 ARG G N 1
ATOM 2553 C CA . ARG E 1 77 ? -35.579 -22.255 34.384 1.00 45.60 70 ARG G CA 1
ATOM 2554 C C . ARG E 1 77 ? -36.912 -22.873 33.977 1.00 51.45 70 ARG G C 1
ATOM 2555 O O . ARG E 1 77 ? -36.952 -24.031 33.545 1.00 46.60 70 ARG G O 1
ATOM 2563 N N . MET E 1 78 ? -38.013 -22.122 34.098 1.00 48.10 71 MET G N 1
ATOM 2564 C CA . MET E 1 78 ? -39.289 -22.642 33.603 1.00 55.52 71 MET G CA 1
ATOM 2565 C C . MET E 1 78 ? -39.270 -22.869 32.095 1.00 56.69 71 MET G C 1
ATOM 2566 O O . MET E 1 78 ? -39.694 -23.927 31.619 1.00 55.26 71 MET G O 1
ATOM 2571 N N . LEU E 1 79 ? -38.801 -21.887 31.323 1.00 51.52 72 LEU G N 1
ATOM 2572 C CA . LEU E 1 79 ? -38.922 -21.982 29.870 1.00 55.47 72 LEU G CA 1
ATOM 2573 C C . LEU E 1 79 ? -37.815 -22.810 29.220 1.00 62.44 72 LEU G C 1
ATOM 2574 O O . LEU E 1 79 ? -38.024 -23.334 28.121 1.00 49.95 72 LEU G O 1
ATOM 2579 N N . ASP E 1 80 ? -36.655 -22.942 29.859 1.00 66.26 73 ASP G N 1
ATOM 2580 C CA . ASP E 1 80 ? -35.516 -23.663 29.299 1.00 57.19 73 ASP G CA 1
ATOM 2581 C C . ASP E 1 80 ? -35.372 -24.998 30.016 1.00 64.45 73 ASP G C 1
ATOM 2582 O O . ASP E 1 80 ? -35.113 -25.033 31.224 1.00 68.17 73 ASP G O 1
ATOM 2587 N N . SER E 1 81 ? -35.534 -26.091 29.267 1.00 59.39 74 SER G N 1
ATOM 2588 C CA . SER E 1 81 ? -35.360 -27.420 29.845 1.00 72.22 74 SER G CA 1
ATOM 2589 C C . SER E 1 81 ? -33.905 -27.673 30.225 1.00 67.12 74 SER G C 1
ATOM 2590 O O . SER E 1 81 ? -33.624 -28.230 31.293 1.00 71.58 74 SER G O 1
ATOM 2593 N N . GLY E 1 82 ? -32.967 -27.259 29.368 1.00 61.70 75 GLY G N 1
ATOM 2594 C CA . GLY E 1 82 ? -31.555 -27.495 29.619 1.00 59.08 75 GLY G CA 1
ATOM 2595 C C . GLY E 1 82 ? -30.974 -26.684 30.758 1.00 57.86 75 GLY G C 1
ATOM 2596 O O . GLY E 1 82 ? -29.884 -27.009 31.241 1.00 75.34 75 GLY G O 1
ATOM 2597 N N . GLN E 1 83 ? -31.669 -25.639 31.197 1.00 56.35 76 GLN G N 1
ATOM 2598 C CA . GLN E 1 83 ? -31.184 -24.808 32.295 1.00 63.17 76 GLN G CA 1
ATOM 2599 C C . GLN E 1 83 ? -31.785 -25.240 33.628 1.00 55.50 76 GLN G C 1
ATOM 2600 O O . GLN E 1 83 ? -31.094 -25.283 34.645 1.00 68.57 76 GLN G O 1
ATOM 2606 N N . LEU F 1 22 ? -16.011 10.715 37.428 1.00 79.87 15 LEU H N 1
ATOM 2607 C CA . LEU F 1 22 ? -17.005 11.779 37.320 1.00 71.61 15 LEU H CA 1
ATOM 2608 C C . LEU F 1 22 ? -17.539 12.182 38.687 1.00 52.64 15 LEU H C 1
ATOM 2609 O O . LEU F 1 22 ? -16.966 11.829 39.718 1.00 70.01 15 LEU H O 1
ATOM 2614 N N . ASP F 1 23 ? -18.640 12.924 38.685 1.00 53.44 16 ASP H N 1
ATOM 2615 C CA . ASP F 1 23 ? -19.318 13.335 39.903 1.00 48.95 16 ASP H CA 1
ATOM 2616 C C . ASP F 1 23 ? -20.709 12.709 39.954 1.00 40.25 16 ASP H C 1
ATOM 2617 O O . ASP F 1 23 ? -21.176 12.077 39.002 1.00 34.51 16 ASP H O 1
ATOM 2622 N N . ASP F 1 24 ? -21.357 12.864 41.105 1.00 36.52 17 ASP H N 1
ATOM 2623 C CA . ASP F 1 24 ? -22.578 12.112 41.361 1.00 33.22 17 ASP H CA 1
ATOM 2624 C C . ASP F 1 24 ? -23.667 12.460 40.356 1.00 34.70 17 ASP H C 1
ATOM 2625 O O . ASP F 1 24 ? -24.379 11.571 39.879 1.00 29.03 17 ASP H O 1
ATOM 2630 N N . VAL F 1 25 ? -23.809 13.744 40.007 1.00 32.30 18 VAL H N 1
ATOM 2631 C CA . VAL F 1 25 ? -24.917 14.136 39.137 1.00 34.74 18 VAL H CA 1
ATOM 2632 C C . VAL F 1 25 ? -24.776 13.494 37.770 1.00 24.16 18 VAL H C 1
ATOM 2633 O O . VAL F 1 25 ? -25.762 13.043 37.173 1.00 27.29 18 VAL H O 1
ATOM 2637 N N . ALA F 1 26 ? -23.546 13.418 37.256 1.00 31.74 19 ALA H N 1
ATOM 2638 C CA . ALA F 1 26 ? -23.314 12.835 35.943 1.00 32.82 19 ALA H CA 1
ATOM 2639 C C . ALA F 1 26 ? -23.617 11.343 35.948 1.00 25.43 19 ALA H C 1
ATOM 2640 O O . ALA F 1 26 ? -24.178 10.800 34.984 1.00 27.54 19 ALA H O 1
ATOM 2642 N N . ARG F 1 27 ? -23.277 10.666 37.040 1.00 26.23 20 ARG H N 1
ATOM 2643 C CA . ARG F 1 27 ? -23.582 9.248 37.123 1.00 23.71 20 ARG H CA 1
ATOM 2644 C C . ARG F 1 27 ? -25.082 9.017 37.242 1.00 24.89 20 ARG H C 1
ATOM 2645 O O . ARG F 1 27 ? -25.601 8.041 36.689 1.00 25.62 20 ARG H O 1
ATOM 2653 N N . ILE F 1 28 ? -25.798 9.899 37.961 1.00 21.04 21 ILE H N 1
ATOM 2654 C CA . ILE F 1 28 ? -27.263 9.816 37.997 1.00 27.49 21 ILE H CA 1
ATOM 2655 C C . ILE F 1 28 ? -27.854 9.990 36.610 1.00 26.05 21 ILE H C 1
ATOM 2656 O O . ILE F 1 28 ? -28.792 9.278 36.231 1.00 24.09 21 ILE H O 1
ATOM 2661 N N . ARG F 1 29 ? -27.362 10.977 35.852 1.00 25.36 22 ARG H N 1
ATOM 2662 C CA . ARG F 1 29 ? -27.854 11.156 34.489 1.00 28.12 22 ARG H CA 1
ATOM 2663 C C . ARG F 1 29 ? -27.629 9.894 33.662 1.00 26.79 22 ARG H C 1
ATOM 2664 O O . ARG F 1 29 ? -28.491 9.503 32.868 1.00 22.68 22 ARG H O 1
ATOM 2672 N N . LEU F 1 30 ? -26.466 9.255 33.827 1.00 22.75 23 LEU H N 1
ATOM 2673 C CA . LEU F 1 30 ? -26.183 8.021 33.095 1.00 25.70 23 LEU H CA 1
ATOM 2674 C C . LEU F 1 30 ? -27.120 6.890 33.513 1.00 25.70 23 LEU H C 1
ATOM 2675 O O . LEU F 1 30 ? -27.583 6.111 32.670 1.00 23.81 23 LEU H O 1
ATOM 2680 N N . VAL F 1 31 ? -27.385 6.766 34.816 1.00 24.70 24 VAL H N 1
ATOM 2681 C CA . VAL F 1 31 ? -28.315 5.743 35.290 1.00 26.87 24 VAL H CA 1
ATOM 2682 C C . VAL F 1 31 ? -29.697 5.963 34.686 1.00 26.89 24 VAL H C 1
ATOM 2683 O O . VAL F 1 31 ? -30.341 5.020 34.214 1.00 24.67 24 VAL H O 1
ATOM 2687 N N . LEU F 1 32 ? -30.166 7.215 34.679 1.00 28.08 25 LEU H N 1
ATOM 2688 C CA . LEU F 1 32 ? -31.472 7.528 34.098 1.00 24.88 25 LEU H CA 1
ATOM 2689 C C . LEU F 1 32 ? -31.527 7.193 32.607 1.00 24.58 25 LEU H C 1
ATOM 2690 O O . LEU F 1 32 ? -32.504 6.597 32.128 1.00 26.46 25 LEU H O 1
ATOM 2695 N N . ALA F 1 33 ? -30.494 7.591 31.848 1.00 22.05 26 ALA H N 1
ATOM 2696 C CA . ALA F 1 33 ? -30.455 7.256 30.424 1.00 20.66 26 ALA H CA 1
ATOM 2697 C C . ALA F 1 33 ? -30.533 5.745 30.203 1.00 27.44 26 ALA H C 1
ATOM 2698 O O . ALA F 1 33 ? -31.282 5.265 29.330 1.00 28.19 26 ALA H O 1
ATOM 2700 N N . ARG F 1 34 ? -29.770 4.981 30.994 1.00 24.75 27 ARG H N 1
ATOM 2701 C CA . ARG F 1 34 ? -29.794 3.524 30.876 1.00 22.30 27 ARG H CA 1
ATOM 2702 C C . ARG F 1 34 ? -31.170 2.955 31.223 1.00 28.94 27 ARG H C 1
ATOM 2703 O O . ARG F 1 34 ? -31.657 2.036 30.555 1.00 27.05 27 ARG H O 1
ATOM 2711 N N . GLU F 1 35 ? -31.802 3.468 32.278 1.00 28.84 28 GLU H N 1
ATOM 2712 C CA . GLU F 1 35 ? -33.120 2.965 32.658 1.00 27.12 28 GLU H CA 1
ATOM 2713 C C . GLU F 1 35 ? -34.131 3.193 31.541 1.00 23.39 28 GLU H C 1
ATOM 2714 O O . GLU F 1 35 ? -34.983 2.336 31.279 1.00 25.04 28 GLU H O 1
ATOM 2720 N N . LEU F 1 36 ? -34.064 4.360 30.890 1.00 24.53 29 LEU H N 1
ATOM 2721 C CA . LEU F 1 36 ? -34.992 4.661 29.804 1.00 24.56 29 LEU H CA 1
ATOM 2722 C C . LEU F 1 36 ? -34.797 3.701 28.628 1.00 26.90 29 LEU H C 1
ATOM 2723 O O . LEU F 1 36 ? -35.776 3.231 28.017 1.00 28.87 29 LEU H O 1
ATOM 2728 N N . GLU F 1 37 ? -33.536 3.401 28.291 1.00 25.65 30 GLU H N 1
ATOM 2729 C CA . GLU F 1 37 ? -33.295 2.408 27.241 1.00 23.75 30 GLU H CA 1
ATOM 2730 C C . GLU F 1 37 ? -33.789 1.026 27.673 1.00 27.44 30 GLU H C 1
ATOM 2731 O O . GLU F 1 37 ? -34.295 0.245 26.854 1.00 29.44 30 GLU H O 1
ATOM 2737 N N . THR F 1 38 ? -33.654 0.709 28.963 1.00 25.76 31 THR H N 1
ATOM 2738 C CA . THR F 1 38 ? -34.107 -0.588 29.464 1.00 28.63 31 THR H CA 1
ATOM 2739 C C . THR F 1 38 ? -35.619 -0.729 29.333 1.00 26.22 31 THR H C 1
ATOM 2740 O O . THR F 1 38 ? -36.113 -1.789 28.941 1.00 26.63 31 THR H O 1
ATOM 2744 N N . ILE F 1 39 ? -36.367 0.321 29.678 1.00 26.18 32 ILE H N 1
ATOM 2745 C CA . ILE F 1 39 ? -37.821 0.298 29.476 1.00 24.99 32 ILE H CA 1
ATOM 2746 C C . ILE F 1 39 ? -38.153 0.064 28.009 1.00 29.23 32 ILE H C 1
ATOM 2747 O O . ILE F 1 39 ? -39.066 -0.709 27.677 1.00 26.30 32 ILE H O 1
ATOM 2752 N N . ASN F 1 40 ? -37.454 0.770 27.103 1.00 28.18 33 ASN H N 1
ATOM 2753 C CA . ASN F 1 40 ? -37.684 0.507 25.678 1.00 27.76 33 ASN H CA 1
ATOM 2754 C C . ASN F 1 40 ? -37.512 -0.971 25.355 1.00 28.50 33 ASN H C 1
ATOM 2755 O O . ASN F 1 40 ? -38.312 -1.561 24.612 1.00 26.20 33 ASN H O 1
ATOM 2760 N N . GLU F 1 41 ? -36.453 -1.580 25.893 1.00 26.63 34 GLU H N 1
ATOM 2761 C CA . GLU F 1 41 ? -36.192 -2.990 25.619 1.00 28.45 34 GLU H CA 1
ATOM 2762 C C . GLU F 1 41 ? -37.295 -3.877 26.181 1.00 27.92 34 GLU H C 1
ATOM 2763 O O . GLU F 1 41 ? -37.762 -4.807 25.513 1.00 33.09 34 GLU H O 1
ATOM 2769 N N . TYR F 1 42 ? -37.700 -3.617 27.423 1.00 25.29 35 TYR H N 1
ATOM 2770 C CA . TYR F 1 42 ? -38.737 -4.424 28.060 1.00 31.50 35 TYR H CA 1
ATOM 2771 C C . TYR F 1 42 ? -40.027 -4.375 27.254 1.00 34.96 35 TYR H C 1
ATOM 2772 O O . TYR F 1 42 ? -40.648 -5.411 26.985 1.00 27.76 35 TYR H O 1
ATOM 2781 N N . GLU F 1 43 ? -40.442 -3.169 26.855 1.00 29.36 36 GLU H N 1
ATOM 2782 C CA . GLU F 1 43 ? -41.680 -3.033 26.097 1.00 30.82 36 GLU H CA 1
ATOM 2783 C C . GLU F 1 43 ? -41.570 -3.712 24.738 1.00 33.15 36 GLU H C 1
ATOM 2784 O O . GLU F 1 43 ? -42.528 -4.351 24.278 1.00 31.80 36 GLU H O 1
ATOM 2790 N N . ALA F 1 44 ? -40.406 -3.597 24.087 1.00 30.52 37 ALA H N 1
ATOM 2791 C CA . ALA F 1 44 ? -40.216 -4.256 22.799 1.00 35.07 37 ALA H CA 1
ATOM 2792 C C . ALA F 1 44 ? -40.304 -5.768 22.938 1.00 33.34 37 ALA H C 1
ATOM 2793 O O . ALA F 1 44 ? -40.897 -6.447 22.088 1.00 32.10 37 ALA H O 1
ATOM 2795 N N . TYR F 1 45 ? -39.706 -6.317 23.998 1.00 32.19 38 TYR H N 1
ATOM 2796 C CA . TYR F 1 45 ? -39.736 -7.761 24.190 1.00 34.06 38 TYR H CA 1
ATOM 2797 C C . TYR F 1 45 ? -41.139 -8.233 24.546 1.00 38.25 38 TYR H C 1
ATOM 2798 O O . TYR F 1 45 ? -41.547 -9.320 24.129 1.00 31.61 38 TYR H O 1
ATOM 2807 N N . ALA F 1 46 ? -41.886 -7.433 25.312 1.00 30.26 39 ALA H N 1
ATOM 2808 C CA . ALA F 1 46 ? -43.285 -7.761 25.571 1.00 35.12 39 ALA H CA 1
ATOM 2809 C C . ALA F 1 46 ? -44.070 -7.822 24.271 1.00 41.28 39 ALA H C 1
ATOM 2810 O O . ALA F 1 46 ? -44.852 -8.755 24.052 1.00 40.24 39 ALA H O 1
ATOM 2812 N N . ARG F 1 47 ? -43.856 -6.847 23.385 1.00 33.63 40 ARG H N 1
ATOM 2813 C CA . ARG F 1 47 ? -44.533 -6.867 22.093 1.00 33.92 40 ARG H CA 1
ATOM 2814 C C . ARG F 1 47 ? -44.132 -8.087 21.273 1.00 39.91 40 ARG H C 1
ATOM 2815 O O . ARG F 1 47 ? -44.970 -8.687 20.592 1.00 37.67 40 ARG H O 1
ATOM 2823 N N . ALA F 1 48 ? -42.858 -8.480 21.333 1.00 41.92 41 ALA H N 1
ATOM 2824 C CA . ALA F 1 48 ? -42.365 -9.537 20.453 1.00 39.03 41 ALA H CA 1
ATOM 2825 C C . ALA F 1 48 ? -42.817 -10.931 20.867 1.00 43.37 41 ALA H C 1
ATOM 2826 O O . ALA F 1 48 ? -42.743 -11.854 20.052 1.00 36.57 41 ALA H O 1
ATOM 2828 N N . SER F 1 49 ? -43.265 -11.122 22.102 1.00 35.79 42 SER H N 1
ATOM 2829 C CA . SER F 1 49 ? -43.607 -12.456 22.576 1.00 41.91 42 SER H CA 1
ATOM 2830 C C . SER F 1 49 ? -45.053 -12.818 22.255 1.00 34.01 42 SER H C 1
ATOM 2831 O O . SER F 1 49 ? -45.951 -11.982 22.351 1.00 42.03 42 SER H O 1
ATOM 2834 N N . SER F 1 50 ? -45.271 -14.079 21.886 1.00 47.95 43 SER H N 1
ATOM 2835 C CA . SER F 1 50 ? -46.615 -14.628 21.742 1.00 54.21 43 SER H CA 1
ATOM 2836 C C . SER F 1 50 ? -47.013 -15.512 22.920 1.00 45.69 43 SER H C 1
ATOM 2837 O O . SER F 1 50 ? -48.160 -15.965 22.984 1.00 46.32 43 SER H O 1
ATOM 2840 N N . ASN F 1 51 ? -46.094 -15.771 23.838 1.00 38.10 44 ASN H N 1
ATOM 2841 C CA . ASN F 1 51 ? -46.413 -16.458 25.082 1.00 38.70 44 ASN H CA 1
ATOM 2842 C C . ASN F 1 51 ? -46.964 -15.452 26.086 1.00 51.35 44 ASN H C 1
ATOM 2843 O O . ASN F 1 51 ? -46.237 -14.536 26.491 1.00 42.85 44 ASN H O 1
ATOM 2848 N N . PRO F 1 52 ? -48.221 -15.590 26.525 1.00 45.15 45 PRO H N 1
ATOM 2849 C CA . PRO F 1 52 ? -48.811 -14.569 27.411 1.00 39.35 45 PRO H CA 1
ATOM 2850 C C . PRO F 1 52 ? -48.095 -14.406 28.741 1.00 37.34 45 PRO H C 1
ATOM 2851 O O . PRO F 1 52 ? -48.048 -13.289 29.273 1.00 37.55 45 PRO H O 1
ATOM 2855 N N . GLU F 1 53 ? -47.534 -15.481 29.294 1.00 33.78 46 GLU H N 1
ATOM 2856 C CA . GLU F 1 53 ? -46.772 -15.370 30.534 1.00 38.97 46 GLU H CA 1
ATOM 2857 C C . GLU F 1 53 ? -45.501 -14.551 30.344 1.00 46.21 46 GLU H C 1
ATOM 2858 O O . GLU F 1 53 ? -45.152 -13.726 31.200 1.00 38.33 46 GLU H O 1
ATOM 2864 N N . VAL F 1 54 ? -44.783 -14.782 29.242 1.00 36.16 47 VAL H N 1
ATOM 2865 C CA . VAL F 1 54 ? -43.577 -14.010 28.961 1.00 35.70 47 VAL H CA 1
ATOM 2866 C C . VAL F 1 54 ? -43.927 -12.550 28.693 1.00 33.10 47 VAL H C 1
ATOM 2867 O O . VAL F 1 54 ? -43.228 -11.630 29.149 1.00 34.49 47 VAL H O 1
ATOM 2871 N N . ARG F 1 55 ? -45.012 -12.312 27.950 1.00 32.43 48 ARG H N 1
ATOM 2872 C CA . ARG F 1 55 ? -45.475 -10.945 27.733 1.00 40.06 48 ARG H CA 1
ATOM 2873 C C . ARG F 1 55 ? -45.745 -10.247 29.054 1.00 38.94 48 ARG H C 1
ATOM 2874 O O . ARG F 1 55 ? -45.341 -9.095 29.253 1.00 34.37 48 ARG H O 1
ATOM 2882 N N . ALA F 1 56 ? -46.440 -10.933 29.971 1.00 33.61 49 ALA H N 1
ATOM 2883 C CA . ALA F 1 56 ? -46.755 -10.332 31.265 1.00 34.09 49 ALA H CA 1
ATOM 2884 C C . ALA F 1 56 ? -45.492 -10.069 32.075 1.00 38.38 49 ALA H C 1
ATOM 2885 O O . ALA F 1 56 ? -45.386 -9.045 32.760 1.00 33.76 49 ALA H O 1
ATOM 2887 N N . PHE F 1 57 ? -44.533 -10.997 32.027 1.00 32.61 50 PHE H N 1
ATOM 2888 C CA . PHE F 1 57 ? -43.254 -10.797 32.702 1.00 34.63 50 PHE H CA 1
ATOM 2889 C C . PHE F 1 57 ? -42.585 -9.508 32.231 1.00 31.06 50 PHE H C 1
ATOM 2890 O O . PHE F 1 57 ? -42.131 -8.687 33.043 1.00 32.21 50 PHE H O 1
ATOM 2898 N N . PHE F 1 58 ? -42.515 -9.317 30.911 1.00 28.91 51 PHE H N 1
ATOM 2899 C CA . PHE F 1 58 ? -41.854 -8.127 30.381 1.00 32.54 51 PHE H CA 1
ATOM 2900 C C . PHE F 1 58 ? -42.648 -6.854 30.688 1.00 33.08 51 PHE H C 1
ATOM 2901 O O . PHE F 1 58 ? -42.057 -5.802 30.963 1.00 28.73 51 PHE H O 1
ATOM 2909 N N . GLN F 1 59 ? -43.985 -6.924 30.671 1.00 31.06 52 GLN H N 1
ATOM 2910 C CA . GLN F 1 59 ? -44.782 -5.747 31.033 1.00 30.77 52 GLN H CA 1
ATOM 2911 C C . GLN F 1 59 ? -44.601 -5.366 32.500 1.00 26.09 52 GLN H C 1
ATOM 2912 O O . GLN F 1 59 ? -44.549 -4.172 32.841 1.00 34.72 52 GLN H O 1
ATOM 2918 N N . HIS F 1 60 ? -44.508 -6.361 33.383 1.00 28.47 53 HIS H N 1
ATOM 2919 C CA . HIS F 1 60 ? -44.264 -6.078 34.793 1.00 35.52 53 HIS H CA 1
ATOM 2920 C C . HIS F 1 60 ? -42.892 -5.439 34.995 1.00 40.81 53 HIS H C 1
ATOM 2921 O O . HIS F 1 60 ? -42.750 -4.448 35.736 1.00 29.42 53 HIS H O 1
ATOM 2928 N N . LEU F 1 61 ? -41.863 -6.010 34.353 1.00 30.53 54 LEU H N 1
ATOM 2929 C CA . LEU F 1 61 ? -40.535 -5.405 34.402 1.00 34.79 54 LEU H CA 1
ATOM 2930 C C . LEU F 1 61 ? -40.569 -3.959 33.919 1.00 29.53 54 LEU H C 1
ATOM 2931 O O . LEU F 1 61 ? -39.930 -3.084 34.518 1.00 33.24 54 LEU H O 1
ATOM 2936 N N . ALA F 1 62 ? -41.308 -3.688 32.834 1.00 24.49 55 ALA H N 1
ATOM 2937 C CA . ALA F 1 62 ? -41.391 -2.324 32.316 1.00 31.49 55 ALA H CA 1
ATOM 2938 C C . ALA F 1 62 ? -42.008 -1.376 33.336 1.00 36.16 55 ALA H C 1
ATOM 2939 O O . ALA F 1 62 ? -41.515 -0.256 33.530 1.00 31.23 55 ALA H O 1
ATOM 2941 N N . ALA F 1 63 ? -43.085 -1.811 34.000 1.00 34.69 56 ALA H N 1
ATOM 2942 C CA . ALA F 1 63 ? -43.729 -0.967 35.009 1.00 37.54 56 ALA H CA 1
ATOM 2943 C C . ALA F 1 63 ? -42.769 -0.624 36.150 1.00 32.48 56 ALA H C 1
ATOM 2944 O O . ALA F 1 63 ? -42.663 0.540 36.583 1.00 36.07 56 ALA H O 1
ATOM 2946 N N . GLU F 1 64 ? -42.046 -1.629 36.648 1.00 29.88 57 GLU H N 1
ATOM 2947 C CA . GLU F 1 64 ? -41.125 -1.344 37.750 1.00 37.10 57 GLU H CA 1
ATOM 2948 C C . GLU F 1 64 ? -39.942 -0.484 37.309 1.00 31.59 57 GLU H C 1
ATOM 2949 O O . GLU F 1 64 ? -39.486 0.386 38.068 1.00 34.82 57 GLU H O 1
ATOM 2955 N N . GLU F 1 65 ? -39.454 -0.673 36.083 1.00 33.18 58 GLU H N 1
ATOM 2956 C CA . GLU F 1 65 ? -38.393 0.200 35.602 1.00 30.51 58 GLU H CA 1
ATOM 2957 C C . GLU F 1 65 ? -38.859 1.650 35.480 1.00 29.15 58 GLU H C 1
ATOM 2958 O O . GLU F 1 65 ? -38.079 2.570 35.751 1.00 34.94 58 GLU H O 1
ATOM 2964 N N . LYS F 1 66 ? -40.118 1.878 35.094 1.00 31.93 59 LYS H N 1
ATOM 2965 C CA . LYS F 1 66 ? -40.641 3.248 35.084 1.00 35.50 59 LYS H CA 1
ATOM 2966 C C . LYS F 1 66 ? -40.634 3.852 36.489 1.00 30.51 59 LYS H C 1
ATOM 2967 O O . LYS F 1 66 ? -40.349 5.047 36.668 1.00 29.85 59 LYS H O 1
ATOM 2973 N N . GLU F 1 67 ? -40.946 3.042 37.502 1.00 34.00 60 GLU H N 1
ATOM 2974 C CA . GLU F 1 67 ? -40.794 3.545 38.871 1.00 35.18 60 GLU H CA 1
ATOM 2975 C C . GLU F 1 67 ? -39.342 3.939 39.166 1.00 38.38 60 GLU H C 1
ATOM 2976 O O . GLU F 1 67 ? -39.080 4.982 39.791 1.00 35.08 60 GLU H O 1
ATOM 2982 N N . HIS F 1 68 ? -38.385 3.113 38.727 1.00 34.74 61 HIS H N 1
ATOM 2983 C CA . HIS F 1 68 ? -36.971 3.471 38.888 1.00 36.73 61 HIS H CA 1
ATOM 2984 C C . HIS F 1 68 ? -36.655 4.809 38.220 1.00 29.25 61 HIS H C 1
ATOM 2985 O O . HIS F 1 68 ? -35.888 5.618 38.759 1.00 34.22 61 HIS H O 1
ATOM 2992 N N . VAL F 1 69 ? -37.216 5.042 37.033 1.00 28.46 62 VAL H N 1
ATOM 2993 C CA . VAL F 1 69 ? -37.054 6.331 36.356 1.00 34.17 62 VAL H CA 1
ATOM 2994 C C . VAL F 1 69 ? -37.565 7.476 37.223 1.00 36.47 62 VAL H C 1
ATOM 2995 O O . VAL F 1 69 ? -36.925 8.531 37.325 1.00 29.44 62 VAL H O 1
ATOM 2999 N N . SER F 1 70 ? -38.744 7.309 37.826 1.00 40.62 63 SER H N 1
ATOM 3000 C CA . SER F 1 70 ? -39.274 8.368 38.691 1.00 31.90 63 SER H CA 1
ATOM 3001 C C . SER F 1 70 ? -38.302 8.680 39.830 1.00 31.69 63 SER H C 1
ATOM 3002 O O . SER F 1 70 ? -38.010 9.852 40.129 1.00 35.84 63 SER H O 1
ATOM 3005 N N . GLU F 1 71 ? -37.781 7.629 40.464 1.00 31.32 64 GLU H N 1
ATOM 3006 C CA . GLU F 1 71 ? -36.804 7.792 41.541 1.00 36.05 64 GLU H CA 1
ATOM 3007 C C . GLU F 1 71 ? -35.557 8.540 41.066 1.00 32.63 64 GLU H C 1
ATOM 3008 O O . GLU F 1 71 ? -35.050 9.439 41.752 1.00 31.70 64 GLU H O 1
ATOM 3014 N N . ALA F 1 72 ? -35.043 8.173 39.887 1.00 34.32 65 ALA H N 1
ATOM 3015 C CA . ALA F 1 72 ? -33.825 8.807 39.379 1.00 32.72 65 ALA H CA 1
ATOM 3016 C C . ALA F 1 72 ? -34.056 10.276 39.042 1.00 33.43 65 ALA H C 1
ATOM 3017 O O . ALA F 1 72 ? -33.206 11.128 39.336 1.00 31.35 65 ALA H O 1
ATOM 3019 N N . VAL F 1 73 ? -35.187 10.592 38.405 1.00 36.51 66 VAL H N 1
ATOM 3020 C CA . VAL F 1 73 ? -35.503 11.987 38.099 1.00 30.33 66 VAL H CA 1
ATOM 3021 C C . VAL F 1 73 ? -35.592 12.799 39.382 1.00 38.84 66 VAL H C 1
ATOM 3022 O O . VAL F 1 73 ? -35.131 13.951 39.442 1.00 34.72 66 VAL H O 1
ATOM 3026 N N . HIS F 1 74 ? -36.169 12.208 40.436 1.00 33.53 67 HIS H N 1
ATOM 3027 C CA . HIS F 1 74 ? -36.210 12.886 41.729 1.00 42.18 67 HIS H CA 1
ATOM 3028 C C . HIS F 1 74 ? -34.805 13.161 42.250 1.00 42.41 67 HIS H C 1
ATOM 3029 O O . HIS F 1 74 ? -34.509 14.264 42.730 1.00 45.14 67 HIS H O 1
ATOM 3036 N N . MET F 1 75 ? -33.927 12.157 42.183 1.00 39.26 68 MET H N 1
ATOM 3037 C CA . MET F 1 75 ? -32.558 12.365 42.652 1.00 34.99 68 MET H CA 1
ATOM 3038 C C . MET F 1 75 ? -31.874 13.475 41.870 1.00 33.56 68 MET H C 1
ATOM 3039 O O . MET F 1 75 ? -31.185 14.325 42.453 1.00 37.61 68 MET H O 1
ATOM 3044 N N . LEU F 1 76 ? -32.055 13.477 40.546 1.00 35.03 69 LEU H N 1
ATOM 3045 C CA . LEU F 1 76 ? -31.459 14.500 39.696 1.00 38.63 69 LEU H CA 1
ATOM 3046 C C . LEU F 1 76 ? -31.950 15.888 40.077 1.00 43.78 69 LEU H C 1
ATOM 3047 O O . LEU F 1 76 ? -31.156 16.829 40.194 1.00 42.54 69 LEU H O 1
ATOM 3052 N N . ARG F 1 77 ? -33.264 16.036 40.266 1.00 47.01 70 ARG H N 1
ATOM 3053 C CA . ARG F 1 77 ? -33.804 17.329 40.681 1.00 48.74 70 ARG H CA 1
ATOM 3054 C C . ARG F 1 77 ? -33.224 17.759 42.023 1.00 51.14 70 ARG H C 1
ATOM 3055 O O . ARG F 1 77 ? -32.921 18.942 42.225 1.00 48.22 70 ARG H O 1
ATOM 3063 N N . MET F 1 78 ? -33.045 16.810 42.948 1.00 43.30 71 MET H N 1
ATOM 3064 C CA . MET F 1 78 ? -32.452 17.149 44.241 1.00 48.52 71 MET H CA 1
ATOM 3065 C C . MET F 1 78 ? -31.022 17.647 44.088 1.00 51.67 71 MET H C 1
ATOM 3066 O O . MET F 1 78 ? -30.620 18.615 44.746 1.00 56.47 71 MET H O 1
ATOM 3071 N N . LEU F 1 79 ? -30.235 16.994 43.237 1.00 44.87 72 LEU H N 1
ATOM 3072 C CA . LEU F 1 79 ? -28.804 17.256 43.178 1.00 45.14 72 LEU H CA 1
ATOM 3073 C C . LEU F 1 79 ? -28.405 18.300 42.136 1.00 47.33 72 LEU H C 1
ATOM 3074 O O . LEU F 1 79 ? -27.270 18.787 42.183 1.00 42.54 72 LEU H O 1
ATOM 3079 N N . ASP F 1 80 ? -29.288 18.650 41.201 1.00 45.41 73 ASP H N 1
ATOM 3080 C CA . ASP F 1 80 ? -28.986 19.604 40.132 1.00 50.47 73 ASP H CA 1
ATOM 3081 C C . ASP F 1 80 ? -29.940 20.787 40.253 1.00 51.12 73 ASP H C 1
ATOM 3082 O O . ASP F 1 80 ? -31.111 20.683 39.872 1.00 56.04 73 ASP H O 1
ATOM 3087 N N . SER F 1 81 ? -29.435 21.913 40.769 1.00 71.08 74 SER H N 1
ATOM 3088 C CA . SER F 1 81 ? -30.261 23.113 40.888 1.00 74.02 74 SER H CA 1
ATOM 3089 C C . SER F 1 81 ? -30.720 23.606 39.521 1.00 66.19 74 SER H C 1
ATOM 3090 O O . SER F 1 81 ? -31.861 24.060 39.368 1.00 68.91 74 SER H O 1
ATOM 3093 N N . GLY F 1 82 ? -29.844 23.525 38.517 1.00 67.98 75 GLY H N 1
ATOM 3094 C CA . GLY F 1 82 ? -30.193 23.957 37.176 1.00 50.29 75 GLY H CA 1
ATOM 3095 C C . GLY F 1 82 ? -31.244 23.100 36.502 1.00 61.52 75 GLY H C 1
ATOM 3096 O O . GLY F 1 82 ? -31.898 23.566 35.563 1.00 70.68 75 GLY H O 1
ATOM 3097 N N . GLN F 1 83 ? -31.422 21.858 36.955 1.00 45.45 76 GLN H N 1
ATOM 3098 C CA . GLN F 1 83 ? -32.424 20.992 36.346 1.00 53.86 76 GLN H CA 1
ATOM 3099 C C . GLN F 1 83 ? -33.808 21.219 36.943 1.00 68.18 76 GLN H C 1
ATOM 3100 O O . GLN F 1 83 ? -34.808 21.198 36.216 1.00 60.95 76 GLN H O 1
ATOM 3106 N N . ASN F 1 84 ? -33.882 21.447 38.251 1.00 70.61 77 ASN H N 1
ATOM 3107 C CA . ASN F 1 84 ? -35.155 21.671 38.927 1.00 79.96 77 ASN H CA 1
ATOM 3108 C C . ASN F 1 84 ? -35.735 23.042 38.588 1.00 65.59 77 ASN H C 1
ATOM 3109 O O . ASN F 1 84 ? -36.611 23.157 37.730 1.00 74.65 77 ASN H O 1
ATOM 3114 N N . ASP G 1 21 ? -39.027 -1.712 15.293 1.00 76.24 14 ASP I N 1
ATOM 3115 C CA . ASP G 1 21 ? -40.361 -1.559 15.865 1.00 82.11 14 ASP I CA 1
ATOM 3116 C C . ASP G 1 21 ? -40.327 -0.640 17.090 1.00 71.40 14 ASP I C 1
ATOM 3117 O O . ASP G 1 21 ? -40.173 -1.101 18.222 1.00 66.38 14 ASP I O 1
ATOM 3122 N N . LEU G 1 22 ? -40.457 0.664 16.853 1.00 72.72 15 LEU I N 1
ATOM 3123 C CA . LEU G 1 22 ? -40.497 1.663 17.912 1.00 60.70 15 LEU I CA 1
ATOM 3124 C C . LEU G 1 22 ? -41.784 2.468 17.813 1.00 62.43 15 LEU I C 1
ATOM 3125 O O . LEU G 1 22 ? -42.269 2.746 16.712 1.00 60.43 15 LEU I O 1
ATOM 3130 N N . ASP G 1 23 ? -42.331 2.844 18.963 1.00 55.01 16 ASP I N 1
ATOM 3131 C CA . ASP G 1 23 ? -43.455 3.764 19.020 1.00 49.00 16 ASP I CA 1
ATOM 3132 C C . ASP G 1 23 ? -42.965 5.129 19.497 1.00 49.10 16 ASP I C 1
ATOM 3133 O O . ASP G 1 23 ? -41.766 5.352 19.702 1.00 45.41 16 ASP I O 1
ATOM 3138 N N . ASP G 1 24 ? -43.913 6.055 19.651 1.00 38.36 17 ASP I N 1
ATOM 3139 C CA . ASP G 1 24 ? -43.563 7.429 19.984 1.00 48.22 17 ASP I CA 1
ATOM 3140 C C . ASP G 1 24 ? -42.909 7.514 21.356 1.00 46.24 17 ASP I C 1
ATOM 3141 O O . ASP G 1 24 ? -41.960 8.284 21.558 1.00 39.53 17 ASP I O 1
ATOM 3146 N N . VAL G 1 25 ? -43.397 6.725 22.314 1.00 33.41 18 VAL I N 1
ATOM 3147 C CA . VAL G 1 25 ? -42.847 6.814 23.658 1.00 38.21 18 VAL I CA 1
ATOM 3148 C C . VAL G 1 25 ? -41.402 6.322 23.672 1.00 30.72 18 VAL I C 1
ATOM 3149 O O . VAL G 1 25 ? -40.544 6.907 24.346 1.00 32.24 18 VAL I O 1
ATOM 3153 N N . ALA G 1 26 ? -41.099 5.276 22.893 1.00 30.56 19 ALA I N 1
ATOM 3154 C CA . ALA G 1 26 ? -39.726 4.786 22.804 1.00 33.38 19 ALA I CA 1
ATOM 3155 C C . ALA G 1 26 ? -38.797 5.843 22.216 1.00 33.26 19 ALA I C 1
ATOM 3156 O O . ALA G 1 26 ? -37.648 5.985 22.656 1.00 28.57 19 ALA I O 1
ATOM 3158 N N . ARG G 1 27 ? -39.287 6.617 21.242 1.00 31.21 20 ARG I N 1
ATOM 3159 C CA . ARG G 1 27 ? -38.449 7.647 20.634 1.00 37.17 20 ARG I CA 1
ATOM 3160 C C . ARG G 1 27 ? -38.235 8.812 21.593 1.00 35.43 20 ARG I C 1
ATOM 3161 O O . ARG G 1 27 ? -37.143 9.393 21.647 1.00 32.87 20 ARG I O 1
ATOM 3169 N N . ILE G 1 28 ? -39.255 9.148 22.382 1.00 31.70 21 ILE I N 1
ATOM 3170 C CA . ILE G 1 28 ? -39.074 10.182 23.395 1.00 35.59 21 ILE I CA 1
ATOM 3171 C C . ILE G 1 28 ? -38.053 9.730 24.431 1.00 27.47 21 ILE I C 1
ATOM 3172 O O . ILE G 1 28 ? -37.208 10.516 24.873 1.00 28.41 21 ILE I O 1
ATOM 3177 N N . ARG G 1 29 ? -38.105 8.452 24.829 1.00 28.46 22 ARG I N 1
ATOM 3178 C CA . ARG G 1 29 ? -37.144 7.959 25.813 1.00 31.17 22 ARG I CA 1
ATOM 3179 C C . ARG G 1 29 ? -35.723 7.999 25.260 1.00 28.64 22 ARG I C 1
ATOM 3180 O O . ARG G 1 29 ? -34.776 8.348 25.978 1.00 29.91 22 ARG I O 1
ATOM 3188 N N . LEU G 1 30 ? -35.557 7.628 23.988 1.00 28.77 23 LEU I N 1
ATOM 3189 C CA . LEU G 1 30 ? -34.239 7.690 23.358 1.00 31.28 23 LEU I CA 1
ATOM 3190 C C . LEU G 1 30 ? -33.710 9.121 23.305 1.00 32.26 23 LEU I C 1
ATOM 3191 O O . LEU G 1 30 ? -32.536 9.377 23.607 1.00 28.09 23 LEU I O 1
ATOM 3196 N N . VAL G 1 31 ? -34.560 10.064 22.902 1.00 29.03 24 VAL I N 1
ATOM 3197 C CA . VAL G 1 31 ? -34.164 11.474 22.883 1.00 34.78 24 VAL I CA 1
ATOM 3198 C C . VAL G 1 31 ? -33.773 11.949 24.280 1.00 28.98 24 VAL I C 1
ATOM 3199 O O . VAL G 1 31 ? -32.768 12.650 24.455 1.00 30.49 24 VAL I O 1
ATOM 3203 N N . LEU G 1 32 ? -34.551 11.574 25.296 1.00 25.84 25 LEU I N 1
ATOM 3204 C CA . LEU G 1 32 ? -34.237 12.000 26.658 1.00 27.71 25 LEU I CA 1
ATOM 3205 C C . LEU G 1 32 ? -32.898 11.428 27.124 1.00 22.38 25 LEU I C 1
ATOM 3206 O O . LEU G 1 32 ? -32.090 12.137 27.745 1.00 27.77 25 LEU I O 1
ATOM 3211 N N . ALA G 1 33 ? -32.636 10.153 26.813 1.00 27.47 26 ALA I N 1
ATOM 3212 C CA . ALA G 1 33 ? -31.369 9.538 27.209 1.00 25.87 26 ALA I CA 1
ATOM 3213 C C . ALA G 1 33 ? -30.193 10.247 26.546 1.00 23.60 26 ALA I C 1
ATOM 3214 O O . ALA G 1 33 ? -29.170 10.549 27.192 1.00 27.82 26 ALA I O 1
ATOM 3216 N N . ARG G 1 34 ? -30.333 10.531 25.245 1.00 24.60 27 ARG I N 1
ATOM 3217 C CA . ARG G 1 34 ? -29.285 11.252 24.528 1.00 28.22 27 ARG I CA 1
ATOM 3218 C C . ARG G 1 34 ? -29.055 12.631 25.138 1.00 28.85 27 ARG I C 1
ATOM 3219 O O . ARG G 1 34 ? -27.906 13.059 25.303 1.00 27.77 27 ARG I O 1
ATOM 3227 N N . GLU G 1 35 ? -30.136 13.334 25.495 1.00 27.07 28 GLU I N 1
ATOM 3228 C CA . GLU G 1 35 ? -29.993 14.669 26.074 1.00 27.47 28 GLU I CA 1
ATOM 3229 C C . GLU G 1 35 ? -29.258 14.625 27.404 1.00 27.80 28 GLU I C 1
ATOM 3230 O O . GLU G 1 35 ? -28.458 15.519 27.704 1.00 28.21 28 GLU I O 1
ATOM 3236 N N . LEU G 1 36 ? -29.537 13.608 28.230 1.00 26.96 29 LEU I N 1
ATOM 3237 C CA . LEU G 1 36 ? -28.834 13.481 29.507 1.00 28.71 29 LEU I CA 1
ATOM 3238 C C . LEU G 1 36 ? -27.330 13.296 29.294 1.00 27.15 29 LEU I C 1
ATOM 3239 O O . LEU G 1 36 ? -26.502 13.919 29.987 1.00 25.06 29 LEU I O 1
ATOM 3244 N N . GLU G 1 37 ? -26.955 12.445 28.330 1.00 25.74 30 GLU I N 1
ATOM 3245 C CA . GLU G 1 37 ? -25.530 12.299 28.012 1.00 27.62 30 GLU I CA 1
ATOM 3246 C C . GLU G 1 37 ? -24.945 13.612 27.498 1.00 22.86 30 GLU I C 1
ATOM 3247 O O . GLU G 1 37 ? -23.801 13.977 27.823 1.00 26.41 30 GLU I O 1
ATOM 3253 N N . THR G 1 38 ? -25.719 14.334 26.686 1.00 25.92 31 THR I N 1
ATOM 3254 C CA . THR G 1 38 ? -25.264 15.615 26.148 1.00 25.01 31 THR I CA 1
ATOM 3255 C C . THR G 1 38 ? -25.009 16.627 27.260 1.00 29.52 31 THR I C 1
ATOM 3256 O O . THR G 1 38 ? -24.025 17.374 27.213 1.00 25.05 31 THR I O 1
ATOM 3260 N N . ILE G 1 39 ? -25.884 16.669 28.267 1.00 24.87 32 ILE I N 1
ATOM 3261 C CA . ILE G 1 39 ? -25.656 17.573 29.397 1.00 28.12 32 ILE I CA 1
ATOM 3262 C C . ILE G 1 39 ? -24.364 17.209 30.108 1.00 28.22 32 ILE I C 1
ATOM 3263 O O . ILE G 1 39 ? -23.585 18.093 30.495 1.00 21.84 32 ILE I O 1
ATOM 3268 N N . ASN G 1 40 ? -24.135 15.905 30.326 1.00 25.34 33 ASN I N 1
ATOM 3269 C CA . ASN G 1 40 ? -22.863 15.472 30.911 1.00 24.10 33 ASN I CA 1
ATOM 3270 C C . ASN G 1 40 ? -21.676 16.048 30.144 1.00 27.46 33 ASN I C 1
ATOM 3271 O O . ASN G 1 40 ? -20.727 16.588 30.739 1.00 27.01 33 ASN I O 1
ATOM 3276 N N . GLU G 1 41 ? -21.717 15.932 28.812 1.00 24.17 34 GLU I N 1
ATOM 3277 C CA . GLU G 1 41 ? -20.610 16.421 27.990 1.00 25.22 34 GLU I CA 1
ATOM 3278 C C . GLU G 1 41 ? -20.456 17.930 28.105 1.00 28.17 34 GLU I C 1
ATOM 3279 O O . GLU G 1 41 ? -19.337 18.433 28.240 1.00 26.78 34 GLU I O 1
ATOM 3285 N N . TYR G 1 42 ? -21.567 18.669 28.014 1.00 27.76 35 TYR I N 1
ATOM 3286 C CA . TYR G 1 42 ? -21.514 20.128 28.082 1.00 22.82 35 TYR I CA 1
ATOM 3287 C C . TYR G 1 42 ? -20.918 20.599 29.405 1.00 30.63 35 TYR I C 1
ATOM 3288 O O . TYR G 1 42 ? -20.079 21.507 29.434 1.00 27.03 35 TYR I O 1
ATOM 3297 N N . GLU G 1 43 ? -21.364 20.012 30.521 1.00 21.55 36 GLU I N 1
ATOM 3298 C CA . GLU G 1 43 ? -20.862 20.469 31.812 1.00 24.15 36 GLU I CA 1
ATOM 3299 C C . GLU G 1 43 ? -19.387 20.124 31.975 1.00 26.75 36 GLU I C 1
ATOM 3300 O O . GLU G 1 43 ? -18.606 20.940 32.493 1.00 27.53 36 GLU I O 1
ATOM 3306 N N . ALA G 1 44 ? -18.983 18.942 31.496 1.00 26.33 37 ALA I N 1
ATOM 3307 C CA . ALA G 1 44 ? -17.572 18.570 31.540 1.00 29.03 37 ALA I CA 1
ATOM 3308 C C . ALA G 1 44 ? -16.717 19.514 30.701 1.00 34.08 37 ALA I C 1
ATOM 3309 O O . ALA G 1 44 ? -15.626 19.915 31.125 1.00 26.24 37 ALA I O 1
ATOM 3311 N N . TYR G 1 45 ? -17.194 19.879 29.505 1.00 25.86 38 TYR I N 1
ATOM 3312 C CA . TYR G 1 45 ? -16.421 20.762 28.634 1.00 28.09 38 TYR I CA 1
ATOM 3313 C C . TYR G 1 45 ? -16.379 22.184 29.186 1.00 30.27 38 TYR I C 1
ATOM 3314 O O . TYR G 1 45 ? -15.365 22.879 29.053 1.00 27.90 38 TYR I O 1
ATOM 3323 N N . ALA G 1 46 ? -17.477 22.637 29.797 1.00 25.49 39 ALA I N 1
ATOM 3324 C CA . ALA G 1 46 ? -17.458 23.919 30.493 1.00 30.68 39 ALA I CA 1
ATOM 3325 C C . ALA G 1 46 ? -16.396 23.922 31.580 1.00 36.67 39 ALA I C 1
ATOM 3326 O O . ALA G 1 46 ? -15.673 24.914 31.752 1.00 36.29 39 ALA I O 1
ATOM 3328 N N . ARG G 1 47 ? -16.278 22.808 32.310 1.00 37.92 40 ARG I N 1
ATOM 3329 C CA . ARG G 1 47 ? -15.294 22.727 33.384 1.00 40.14 40 ARG I CA 1
ATOM 3330 C C . ARG G 1 47 ? -13.870 22.731 32.839 1.00 40.40 40 ARG I C 1
ATOM 3331 O O . ARG G 1 47 ? -13.002 23.440 33.363 1.00 38.33 40 ARG I O 1
ATOM 3339 N N . ALA G 1 48 ? -13.615 21.954 31.779 1.00 35.87 41 ALA I N 1
ATOM 3340 C CA . ALA G 1 48 ? -12.267 21.785 31.241 1.00 35.60 41 ALA I CA 1
ATOM 3341 C C . ALA G 1 48 ? -11.725 23.030 30.551 1.00 36.64 41 ALA I C 1
ATOM 3342 O O . ALA G 1 48 ? -10.519 23.095 30.294 1.00 40.40 41 ALA I O 1
ATOM 3344 N N . SER G 1 49 ? -12.563 24.013 30.246 1.00 38.82 42 SER I N 1
ATOM 3345 C CA . SER G 1 49 ? -12.098 25.223 29.584 1.00 47.84 42 SER I CA 1
ATOM 3346 C C . SER G 1 49 ? -11.743 26.290 30.612 1.00 53.39 42 SER I C 1
ATOM 3347 O O . SER G 1 49 ? -12.400 26.416 31.650 1.00 64.59 42 SER I O 1
ATOM 3350 N N . SER G 1 50 ? -10.686 27.048 30.324 1.00 62.62 43 SER I N 1
ATOM 3351 C CA . SER G 1 50 ? -10.309 28.190 31.146 1.00 60.60 43 SER I CA 1
ATOM 3352 C C . SER G 1 50 ? -10.557 29.516 30.443 1.00 64.95 43 SER I C 1
ATOM 3353 O O . SER G 1 50 ? -10.340 30.572 31.047 1.00 68.24 43 SER I O 1
ATOM 3356 N N . ASN G 1 51 ? -10.995 29.487 29.184 1.00 61.22 44 ASN I N 1
ATOM 3357 C CA . ASN G 1 51 ? -11.436 30.659 28.436 1.00 55.94 44 ASN I CA 1
ATOM 3358 C C . ASN G 1 51 ? -12.865 30.990 28.856 1.00 56.70 44 ASN I C 1
ATOM 3359 O O . ASN G 1 51 ? -13.782 30.198 28.604 1.00 49.63 44 ASN I O 1
ATOM 3364 N N . PRO G 1 52 ? -13.088 32.140 29.503 1.00 60.31 45 PRO I N 1
ATOM 3365 C CA . PRO G 1 52 ? -14.448 32.482 29.958 1.00 50.66 45 PRO I CA 1
ATOM 3366 C C . PRO G 1 52 ? -15.499 32.430 28.864 1.00 47.48 45 PRO I C 1
ATOM 3367 O O . PRO G 1 52 ? -16.654 32.085 29.141 1.00 44.00 45 PRO I O 1
ATOM 3371 N N . GLU G 1 53 ? -15.139 32.777 27.627 1.00 33.76 46 GLU I N 1
ATOM 3372 C CA . GLU G 1 53 ? -16.127 32.750 26.556 1.00 45.00 46 GLU I CA 1
ATOM 3373 C C . GLU G 1 53 ? -16.531 31.317 26.230 1.00 37.34 46 GLU I C 1
ATOM 3374 O O . GLU G 1 53 ? -17.708 31.038 25.981 1.00 32.76 46 GLU I O 1
ATOM 3380 N N . VAL G 1 54 ? -15.579 30.386 26.279 1.00 33.72 47 VAL I N 1
ATOM 3381 C CA . VAL G 1 54 ? -15.893 29.010 25.900 1.00 37.16 47 VAL I CA 1
ATOM 3382 C C . VAL G 1 54 ? -16.638 28.281 27.024 1.00 33.05 47 VAL I C 1
ATOM 3383 O O . VAL G 1 54 ? -17.654 27.612 26.768 1.00 35.08 47 VAL I O 1
ATOM 3387 N N . ARG G 1 55 ? -16.109 28.366 28.263 1.00 35.18 48 ARG I N 1
ATOM 3388 C CA . ARG G 1 55 ? -16.845 28.002 29.479 1.00 40.11 48 ARG I CA 1
ATOM 3389 C C . ARG G 1 55 ? -18.272 28.558 29.442 1.00 42.69 48 ARG I C 1
ATOM 3390 O O . ARG G 1 55 ? -19.233 27.835 29.727 1.00 41.63 48 ARG I O 1
ATOM 3398 N N . ALA G 1 56 ? -18.449 29.821 29.039 1.00 37.33 49 ALA I N 1
ATOM 3399 C CA . ALA G 1 56 ? -19.801 30.381 29.053 1.00 35.71 49 ALA I CA 1
ATOM 3400 C C . ALA G 1 56 ? -20.665 29.793 27.936 1.00 29.19 49 ALA I C 1
ATOM 3401 O O . ALA G 1 56 ? -21.869 29.565 28.123 1.00 32.31 49 ALA I O 1
ATOM 3403 N N . PHE G 1 57 ? -20.065 29.558 26.767 1.00 30.18 50 PHE I N 1
ATOM 3404 C CA . PHE G 1 57 ? -20.753 28.897 25.660 1.00 28.60 50 PHE I CA 1
ATOM 3405 C C . PHE G 1 57 ? -21.291 27.535 26.085 1.00 26.38 50 PHE I C 1
ATOM 3406 O O . PHE G 1 57 ? -22.465 27.210 25.860 1.00 28.54 50 PHE I O 1
ATOM 3414 N N . PHE G 1 58 ? -20.450 26.749 26.756 1.00 23.91 51 PHE I N 1
ATOM 3415 C CA . PHE G 1 58 ? -20.847 25.413 27.193 1.00 32.94 51 PHE I CA 1
ATOM 3416 C C . PHE G 1 58 ? -21.869 25.469 28.331 1.00 29.07 51 PHE I C 1
ATOM 3417 O O . PHE G 1 58 ? -22.784 24.641 28.381 1.00 30.24 51 PHE I O 1
ATOM 3425 N N . GLN G 1 59 ? -21.754 26.448 29.242 1.00 31.23 52 GLN I N 1
ATOM 3426 C CA . GLN G 1 59 ? -22.762 26.579 30.299 1.00 30.87 52 GLN I CA 1
ATOM 3427 C C . GLN G 1 59 ? -24.131 26.929 29.726 1.00 30.90 52 GLN I C 1
ATOM 3428 O O . GLN G 1 59 ? -25.156 26.391 30.170 1.00 35.32 52 GLN I O 1
ATOM 3434 N N . HIS G 1 60 ? -24.171 27.828 28.734 1.00 33.50 53 HIS I N 1
ATOM 3435 C CA . HIS G 1 60 ? -25.439 28.142 28.085 1.00 30.21 53 HIS I CA 1
ATOM 3436 C C . HIS G 1 60 ? -26.016 26.919 27.377 1.00 32.73 53 HIS I C 1
ATOM 3437 O O . HIS G 1 60 ? -27.233 26.671 27.429 1.00 32.94 53 HIS I O 1
ATOM 3444 N N . LEU G 1 61 ? -25.157 26.153 26.690 1.00 28.38 54 LEU I N 1
ATOM 3445 C CA . LEU G 1 61 ? -25.618 24.913 26.066 1.00 26.16 54 LEU I CA 1
ATOM 3446 C C . LEU G 1 61 ? -26.219 23.961 27.098 1.00 25.32 54 LEU I C 1
ATOM 3447 O O . LEU G 1 61 ? -27.280 23.368 26.866 1.00 29.70 54 LEU I O 1
ATOM 3452 N N . ALA G 1 62 ? -25.568 23.820 28.255 1.00 26.38 55 ALA I N 1
ATOM 3453 C CA . ALA G 1 62 ? -26.073 22.900 29.274 1.00 29.61 55 ALA I CA 1
ATOM 3454 C C . ALA G 1 62 ? -27.415 23.358 29.835 1.00 33.75 55 ALA I C 1
ATOM 3455 O O . ALA G 1 62 ? -28.310 22.532 30.070 1.00 27.26 55 ALA I O 1
ATOM 3457 N N . ALA G 1 63 ? -27.578 24.665 30.061 1.00 29.51 56 ALA I N 1
ATOM 3458 C CA . ALA G 1 63 ? -28.863 25.163 30.552 1.00 32.37 56 ALA I CA 1
ATOM 3459 C C . ALA G 1 63 ? -29.980 24.903 29.543 1.00 28.74 56 ALA I C 1
ATOM 3460 O O . ALA G 1 63 ? -31.081 24.452 29.911 1.00 33.64 56 ALA I O 1
ATOM 3462 N N . GLU G 1 64 ? -29.711 25.157 28.255 1.00 32.36 57 GLU I N 1
ATOM 3463 C CA . GLU G 1 64 ? -30.735 24.900 27.242 1.00 33.29 57 GLU I CA 1
ATOM 3464 C C . GLU G 1 64 ? -31.065 23.412 27.143 1.00 35.88 57 GLU I C 1
ATOM 3465 O O . GLU G 1 64 ? -32.232 23.027 26.959 1.00 32.11 57 GLU I O 1
ATOM 3471 N N . GLU G 1 65 ? -30.053 22.554 27.291 1.00 29.13 58 GLU I N 1
ATOM 3472 C CA . GLU G 1 65 ? -30.303 21.116 27.240 1.00 32.18 58 GLU I CA 1
ATOM 3473 C C . GLU G 1 65 ? -31.123 20.646 28.441 1.00 27.17 58 GLU I C 1
ATOM 3474 O O . GLU G 1 65 ? -31.971 19.756 28.310 1.00 33.44 58 GLU I O 1
ATOM 3480 N N . LYS G 1 66 ? -30.883 21.225 29.622 1.00 28.56 59 LYS I N 1
ATOM 3481 C CA . LYS G 1 66 ? -31.708 20.891 30.785 1.00 31.70 59 LYS I CA 1
ATOM 3482 C C . LYS G 1 66 ? -33.166 21.274 30.555 1.00 36.36 59 LYS I C 1
ATOM 3483 O O . LYS G 1 66 ? -34.089 20.549 30.968 1.00 32.54 59 LYS I O 1
ATOM 3489 N N . GLU G 1 67 ? -33.392 22.418 29.901 1.00 34.94 60 GLU I N 1
ATOM 3490 C CA . GLU G 1 67 ? -34.751 22.772 29.484 1.00 38.30 60 GLU I CA 1
ATOM 3491 C C . GLU G 1 67 ? -35.357 21.693 28.587 1.00 39.73 60 GLU I C 1
ATOM 3492 O O . GLU G 1 67 ? -36.526 21.305 28.751 1.00 41.27 60 GLU I O 1
ATOM 3498 N N . HIS G 1 68 ? -34.579 21.218 27.608 1.00 34.59 61 HIS I N 1
ATOM 3499 C CA . HIS G 1 68 ? -35.054 20.123 26.762 1.00 34.40 61 HIS I CA 1
ATOM 3500 C C . HIS G 1 68 ? -35.421 18.893 27.588 1.00 41.78 61 HIS I C 1
ATOM 3501 O O . HIS G 1 68 ? -36.403 18.204 27.291 1.00 36.92 61 HIS I O 1
ATOM 3508 N N . VAL G 1 69 ? -34.631 18.590 28.619 1.00 28.14 62 VAL I N 1
ATOM 3509 C CA . VAL G 1 69 ? -34.912 17.410 29.433 1.00 37.47 62 VAL I CA 1
ATOM 3510 C C . VAL G 1 69 ? -36.242 17.571 30.157 1.00 40.60 62 VAL I C 1
ATOM 3511 O O . VAL G 1 69 ? -37.047 16.632 30.229 1.00 34.54 62 VAL I O 1
ATOM 3515 N N . SER G 1 70 ? -36.496 18.757 30.708 1.00 37.49 63 SER I N 1
ATOM 3516 C CA . SER G 1 70 ? -37.785 18.985 31.362 1.00 37.79 63 SER I CA 1
ATOM 3517 C C . SER G 1 70 ? -38.938 18.795 30.379 1.00 32.87 63 SER I C 1
ATOM 3518 O O . SER G 1 70 ? -39.936 18.128 30.693 1.00 38.63 63 SER I O 1
ATOM 3521 N N . GLU G 1 71 ? -38.810 19.362 29.173 1.00 35.32 64 GLU I N 1
ATOM 3522 C CA . GLU G 1 71 ? -39.864 19.197 28.168 1.00 39.00 64 GLU I CA 1
ATOM 3523 C C . GLU G 1 71 ? -40.090 17.726 27.821 1.00 43.73 64 GLU I C 1
ATOM 3524 O O . GLU G 1 71 ? -41.238 17.280 27.670 1.00 36.04 64 GLU I O 1
ATOM 3530 N N . ALA G 1 72 ? -39.010 16.958 27.672 1.00 37.28 65 ALA I N 1
ATOM 3531 C CA . ALA G 1 72 ? -39.174 15.555 27.304 1.00 33.26 65 ALA I CA 1
ATOM 3532 C C . ALA G 1 72 ? -39.790 14.758 28.447 1.00 37.24 65 ALA I C 1
ATOM 3533 O O . ALA G 1 72 ? -40.582 13.841 28.210 1.00 40.87 65 ALA I O 1
ATOM 3535 N N . VAL G 1 73 ? -39.439 15.089 29.692 1.00 37.84 66 VAL I N 1
ATOM 3536 C CA . VAL G 1 73 ? -40.060 14.415 30.829 1.00 39.67 66 VAL I CA 1
ATOM 3537 C C . VAL G 1 73 ? -41.557 14.689 30.837 1.00 44.69 66 VAL I C 1
ATOM 3538 O O . VAL G 1 73 ? -42.368 13.788 31.084 1.00 39.54 66 VAL I O 1
ATOM 3542 N N . HIS G 1 74 ? -41.941 15.935 30.543 1.00 37.00 67 HIS I N 1
ATOM 3543 C CA . HIS G 1 74 ? -43.356 16.286 30.443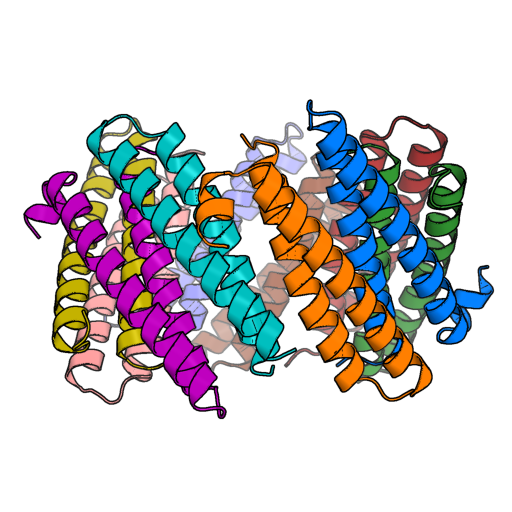 1.00 45.15 67 HIS I CA 1
ATOM 3544 C C . HIS G 1 74 ? -44.061 15.461 29.371 1.00 48.70 67 HIS I C 1
ATOM 3545 O O . HIS G 1 74 ? -45.136 14.899 29.615 1.00 47.11 67 HIS I O 1
ATOM 3552 N N . MET G 1 75 ? -43.482 15.397 28.166 1.00 46.86 68 MET I N 1
ATOM 3553 C CA . MET G 1 75 ? -44.053 14.559 27.109 1.00 39.72 68 MET I CA 1
ATOM 3554 C C . MET G 1 75 ? -44.212 13.113 27.570 1.00 47.90 68 MET I C 1
ATOM 3555 O O . MET G 1 75 ? -45.266 12.491 27.376 1.00 47.04 68 MET I O 1
ATOM 3560 N N . LEU G 1 76 ? -43.166 12.565 28.186 1.00 41.17 69 LEU I N 1
ATOM 3561 C CA . LEU G 1 76 ? -43.195 11.179 28.640 1.00 45.54 69 LEU I CA 1
ATOM 3562 C C . LEU G 1 76 ? -44.334 10.949 29.626 1.00 49.86 69 LEU I C 1
ATOM 3563 O O . LEU G 1 76 ? -45.088 9.975 29.507 1.00 49.76 69 LEU I O 1
ATOM 3568 N N . ARG G 1 77 ? -44.477 11.842 30.611 1.00 55.98 70 ARG I N 1
ATOM 3569 C CA . ARG G 1 77 ? -45.564 11.708 31.578 1.00 49.95 70 ARG I CA 1
ATOM 3570 C C . ARG G 1 77 ? -46.922 11.834 30.900 1.00 61.89 70 ARG I C 1
ATOM 3571 O O . ARG G 1 77 ? -47.880 11.151 31.282 1.00 63.58 70 ARG I O 1
ATOM 3579 N N . MET G 1 78 ? -47.021 12.690 29.882 1.00 50.04 71 MET I N 1
ATOM 3580 C CA . MET G 1 78 ? -48.317 12.921 29.257 1.00 62.85 71 MET I CA 1
ATOM 3581 C C . MET G 1 78 ? -48.739 11.744 28.380 1.00 62.92 71 MET I C 1
ATOM 3582 O O . MET G 1 78 ? -49.939 11.493 28.223 1.00 72.76 71 MET I O 1
ATOM 3587 N N . LEU G 1 79 ? -47.785 10.986 27.839 1.00 48.09 72 LEU I N 1
ATOM 3588 C CA . LEU G 1 79 ? -48.111 9.874 26.949 1.00 48.66 72 LEU I CA 1
ATOM 3589 C C . LEU G 1 79 ? -47.954 8.492 27.576 1.00 58.44 72 LEU I C 1
ATOM 3590 O O . LEU G 1 79 ? -48.265 7.496 26.915 1.00 59.85 72 LEU I O 1
ATOM 3595 N N . ASP G 1 80 ? -47.490 8.389 28.818 1.00 62.98 73 ASP I N 1
ATOM 3596 C CA . ASP G 1 80 ? -47.225 7.088 29.429 1.00 64.73 73 ASP I CA 1
ATOM 3597 C C . ASP G 1 80 ? -47.890 7.044 30.797 1.00 58.66 73 ASP I C 1
ATOM 3598 O O . ASP G 1 80 ? -47.448 7.722 31.729 1.00 64.58 73 ASP I O 1
ATOM 3603 N N . SER G 1 81 ? -48.955 6.244 30.914 1.00 70.26 74 SER I N 1
ATOM 3604 C CA . SER G 1 81 ? -49.670 6.140 32.182 1.00 70.61 74 SER I CA 1
ATOM 3605 C C . SER G 1 81 ? -48.819 5.455 33.244 1.00 75.81 74 SER I C 1
ATOM 3606 O O . SER G 1 81 ? -48.869 5.829 34.423 1.00 73.73 74 SER I O 1
ATOM 3609 N N . GLY G 1 82 ? -48.032 4.452 32.850 1.00 66.86 75 GLY I N 1
ATOM 3610 C CA . GLY G 1 82 ? -47.126 3.812 33.788 1.00 66.57 75 GLY I CA 1
ATOM 3611 C C . GLY G 1 82 ? -46.052 4.735 34.326 1.00 67.31 75 GLY I C 1
ATOM 3612 O O . GLY G 1 82 ? -45.454 4.440 35.367 1.00 62.55 75 GLY I O 1
ATOM 3613 N N . GLN G 1 83 ? -45.794 5.847 33.643 1.00 55.20 76 GLN I N 1
ATOM 3614 C CA . GLN G 1 83 ? -44.807 6.823 34.092 1.00 50.68 76 GLN I CA 1
ATOM 3615 C C . GLN G 1 83 ? -45.477 7.987 34.812 1.00 53.37 76 GLN I C 1
ATOM 3616 O O . GLN G 1 83 ? -45.193 8.252 35.979 1.00 68.93 76 GLN I O 1
ATOM 3622 N N . LEU H 1 22 ? -6.942 17.264 23.690 1.00 53.35 15 LEU J N 1
ATOM 3623 C CA . LEU H 1 22 ? -8.213 17.972 23.541 1.00 53.23 15 LEU J CA 1
ATOM 3624 C C . LEU H 1 22 ? -8.112 19.422 24.009 1.00 49.33 15 LEU J C 1
ATOM 3625 O O . LEU H 1 22 ? -7.986 19.692 25.204 1.00 50.18 15 LEU J O 1
ATOM 3630 N N . ASP H 1 23 ? -8.170 20.362 23.071 1.00 37.89 16 ASP J N 1
ATOM 3631 C CA . ASP H 1 23 ? -8.213 21.763 23.436 1.00 33.77 16 ASP J CA 1
ATOM 3632 C C . ASP H 1 23 ? -9.642 22.263 23.260 1.00 34.60 16 ASP J C 1
ATOM 3633 O O . ASP H 1 23 ? -10.555 21.505 22.921 1.00 33.08 16 ASP J O 1
ATOM 3638 N N . ASP H 1 24 ? -9.838 23.559 23.499 1.00 34.45 17 ASP J N 1
ATOM 3639 C CA . ASP H 1 24 ? -11.180 24.135 23.424 1.00 33.93 17 ASP J CA 1
ATOM 3640 C C . ASP H 1 24 ? -11.791 23.953 22.035 1.00 32.34 17 ASP J C 1
ATOM 3641 O O . ASP H 1 24 ? -12.959 23.559 21.904 1.00 31.75 17 ASP J O 1
ATOM 3646 N N . VAL H 1 25 ? -11.012 24.231 20.984 1.00 25.61 18 VAL J N 1
ATOM 3647 C CA . VAL H 1 25 ? -11.540 24.129 19.627 1.00 29.54 18 VAL J CA 1
ATOM 3648 C C . VAL H 1 25 ? -11.939 22.692 19.315 1.00 22.18 18 VAL J C 1
ATOM 3649 O O . VAL H 1 25 ? -12.963 22.450 18.661 1.00 26.67 18 VAL J O 1
ATOM 3653 N N . ALA H 1 26 ? -11.169 21.717 19.815 1.00 25.38 19 ALA J N 1
ATOM 3654 C CA . ALA H 1 26 ? -11.533 20.314 19.619 1.00 31.92 19 ALA J CA 1
ATOM 3655 C C . ALA H 1 26 ? -12.862 19.987 20.288 1.00 28.06 19 ALA J C 1
ATOM 3656 O O . ALA H 1 26 ? -13.681 19.246 19.729 1.00 23.37 19 ALA J O 1
ATOM 3658 N N . ARG H 1 27 ? -13.081 20.506 21.501 1.00 24.41 20 ARG J N 1
ATOM 3659 C CA . ARG H 1 27 ? -14.331 20.218 22.199 1.00 26.40 20 ARG J CA 1
ATOM 3660 C C . ARG H 1 27 ? -15.510 20.849 21.472 1.00 21.18 20 ARG J C 1
ATOM 3661 O O . ARG H 1 27 ? -16.599 20.265 21.409 1.00 27.19 20 ARG J O 1
ATOM 3669 N N . ILE H 1 28 ? -15.303 22.031 20.898 1.00 25.20 21 ILE J N 1
ATOM 3670 C CA . ILE H 1 28 ? -16.364 22.656 20.115 1.00 28.55 21 ILE J CA 1
ATOM 3671 C C . ILE H 1 28 ? -16.661 21.849 18.855 1.00 22.78 21 ILE J C 1
ATOM 3672 O O . ILE H 1 28 ? -17.825 21.672 18.480 1.00 22.51 21 ILE J O 1
ATOM 3677 N N . ARG H 1 29 ? -15.625 21.368 18.168 1.00 20.14 22 ARG J N 1
ATOM 3678 C CA . ARG H 1 29 ? -15.873 20.512 17.007 1.00 26.43 22 ARG J CA 1
ATOM 3679 C C . ARG H 1 29 ? -16.667 19.271 17.396 1.00 22.09 22 ARG J C 1
ATOM 3680 O O . ARG H 1 29 ? -17.586 18.865 16.672 1.00 23.67 22 ARG J O 1
ATOM 3688 N N . LEU H 1 30 ? -16.328 18.655 18.536 1.00 24.79 23 LEU J N 1
ATOM 3689 C CA . LEU H 1 30 ? -17.073 17.472 18.971 1.00 28.33 23 LEU J CA 1
ATOM 3690 C C . LEU H 1 30 ? -18.534 17.807 19.237 1.00 24.99 23 LEU J C 1
ATOM 3691 O O . LEU H 1 30 ? -19.437 17.048 18.848 1.00 22.93 23 LEU J O 1
ATOM 3696 N N . VAL H 1 31 ? -18.790 18.926 19.915 1.00 22.44 24 VAL J N 1
ATOM 3697 C CA . VAL H 1 31 ? -20.170 19.342 20.173 1.00 29.91 24 VAL J CA 1
ATOM 3698 C C . VAL H 1 31 ? -20.921 19.597 18.872 1.00 24.07 24 VAL J C 1
ATOM 3699 O O . VAL H 1 31 ? -22.072 19.179 18.712 1.00 26.89 24 VAL J O 1
ATOM 3703 N N . LEU H 1 32 ? -20.294 20.314 17.934 1.00 23.34 25 LEU J N 1
ATOM 3704 C CA . LEU H 1 32 ? -20.942 20.577 16.648 1.00 22.59 25 LEU J CA 1
ATOM 3705 C C . LEU H 1 32 ? -21.295 19.274 15.923 1.00 24.63 25 LEU J C 1
ATOM 3706 O O . LEU H 1 32 ? -22.414 19.118 15.418 1.00 23.58 25 LEU J O 1
ATOM 3711 N N . ALA H 1 33 ? -20.362 18.317 15.879 1.00 28.42 26 ALA J N 1
ATOM 3712 C CA . ALA H 1 33 ? -20.644 17.037 15.225 1.00 25.36 26 ALA J CA 1
ATOM 3713 C C . ALA H 1 33 ? -21.812 16.310 15.893 1.00 29.65 26 ALA J C 1
ATOM 3714 O O . ALA H 1 33 ? -22.701 15.752 15.214 1.00 26.98 26 ALA J O 1
ATOM 3716 N N . ARG H 1 34 ? -21.822 16.298 17.229 1.00 28.80 27 ARG J N 1
ATOM 3717 C CA . ARG H 1 34 ? -22.914 15.650 17.947 1.00 26.83 27 ARG J CA 1
ATOM 3718 C C . ARG H 1 34 ? -24.238 16.352 17.670 1.00 25.18 27 ARG J C 1
ATOM 3719 O O . ARG H 1 34 ? -25.270 15.694 17.492 1.00 25.27 27 ARG J O 1
ATOM 3727 N N . GLU H 1 35 ? -24.223 17.689 17.622 1.00 23.43 28 GLU J N 1
ATOM 3728 C CA . GLU H 1 35 ? -25.432 18.451 17.323 1.00 22.62 28 GLU J CA 1
ATOM 3729 C C . GLU H 1 35 ? -25.971 18.103 15.940 1.00 25.63 28 GLU J C 1
ATOM 3730 O O . GLU H 1 35 ? -27.191 18.011 15.743 1.00 25.24 28 GLU J O 1
ATOM 3736 N N . LEU H 1 36 ? -25.080 17.918 14.963 1.00 26.98 29 LEU J N 1
ATOM 3737 C CA . LEU H 1 36 ? -25.543 17.576 13.614 1.00 28.01 29 LEU J CA 1
ATOM 3738 C C . LEU H 1 36 ? -26.235 16.213 13.596 1.00 22.48 29 LEU J C 1
ATOM 3739 O O . LEU H 1 36 ? -27.328 16.056 13.015 1.00 30.67 29 LEU J O 1
ATOM 3744 N N . GLU H 1 37 ? -25.634 15.214 14.251 1.00 25.32 30 GLU J N 1
ATOM 3745 C CA . GLU H 1 37 ? -26.335 13.927 14.356 1.00 29.86 30 GLU J CA 1
ATOM 3746 C C . GLU H 1 37 ? -27.655 14.049 15.119 1.00 31.14 30 GLU J C 1
ATOM 3747 O O . GLU H 1 37 ? -28.638 13.361 14.798 1.00 28.04 30 GLU J O 1
ATOM 3753 N N . THR H 1 38 ? -27.691 14.892 16.149 1.00 26.12 31 THR J N 1
ATOM 3754 C CA . THR H 1 38 ? -28.925 15.060 16.910 1.00 26.32 31 THR J CA 1
ATOM 3755 C C . THR H 1 38 ? -30.034 15.623 16.030 1.00 32.79 31 THR J C 1
ATOM 3756 O O . THR H 1 38 ? -31.189 15.190 16.123 1.00 29.99 31 THR J O 1
ATOM 3760 N N . ILE H 1 39 ? -29.696 16.577 15.160 1.00 27.50 32 ILE J N 1
ATOM 3761 C CA . ILE H 1 39 ? -30.689 17.118 14.231 1.00 29.20 32 ILE J CA 1
ATOM 3762 C C . ILE H 1 39 ? -31.214 16.020 13.318 1.00 34.61 32 ILE J C 1
ATOM 3763 O O . ILE H 1 39 ? -32.426 15.923 13.069 1.00 26.63 32 ILE J O 1
ATOM 3768 N N . ASN H 1 40 ? -30.303 15.206 12.765 1.00 26.57 33 ASN J N 1
ATOM 3769 C CA . ASN H 1 40 ? -30.750 14.104 11.911 1.00 28.46 33 ASN J CA 1
ATOM 3770 C C . ASN H 1 40 ? -31.737 13.211 12.646 1.00 31.35 33 ASN J C 1
ATOM 3771 O O . ASN H 1 40 ? -32.765 12.801 12.088 1.00 26.13 33 ASN J O 1
ATOM 3776 N N . GLU H 1 41 ? -31.442 12.913 13.912 1.00 27.02 34 GLU J N 1
ATOM 3777 C CA . GLU H 1 41 ? -32.302 12.028 14.687 1.00 28.81 34 GLU J CA 1
ATOM 3778 C C . GLU H 1 41 ? -33.654 12.680 14.971 1.00 36.80 34 GLU J C 1
ATOM 3779 O O . GLU H 1 41 ? -34.699 12.031 14.844 1.00 35.34 34 GLU J O 1
ATOM 3785 N N . TYR H 1 42 ? -33.656 13.968 15.339 1.00 33.24 35 TYR J N 1
ATOM 3786 C CA . TYR H 1 42 ? -34.908 14.673 15.605 1.00 30.62 35 TYR J CA 1
ATOM 3787 C C . TYR H 1 42 ? -35.793 14.708 14.366 1.00 37.17 35 TYR J C 1
ATOM 3788 O O . TYR H 1 42 ? -37.008 14.491 14.450 1.00 37.30 35 TYR J O 1
ATOM 3797 N N . GLU H 1 43 ? -35.200 14.979 13.202 1.00 30.73 36 GLU J N 1
ATOM 3798 C CA . GLU H 1 43 ? -35.987 15.047 11.975 1.00 41.99 36 GLU J CA 1
ATOM 3799 C C . GLU H 1 43 ? -36.530 13.678 11.590 1.00 41.42 36 GLU J C 1
ATOM 3800 O O . GLU H 1 43 ? -37.692 13.565 11.176 1.00 41.77 36 GLU J O 1
ATOM 3806 N N . ALA H 1 44 ? -35.711 12.626 11.722 1.00 37.38 37 ALA J N 1
ATOM 3807 C CA . ALA H 1 44 ? -36.197 11.276 11.451 1.00 38.79 37 ALA J CA 1
ATOM 3808 C C . ALA H 1 44 ? -37.333 10.894 12.394 1.00 46.66 37 ALA J C 1
ATOM 3809 O O . ALA H 1 44 ? -38.325 10.286 11.971 1.00 39.35 37 ALA J O 1
ATOM 3811 N N . TYR H 1 45 ? -37.208 11.240 13.679 1.00 40.33 38 TYR J N 1
ATOM 3812 C CA . TYR H 1 45 ? -38.240 10.884 14.646 1.00 36.67 38 TYR J CA 1
ATOM 3813 C C . TYR H 1 45 ? -39.508 11.701 14.438 1.00 41.27 38 TYR J C 1
ATOM 3814 O O . TYR H 1 45 ? -40.608 11.222 14.736 1.00 43.57 38 TYR J O 1
ATOM 3823 N N . ALA H 1 46 ? -39.381 12.933 13.941 1.00 37.54 39 ALA J N 1
ATOM 3824 C CA . ALA H 1 46 ? -40.568 13.692 13.568 1.00 40.92 39 ALA J CA 1
ATOM 3825 C C . ALA H 1 46 ? -41.256 13.054 12.372 1.00 51.49 39 ALA J C 1
ATOM 3826 O O . ALA H 1 46 ? -42.489 12.957 12.336 1.00 49.06 39 ALA J O 1
ATOM 3828 N N . ARG H 1 47 ? -40.472 12.605 11.388 1.00 45.43 40 ARG J N 1
ATOM 3829 C CA . ARG H 1 47 ? -41.042 11.896 10.247 1.00 42.63 40 ARG J CA 1
ATOM 3830 C C . ARG H 1 47 ? -41.752 10.616 10.677 1.00 49.51 40 ARG J C 1
ATOM 3831 O O . ARG H 1 47 ? -42.784 10.248 10.103 1.00 48.20 40 ARG J O 1
ATOM 3839 N N . ALA H 1 48 ? -41.221 9.926 11.690 1.00 46.57 41 ALA J N 1
ATOM 3840 C CA . ALA H 1 48 ? -41.702 8.588 12.023 1.00 47.99 41 ALA J CA 1
ATOM 3841 C C . ALA H 1 48 ? -42.898 8.578 12.966 1.00 50.46 41 ALA J C 1
ATOM 3842 O O . ALA H 1 48 ? -43.506 7.517 13.149 1.00 57.30 41 ALA J O 1
ATOM 3844 N N . SER H 1 49 ? -43.249 9.702 13.577 1.00 45.18 42 SER J N 1
ATOM 3845 C CA . SER H 1 49 ? -44.308 9.693 14.573 1.00 57.89 42 SER J CA 1
ATOM 3846 C C . SER H 1 49 ? -45.662 9.990 13.939 1.00 56.72 42 SER J C 1
ATOM 3847 O O . SER H 1 49 ? -45.766 10.740 12.964 1.00 60.97 42 SER J O 1
ATOM 3850 N N . SER H 1 50 ? -46.704 9.375 14.499 1.00 69.25 43 SER J N 1
ATOM 3851 C CA . SER H 1 50 ? -48.062 9.603 14.027 1.00 68.28 43 SER J CA 1
ATOM 3852 C C . SER H 1 50 ? -48.881 10.478 14.963 1.00 60.31 43 SER J C 1
ATOM 3853 O O . SER H 1 50 ? -49.792 11.172 14.501 1.00 81.82 43 SER J O 1
ATOM 3856 N N . ASN H 1 51 ? -48.583 10.477 16.253 1.00 51.51 44 ASN J N 1
ATOM 3857 C CA . ASN H 1 51 ? -49.188 11.451 17.151 1.00 44.98 44 ASN J CA 1
ATOM 3858 C C . ASN H 1 51 ? -48.711 12.852 16.761 1.00 56.66 44 ASN J C 1
ATOM 3859 O O . ASN H 1 51 ? -47.495 13.105 16.753 1.00 53.46 44 ASN J O 1
ATOM 3864 N N . PRO H 1 52 ? -49.618 13.777 16.428 1.00 53.20 45 PRO J N 1
ATOM 3865 C CA . PRO H 1 52 ? -49.176 15.111 15.971 1.00 44.11 45 PRO J CA 1
ATOM 3866 C C . PRO H 1 52 ? -48.397 15.885 17.014 1.00 51.18 45 PRO J C 1
ATOM 3867 O O . PRO H 1 52 ? -47.478 16.636 16.657 1.00 54.35 45 PRO J O 1
ATOM 3871 N N . GLU H 1 53 ? -48.746 15.735 18.296 1.00 46.41 46 GLU J N 1
ATOM 3872 C CA . GLU H 1 53 ? -48.057 16.478 19.346 1.00 52.77 46 GLU J CA 1
ATOM 3873 C C . GLU H 1 53 ? -46.613 16.018 19.502 1.00 48.29 46 GLU J C 1
ATOM 3874 O O . GLU H 1 53 ? -45.708 16.847 19.647 1.00 41.73 46 GLU J O 1
ATOM 3880 N N . VAL H 1 54 ? -46.385 14.701 19.498 1.00 48.97 47 VAL J N 1
ATOM 3881 C CA . VAL H 1 54 ? -45.026 14.158 19.453 1.00 47.01 47 VAL J CA 1
ATOM 3882 C C . VAL H 1 54 ? -44.279 14.720 18.258 1.00 48.38 47 VAL J C 1
ATOM 3883 O O . VAL H 1 54 ? -43.083 15.055 18.328 1.00 44.54 47 VAL J O 1
ATOM 3887 N N . ARG H 1 55 ? -44.991 14.832 17.140 1.00 48.40 48 ARG J N 1
ATOM 3888 C CA . ARG H 1 55 ? -44.372 15.054 15.851 1.00 47.11 48 ARG J CA 1
ATOM 3889 C C . ARG H 1 55 ? -43.860 16.500 15.846 1.00 49.32 48 ARG J C 1
ATOM 3890 O O . ARG H 1 55 ? -42.723 16.797 15.440 1.00 52.27 48 ARG J O 1
ATOM 3898 N N . ALA H 1 56 ? -44.659 17.389 16.458 1.00 36.43 49 ALA J N 1
ATOM 3899 C CA . ALA H 1 56 ? -44.287 18.792 16.627 1.00 46.67 49 ALA J CA 1
ATOM 3900 C C . ALA H 1 56 ? -43.257 18.983 17.740 1.00 44.29 49 ALA J C 1
ATOM 3901 O O . ALA H 1 56 ? -42.440 19.908 17.682 1.00 34.65 49 ALA J O 1
ATOM 3903 N N . PHE H 1 57 ? -43.303 18.150 18.781 1.00 40.30 50 PHE J N 1
ATOM 3904 C CA . PHE H 1 57 ? -42.250 18.157 19.796 1.00 39.14 50 PHE J CA 1
ATOM 3905 C C . PHE H 1 57 ? -40.881 17.973 19.149 1.00 33.56 50 PHE J C 1
ATOM 3906 O O . PHE H 1 57 ? -39.953 18.771 19.363 1.00 34.42 50 PHE J O 1
ATOM 3914 N N . PHE H 1 58 ? -40.766 16.946 18.304 1.00 37.31 51 PHE J N 1
ATOM 3915 C CA . PHE H 1 58 ? -39.502 16.678 17.622 1.00 42.49 51 PHE J CA 1
ATOM 3916 C C . PHE H 1 58 ? -39.135 17.795 16.649 1.00 42.13 51 PHE J C 1
ATOM 3917 O O . PHE H 1 58 ? -37.953 18.148 16.525 1.00 36.95 51 PHE J O 1
ATOM 3925 N N . GLN H 1 59 ? -40.119 18.357 15.935 1.00 38.18 52 GLN J N 1
ATOM 3926 C CA . GLN H 1 59 ? -39.792 19.462 15.028 1.00 35.90 52 GLN J CA 1
ATOM 3927 C C . GLN H 1 59 ? -39.259 20.675 15.786 1.00 42.46 52 GLN J C 1
ATOM 3928 O O . GLN H 1 59 ? -38.320 21.350 15.327 1.00 40.73 52 GLN J O 1
ATOM 3934 N N . HIS H 1 60 ? -39.843 20.968 16.955 1.00 35.33 53 HIS J N 1
ATOM 3935 C CA . HIS H 1 60 ? -39.345 22.062 17.783 1.00 35.94 53 HIS J CA 1
ATOM 3936 C C . HIS H 1 60 ? -37.912 21.800 18.236 1.00 31.43 53 HIS J C 1
ATOM 3937 O O . HIS H 1 60 ? -37.057 22.699 18.188 1.00 36.37 53 HIS J O 1
ATOM 3944 N N . LEU H 1 61 ? -37.637 20.567 18.678 1.00 35.61 54 LEU J N 1
ATOM 3945 C CA . LEU H 1 61 ? -36.283 20.198 19.089 1.00 38.35 54 LEU J CA 1
ATOM 3946 C C . LEU H 1 61 ? -35.286 20.368 17.943 1.00 35.66 54 LEU J C 1
ATOM 3947 O O . LEU H 1 61 ? -34.165 20.852 18.145 1.00 34.07 54 LEU J O 1
ATOM 3952 N N . ALA H 1 62 ? -35.680 19.974 16.729 1.00 28.35 55 ALA J N 1
ATOM 3953 C CA . ALA H 1 62 ? -34.793 20.119 15.579 1.00 29.82 55 ALA J CA 1
ATOM 3954 C C . ALA H 1 62 ? -34.494 21.587 15.287 1.00 35.30 55 ALA J C 1
ATOM 3955 O O . ALA H 1 62 ? -33.344 21.950 14.990 1.00 30.27 55 ALA J O 1
ATOM 3957 N N . ALA H 1 63 ? -35.507 22.454 15.381 1.00 30.48 56 ALA J N 1
ATOM 3958 C CA . ALA H 1 63 ? -35.254 23.878 15.144 1.00 42.65 56 ALA J CA 1
ATOM 3959 C C . ALA H 1 63 ? -34.292 24.462 16.186 1.00 39.27 56 ALA J C 1
ATOM 3960 O O . ALA H 1 63 ? -33.358 25.215 15.846 1.00 33.69 56 ALA J O 1
ATOM 3962 N N . GLU H 1 64 ? -34.489 24.109 17.462 1.00 31.49 57 GLU J N 1
ATOM 3963 C CA . GLU H 1 64 ? -33.593 24.608 18.507 1.00 32.53 57 GLU J CA 1
ATOM 3964 C C . GLU H 1 64 ? -32.162 24.117 18.294 1.00 37.31 57 GLU J C 1
ATOM 3965 O O . GLU H 1 64 ? -31.192 24.871 18.483 1.00 28.92 57 GLU J O 1
ATOM 3971 N N . GLU H 1 65 ? -32.010 22.847 17.908 1.00 30.31 58 GLU J N 1
ATOM 3972 C CA . GLU H 1 65 ? -30.669 22.312 17.687 1.00 28.81 58 GLU J CA 1
ATOM 3973 C C . GLU H 1 65 ? -29.985 22.986 16.503 1.00 29.32 58 GLU J C 1
ATOM 3974 O O . GLU H 1 65 ? -28.761 23.187 16.523 1.00 31.63 58 GLU J O 1
ATOM 3980 N N . LYS H 1 66 ? -30.747 23.332 15.459 1.00 31.60 59 LYS J N 1
ATOM 3981 C CA . LYS H 1 66 ? -30.155 24.043 14.328 1.00 34.71 59 LYS J CA 1
ATOM 3982 C C . LYS H 1 66 ? -29.618 25.407 14.756 1.00 35.13 59 LYS J C 1
ATOM 3983 O O . LYS H 1 66 ? -28.545 25.847 14.302 1.00 37.49 59 LYS J O 1
ATOM 3989 N N . GLU H 1 67 ? -30.349 26.092 15.638 1.00 31.89 60 GLU J N 1
ATOM 3990 C CA . GLU H 1 67 ? -29.797 27.327 16.202 1.00 36.43 60 GLU J CA 1
ATOM 3991 C C . GLU H 1 67 ? -28.491 27.066 16.962 1.00 38.51 60 GLU J C 1
ATOM 3992 O O . GLU H 1 67 ? -27.524 27.847 16.860 1.00 36.23 60 GLU J O 1
ATOM 3998 N N . HIS H 1 68 ? -28.439 25.965 17.721 1.00 35.73 61 HIS J N 1
ATOM 3999 C CA . HIS H 1 68 ? -27.186 25.610 18.392 1.00 36.90 61 HIS J CA 1
ATOM 4000 C C . HIS H 1 68 ? -26.044 25.451 17.391 1.00 38.14 61 HIS J C 1
ATOM 4001 O O . HIS H 1 68 ? -24.903 25.855 17.659 1.00 36.27 61 HIS J O 1
ATOM 4008 N N . VAL H 1 69 ? -26.334 24.847 16.236 1.00 34.83 62 VAL J N 1
ATOM 4009 C CA . VAL H 1 69 ? -25.301 24.648 15.219 1.00 31.82 62 VAL J CA 1
ATOM 4010 C C . VAL H 1 69 ? -24.758 25.987 14.743 1.00 37.70 62 VAL J C 1
ATOM 4011 O O . VAL H 1 69 ? -23.542 26.157 14.557 1.00 29.17 62 VAL J O 1
ATOM 4015 N N . SER H 1 70 ? -25.650 26.952 14.516 1.00 33.95 63 SER J N 1
ATOM 4016 C CA . SER H 1 70 ? -25.172 28.273 14.100 1.00 36.09 63 SER J CA 1
ATOM 4017 C C . SER H 1 70 ? -24.230 28.876 15.143 1.00 29.03 63 SER J C 1
ATOM 4018 O O . SER H 1 70 ? -23.166 29.423 14.800 1.00 31.81 63 SER J O 1
ATOM 4021 N N . GLU H 1 71 ? -24.593 28.763 16.423 1.00 28.60 64 GLU J N 1
ATOM 4022 C CA . GLU H 1 71 ? -23.730 29.299 17.481 1.00 34.65 64 GLU J CA 1
ATOM 4023 C C . GLU H 1 71 ? -22.367 28.603 17.505 1.00 39.61 64 GLU J C 1
ATOM 4024 O O . GLU H 1 71 ? -21.323 29.255 17.661 1.00 25.41 64 GLU J O 1
ATOM 4030 N N . ALA H 1 72 ? -22.355 27.276 17.357 1.00 26.92 65 ALA J N 1
ATOM 4031 C CA . ALA H 1 72 ? -21.093 26.539 17.386 1.00 26.56 65 ALA J CA 1
ATOM 4032 C C . ALA H 1 72 ? -20.208 26.890 16.195 1.00 27.52 65 ALA J C 1
ATOM 4033 O O . ALA H 1 72 ? -18.988 27.039 16.346 1.00 28.69 65 ALA J O 1
ATOM 4035 N N . VAL H 1 73 ? -20.792 27.003 14.999 1.00 26.78 66 VAL J N 1
ATOM 4036 C CA . VAL H 1 73 ? -20.012 27.427 13.838 1.00 23.26 66 VAL J CA 1
ATOM 4037 C C . VAL H 1 73 ? -19.390 28.796 14.098 1.00 30.75 66 VAL J C 1
ATOM 4038 O O . VAL H 1 73 ? -18.211 29.028 13.790 1.00 25.99 66 VAL J O 1
ATOM 4042 N N . HIS H 1 74 ? -20.155 29.715 14.693 1.00 30.28 67 HIS J N 1
ATOM 4043 C CA . HIS H 1 74 ? -19.583 31.030 14.978 1.00 30.11 67 HIS J CA 1
ATOM 4044 C C . HIS H 1 74 ? -18.406 30.929 15.948 1.00 30.80 67 HIS J C 1
ATOM 4045 O O . HIS H 1 74 ? -17.356 31.554 15.737 1.00 31.14 67 HIS J O 1
ATOM 4052 N N . MET H 1 75 ? -18.570 30.153 17.027 1.00 28.18 68 MET J N 1
ATOM 4053 C CA . MET H 1 75 ? -17.493 29.987 18.007 1.00 30.44 68 MET J CA 1
ATOM 4054 C C . MET H 1 75 ? -16.241 29.401 17.364 1.00 35.98 68 MET J C 1
ATOM 4055 O O . MET H 1 75 ? -15.109 29.813 17.666 1.00 33.55 68 MET J O 1
ATOM 4060 N N . LEU H 1 76 ? -16.433 28.430 16.474 1.00 28.26 69 LEU J N 1
ATOM 4061 C CA . LEU H 1 76 ? -15.316 27.826 15.769 1.00 31.13 69 LEU J CA 1
ATOM 4062 C C . LEU H 1 76 ? -14.614 28.851 14.887 1.00 38.82 69 LEU J C 1
ATOM 4063 O O . LEU H 1 76 ? -13.380 28.896 14.834 1.00 32.43 69 LEU J O 1
ATOM 4068 N N . ARG H 1 77 ? -15.382 29.695 14.194 1.00 28.85 70 ARG J N 1
ATOM 4069 C CA . ARG H 1 77 ? -14.764 30.721 13.360 1.00 34.59 70 ARG J CA 1
ATOM 4070 C C . ARG H 1 77 ? -13.977 31.726 14.200 1.00 41.04 70 ARG J C 1
ATOM 4071 O O . ARG H 1 77 ? -12.898 32.172 13.787 1.00 37.30 70 ARG J O 1
ATOM 4079 N N . MET H 1 78 ? -14.484 32.070 15.390 1.00 32.94 71 MET J N 1
ATOM 4080 C CA . MET H 1 78 ? -13.800 33.013 16.270 1.00 35.78 71 MET J CA 1
ATOM 4081 C C . MET H 1 78 ? -12.494 32.457 16.806 1.00 41.26 71 MET J C 1
ATOM 4082 O O . MET H 1 78 ? -11.486 33.164 16.896 1.00 41.16 71 MET J O 1
ATOM 4087 N N . LEU H 1 79 ? -12.492 31.187 17.213 1.00 35.36 72 LEU J N 1
ATOM 4088 C CA . LEU H 1 79 ? -11.287 30.640 17.821 1.00 36.37 72 LEU J CA 1
ATOM 4089 C C . LEU H 1 79 ? -10.333 30.009 16.823 1.00 47.08 72 LEU J C 1
ATOM 4090 O O . LEU H 1 79 ? -9.146 29.867 17.137 1.00 49.22 72 LEU J O 1
ATOM 4095 N N . ASP H 1 80 ? -10.806 29.643 15.634 1.00 45.38 73 ASP J N 1
ATOM 4096 C CA . ASP H 1 80 ? -9.950 28.957 14.669 1.00 62.39 73 ASP J CA 1
ATOM 4097 C C . ASP H 1 80 ? -9.664 29.835 13.459 1.00 50.39 73 ASP J C 1
ATOM 4098 O O . ASP H 1 80 ? -10.456 29.886 12.521 1.00 68.57 73 ASP J O 1
ATOM 4103 N N . ASP I 1 21 ? 0.806 4.562 22.859 1.00 79.67 14 ASP C N 1
ATOM 4104 C CA . ASP I 1 21 ? 1.833 3.612 22.445 1.00 85.06 14 ASP C CA 1
ATOM 4105 C C . ASP I 1 21 ? 1.922 3.602 20.914 1.00 71.18 14 ASP C C 1
ATOM 4106 O O . ASP I 1 21 ? 2.308 2.609 20.298 1.00 80.76 14 ASP C O 1
ATOM 4111 N N . LEU I 1 22 ? 1.554 4.725 20.308 1.00 60.47 15 LEU C N 1
ATOM 4112 C CA . LEU I 1 22 ? 1.533 4.885 18.860 1.00 45.68 15 LEU C CA 1
ATOM 4113 C C . LEU I 1 22 ? 2.784 5.620 18.399 1.00 43.47 15 LEU C C 1
ATOM 4114 O O . LEU I 1 22 ? 3.209 6.589 19.031 1.00 40.76 15 LEU C O 1
ATOM 4119 N N . ASP I 1 23 ? 3.364 5.172 17.289 1.00 35.89 16 ASP C N 1
ATOM 4120 C CA . ASP I 1 23 ? 4.456 5.910 16.678 1.00 31.15 16 ASP C CA 1
ATOM 4121 C C . ASP I 1 23 ? 3.921 6.632 15.439 1.00 33.17 16 ASP C C 1
ATOM 4122 O O . ASP I 1 23 ? 2.717 6.611 15.158 1.00 30.66 16 ASP C O 1
ATOM 4127 N N . ASP I 1 24 ? 4.821 7.294 14.703 1.00 28.00 17 ASP C N 1
ATOM 4128 C CA . ASP I 1 24 ? 4.400 8.081 13.542 1.00 26.65 17 ASP C CA 1
ATOM 4129 C C . ASP I 1 24 ? 3.800 7.199 12.450 1.00 25.04 17 ASP C C 1
ATOM 4130 O O . ASP I 1 24 ? 2.791 7.558 11.823 1.00 25.22 17 ASP C O 1
ATOM 4135 N N . VAL I 1 25 ? 4.429 6.059 12.173 1.00 25.24 18 VAL C N 1
ATOM 4136 C CA . VAL I 1 25 ? 3.923 5.201 11.107 1.00 29.24 18 VAL C CA 1
ATOM 4137 C C . VAL I 1 25 ? 2.510 4.725 11.433 1.00 20.40 18 VAL C C 1
ATOM 4138 O O . VAL I 1 25 ? 1.643 4.655 10.553 1.00 24.07 18 VAL C O 1
ATOM 4142 N N . ALA I 1 26 ? 2.256 4.397 12.703 1.00 21.29 19 ALA C N 1
ATOM 4143 C CA . ALA I 1 26 ? 0.937 3.904 13.095 1.00 25.23 19 ALA C CA 1
ATOM 4144 C C . ALA I 1 26 ? -0.126 4.982 12.931 1.00 23.98 19 ALA C C 1
ATOM 4145 O O . ALA I 1 26 ? -1.268 4.686 12.550 1.00 22.02 19 ALA C O 1
ATOM 4147 N N . ARG I 1 27 ? 0.235 6.244 13.197 1.00 24.28 20 ARG C N 1
ATOM 4148 C CA . ARG I 1 27 ? -0.715 7.333 12.983 1.00 18.34 20 ARG C CA 1
ATOM 4149 C C . ARG I 1 27 ? -0.980 7.543 11.496 1.00 15.89 20 ARG C C 1
ATOM 4150 O O . ARG I 1 27 ? -2.117 7.834 11.097 1.00 22.12 20 ARG C O 1
ATOM 4158 N N . ILE I 1 28 ? 0.053 7.399 10.659 1.00 20.30 21 ILE C N 1
ATOM 4159 C CA . ILE I 1 28 ? -0.171 7.505 9.217 1.00 22.63 21 ILE C CA 1
ATOM 4160 C C . ILE I 1 28 ? -1.098 6.402 8.731 1.00 24.74 21 ILE C C 1
ATOM 4161 O O . ILE I 1 28 ? -1.995 6.648 7.915 1.00 22.22 21 ILE C O 1
ATOM 4166 N N . ARG I 1 29 ? -0.892 5.174 9.214 1.00 21.45 22 ARG C N 1
ATOM 4167 C CA . ARG I 1 29 ? -1.776 4.076 8.832 1.00 23.14 22 ARG C CA 1
ATOM 4168 C C . ARG I 1 29 ? -3.215 4.342 9.266 1.00 18.74 22 ARG C C 1
ATOM 4169 O O . ARG I 1 29 ? -4.158 4.036 8.525 1.00 22.66 22 ARG C O 1
ATOM 4177 N N . LEU I 1 30 ? -3.409 4.886 10.477 1.00 19.59 23 LEU C N 1
ATOM 4178 C CA . LEU I 1 30 ? -4.764 5.199 10.928 1.00 23.08 23 LEU C CA 1
ATOM 4179 C C . LEU I 1 30 ? -5.411 6.257 10.039 1.00 21.78 23 LEU C C 1
ATOM 4180 O O . LEU I 1 30 ? -6.591 6.146 9.680 1.00 22.41 23 LEU C O 1
ATOM 4185 N N . VAL I 1 31 ? -4.646 7.284 9.663 1.00 20.19 24 VAL C N 1
ATOM 4186 C CA . VAL I 1 31 ? -5.175 8.341 8.801 1.00 24.27 24 VAL C CA 1
ATOM 4187 C C . VAL I 1 31 ? -5.541 7.787 7.425 1.00 22.47 24 VAL C C 1
ATOM 4188 O O . VAL I 1 31 ? -6.597 8.109 6.869 1.00 23.68 24 VAL C O 1
ATOM 4192 N N . LEU I 1 32 ? -4.658 6.971 6.848 1.00 22.43 25 LEU C N 1
ATOM 4193 C CA . LEU I 1 32 ? -4.926 6.345 5.556 1.00 19.66 25 LEU C CA 1
ATOM 4194 C C . LEU I 1 32 ? -6.188 5.491 5.603 1.00 18.61 25 LEU C C 1
ATOM 4195 O O . LEU I 1 32 ? -7.033 5.560 4.696 1.00 22.71 25 LEU C O 1
ATOM 4200 N N . ALA I 1 33 ? -6.321 4.653 6.649 1.00 18.84 26 ALA C N 1
ATOM 4201 C CA . ALA I 1 33 ? -7.513 3.818 6.788 1.00 23.65 26 ALA C CA 1
ATOM 4202 C C . ALA I 1 33 ? -8.776 4.668 6.871 1.00 25.74 26 ALA C C 1
ATOM 4203 O O . ALA I 1 33 ? -9.809 4.351 6.253 1.00 18.45 26 ALA C O 1
ATOM 4205 N N . ARG I 1 34 ? -8.715 5.752 7.648 1.00 23.27 27 ARG C N 1
ATOM 4206 C CA . ARG I 1 34 ? -9.873 6.629 7.758 1.00 23.41 27 ARG C CA 1
ATOM 4207 C C . ARG I 1 34 ? -10.215 7.267 6.416 1.00 20.41 27 ARG C C 1
ATOM 4208 O O . ARG I 1 34 ? -11.393 7.355 6.053 1.00 20.60 27 ARG C O 1
ATOM 4216 N N . GLU I 1 35 ? -9.201 7.735 5.679 1.00 18.51 28 GLU C N 1
ATOM 4217 C CA . GLU I 1 35 ? -9.435 8.352 4.374 1.00 25.44 28 GLU C CA 1
ATOM 4218 C C . GLU I 1 35 ? -10.104 7.374 3.411 1.00 23.99 28 GLU C C 1
ATOM 4219 O O . GLU I 1 35 ? -10.994 7.760 2.640 1.00 21.74 28 GLU C O 1
ATOM 4225 N N . LEU I 1 36 ? -9.683 6.104 3.435 1.00 21.39 29 LEU C N 1
ATOM 4226 C CA . LEU I 1 36 ? -10.297 5.108 2.548 1.00 20.80 29 LEU C CA 1
ATOM 4227 C C . LEU I 1 36 ? -11.782 4.925 2.865 1.00 22.71 29 LEU C C 1
ATOM 4228 O O . LEU I 1 36 ? -12.635 4.877 1.957 1.00 23.35 29 LEU C O 1
ATOM 4233 N N . GLU I 1 37 ? -12.110 4.811 4.162 1.00 18.73 30 GLU C N 1
ATOM 4234 C CA . GLU I 1 37 ? -13.523 4.716 4.543 1.00 17.73 30 GLU C CA 1
ATOM 4235 C C . GLU I 1 37 ? -14.300 5.976 4.154 1.00 22.96 30 GLU C C 1
ATOM 4236 O O . GLU I 1 37 ? -15.474 5.906 3.758 1.00 25.55 30 GLU C O 1
ATOM 4242 N N . THR I 1 38 ? -13.666 7.139 4.293 1.00 23.02 31 THR C N 1
ATOM 4243 C CA . THR I 1 38 ? -14.312 8.385 3.896 1.00 24.78 31 THR C CA 1
ATOM 4244 C C . THR I 1 38 ? -14.628 8.399 2.407 1.00 23.97 31 THR C C 1
ATOM 4245 O O . THR I 1 38 ? -15.710 8.848 1.997 1.00 24.91 31 THR C O 1
ATOM 4249 N N . ILE I 1 39 ? -13.691 7.941 1.574 1.00 23.03 32 ILE C N 1
ATOM 4250 C CA . ILE I 1 39 ? -13.971 7.898 0.139 1.00 21.77 32 ILE C CA 1
ATOM 4251 C C . ILE I 1 39 ? -15.172 7.004 -0.133 1.00 21.60 32 ILE C C 1
ATOM 4252 O O . ILE I 1 39 ? -16.044 7.345 -0.948 1.00 21.61 32 ILE C O 1
ATOM 4257 N N . ASN I 1 40 ? -15.235 5.845 0.539 1.00 22.25 33 ASN C N 1
ATOM 4258 C CA . ASN I 1 40 ? -16.399 4.970 0.384 1.00 27.94 33 ASN C CA 1
ATOM 4259 C C . ASN I 1 40 ? -17.686 5.718 0.690 1.00 31.52 33 ASN C C 1
ATOM 4260 O O . ASN I 1 40 ? -18.693 5.582 -0.018 1.00 27.26 33 ASN C O 1
ATOM 4265 N N . GLU I 1 41 ? -17.676 6.486 1.779 1.00 26.36 34 GLU C N 1
ATOM 4266 C CA . GLU I 1 41 ? -18.875 7.226 2.164 1.00 27.65 34 GLU C CA 1
ATOM 4267 C C . GLU I 1 41 ? -19.245 8.277 1.118 1.00 28.55 34 GLU C C 1
ATOM 4268 O O . GLU I 1 41 ? -20.420 8.425 0.759 1.00 27.91 34 GLU C O 1
ATOM 4274 N N . TYR I 1 42 ? -18.261 9.033 0.639 1.00 22.29 35 TYR C N 1
ATOM 4275 C CA . TYR I 1 42 ? -18.540 10.047 -0.376 1.00 28.57 35 TYR C CA 1
ATOM 4276 C C . TYR I 1 42 ? -19.129 9.416 -1.634 1.00 34.75 35 TYR C C 1
ATOM 4277 O O . TYR I 1 42 ? -20.070 9.957 -2.223 1.00 29.41 35 TYR C O 1
ATOM 4286 N N . GLU I 1 43 ? -18.596 8.263 -2.054 1.00 31.40 36 GLU C N 1
ATOM 4287 C CA . GLU I 1 43 ? -19.109 7.617 -3.261 1.00 26.57 36 GLU C CA 1
ATOM 4288 C C . GLU I 1 43 ? -20.520 7.087 -3.049 1.00 31.87 36 GLU C C 1
ATOM 4289 O O . GLU I 1 43 ? -21.382 7.230 -3.928 1.00 35.54 36 GLU C O 1
ATOM 4295 N N . ALA I 1 44 ? -20.778 6.471 -1.892 1.00 28.59 37 ALA C N 1
ATOM 4296 C CA . ALA I 1 44 ? -22.118 5.971 -1.615 1.00 32.52 37 ALA C CA 1
ATOM 4297 C C . ALA I 1 44 ? -23.126 7.113 -1.560 1.00 39.13 37 ALA C C 1
ATOM 4298 O O . ALA I 1 44 ? -24.246 6.987 -2.066 1.00 32.17 37 ALA C O 1
ATOM 4300 N N . TYR I 1 45 ? -22.740 8.246 -0.967 1.00 31.84 38 TYR C N 1
ATOM 4301 C CA . TYR I 1 45 ? -23.662 9.373 -0.857 1.00 36.38 38 TYR C CA 1
ATOM 4302 C C . TYR I 1 45 ? -23.879 10.057 -2.198 1.00 32.17 38 TYR C C 1
ATOM 4303 O O . TYR I 1 45 ? -24.968 10.582 -2.451 1.00 40.17 38 TYR C O 1
ATOM 4312 N N . ALA I 1 46 ? -22.857 10.092 -3.055 1.00 32.11 39 ALA C N 1
ATOM 4313 C CA . ALA I 1 46 ? -23.082 10.546 -4.423 1.00 40.70 39 ALA C CA 1
ATOM 4314 C C . ALA I 1 46 ? -24.082 9.639 -5.131 1.00 43.50 39 ALA C C 1
ATOM 4315 O O . ALA I 1 46 ? -25.012 10.122 -5.790 1.00 38.59 39 ALA C O 1
ATOM 4317 N N . ARG I 1 47 ? -23.926 8.317 -4.977 1.00 38.34 40 ARG C N 1
ATOM 4318 C CA . ARG I 1 47 ? -24.881 7.387 -5.577 1.00 39.11 40 ARG C CA 1
ATOM 4319 C C . ARG I 1 47 ? -26.293 7.608 -5.049 1.00 44.01 40 ARG C C 1
ATOM 4320 O O . ARG I 1 47 ? -27.264 7.410 -5.786 1.00 43.30 40 ARG C O 1
ATOM 4328 N N . ALA I 1 48 ? -26.431 7.994 -3.776 1.00 36.46 41 ALA C N 1
ATOM 4329 C CA . ALA I 1 48 ? -27.760 8.201 -3.207 1.00 39.09 41 ALA C CA 1
ATOM 4330 C C . ALA I 1 48 ? -28.501 9.346 -3.893 1.00 45.21 41 ALA C C 1
ATOM 4331 O O . ALA I 1 48 ? -29.732 9.416 -3.814 1.00 61.82 41 ALA C O 1
ATOM 4333 N N . SER I 1 49 ? -27.772 10.262 -4.538 1.00 46.83 42 SER C N 1
ATOM 4334 C CA . SER I 1 49 ? -28.315 11.173 -5.549 1.00 70.37 42 SER C CA 1
ATOM 4335 C C . SER I 1 49 ? -29.287 12.220 -5.020 1.00 81.71 42 SER C C 1
ATOM 4336 O O . SER I 1 49 ? -28.959 12.965 -4.089 1.00 80.83 42 SER C O 1
ATOM 4339 N N . SER I 1 50 ? -30.462 12.296 -5.664 1.00 84.81 43 SER C N 1
ATOM 4340 C CA . SER I 1 50 ? -31.557 13.238 -5.419 1.00 82.94 43 SER C CA 1
ATOM 4341 C C . SER I 1 50 ? -31.300 14.602 -6.059 1.00 86.05 43 SER C C 1
ATOM 4342 O O . SER I 1 50 ? -32.195 15.164 -6.699 1.00 105.78 43 SER C O 1
ATOM 4345 N N . ASN I 1 51 ? -30.090 15.138 -5.906 1.00 77.85 44 ASN C N 1
ATOM 4346 C CA . ASN I 1 51 ? -29.745 16.468 -6.411 1.00 56.71 44 ASN C CA 1
ATOM 4347 C C . ASN I 1 51 ? -28.402 16.402 -7.125 1.00 66.36 44 ASN C C 1
ATOM 4348 O O . ASN I 1 51 ? -27.380 16.069 -6.491 1.00 63.01 44 ASN C O 1
ATOM 4353 N N . PRO I 1 52 ? -28.359 16.662 -8.439 1.00 64.81 45 PRO C N 1
ATOM 4354 C CA . PRO I 1 52 ? -27.077 16.754 -9.154 1.00 56.77 45 PRO C CA 1
ATOM 4355 C C . PRO I 1 52 ? -26.003 17.590 -8.469 1.00 58.66 45 PRO C C 1
ATOM 4356 O O . PRO I 1 52 ? -24.819 17.224 -8.503 1.00 50.52 45 PRO C O 1
ATOM 4360 N N . GLU I 1 53 ? -26.381 18.722 -7.869 1.00 39.84 46 GLU C N 1
ATOM 4361 C CA . GLU I 1 53 ? -25.400 19.578 -7.209 1.00 50.48 46 GLU C CA 1
ATOM 4362 C C . GLU I 1 53 ? -24.800 18.890 -5.987 1.00 43.79 46 GLU C C 1
ATOM 4363 O O . GLU I 1 53 ? -23.599 19.011 -5.719 1.00 41.36 46 GLU C O 1
ATOM 4369 N N . VAL I 1 54 ? -25.624 18.146 -5.248 1.00 42.70 47 VAL C N 1
ATOM 4370 C CA . VAL I 1 54 ? -25.132 17.366 -4.117 1.00 39.89 47 VAL C CA 1
ATOM 4371 C C . VAL I 1 54 ? -24.204 16.260 -4.601 1.00 43.58 47 VAL C C 1
ATOM 4372 O O . VAL I 1 54 ? -23.157 15.990 -3.993 1.00 37.79 47 VAL C O 1
ATOM 4376 N N . ARG I 1 55 ? -24.580 15.590 -5.694 1.00 46.20 48 ARG C N 1
ATOM 4377 C CA . ARG I 1 55 ? -23.707 14.569 -6.258 1.00 47.71 48 ARG C CA 1
ATOM 4378 C C . ARG I 1 55 ? -22.347 15.145 -6.623 1.00 47.08 48 ARG C C 1
ATOM 4379 O O . ARG I 1 55 ? -21.314 14.536 -6.324 1.00 41.51 48 ARG C O 1
ATOM 4387 N N . ALA I 1 56 ? -22.324 16.319 -7.264 1.00 44.70 49 ALA C N 1
ATOM 4388 C CA . ALA I 1 56 ? -21.052 16.923 -7.657 1.00 36.46 49 ALA C CA 1
ATOM 4389 C C . ALA I 1 56 ? -20.229 17.329 -6.438 1.00 37.95 49 ALA C C 1
ATOM 4390 O O . ALA I 1 56 ? -18.995 17.225 -6.446 1.00 38.91 49 ALA C O 1
ATOM 4392 N N . PHE I 1 57 ? -20.899 17.793 -5.380 1.00 33.57 50 PHE C N 1
ATOM 4393 C CA . PHE I 1 57 ? -20.208 18.127 -4.136 1.00 32.18 50 PHE C CA 1
ATOM 4394 C C . PHE I 1 57 ? -19.504 16.889 -3.565 1.00 33.02 50 PHE C C 1
ATOM 4395 O O . PHE I 1 57 ? -18.309 16.924 -3.228 1.00 28.17 50 PHE C O 1
ATOM 4403 N N . PHE I 1 58 ? -20.229 15.764 -3.504 1.00 28.80 51 PHE C N 1
ATOM 4404 C CA . PHE I 1 58 ? -19.653 14.535 -2.957 1.00 38.60 51 PHE C CA 1
ATOM 4405 C C . PHE I 1 58 ? -18.548 13.986 -3.860 1.00 37.99 51 PHE C C 1
ATOM 4406 O O . PHE I 1 58 ? -17.528 13.480 -3.373 1.00 31.60 51 PHE C O 1
ATOM 4414 N N . GLN I 1 59 ? -18.719 14.103 -5.180 1.00 34.61 52 GLN C N 1
ATOM 4415 C CA . GLN I 1 59 ? -17.694 13.638 -6.111 1.00 35.05 52 GLN C CA 1
ATOM 4416 C C . GLN I 1 59 ? -16.409 14.442 -5.972 1.00 41.38 52 GLN C C 1
ATOM 4417 O O . GLN I 1 59 ? -15.303 13.883 -6.032 1.00 37.72 52 GLN C O 1
ATOM 4423 N N . HIS I 1 60 ? -16.531 15.763 -5.799 1.00 31.68 53 HIS C N 1
ATOM 4424 C CA . HIS I 1 60 ? -15.340 16.585 -5.615 1.00 32.88 53 HIS C CA 1
ATOM 4425 C C . HIS I 1 60 ? -14.618 16.228 -4.317 1.00 33.91 53 HIS C C 1
ATOM 4426 O O . HIS I 1 60 ? -13.374 16.160 -4.276 1.00 34.00 53 HIS C O 1
ATOM 4433 N N . LEU I 1 61 ? -15.386 16.016 -3.238 1.00 30.79 54 LEU C N 1
ATOM 4434 C CA . LEU I 1 61 ? -14.776 15.585 -1.979 1.00 28.42 54 LEU C CA 1
ATOM 4435 C C . LEU I 1 61 ? -14.021 14.266 -2.153 1.00 28.52 54 LEU C C 1
ATOM 4436 O O . LEU I 1 61 ? -12.890 14.108 -1.660 1.00 28.42 54 LEU C O 1
ATOM 4441 N N . ALA I 1 62 ? -14.622 13.313 -2.870 1.00 31.09 55 ALA C N 1
ATOM 4442 C CA . ALA I 1 62 ? -13.950 12.033 -3.098 1.00 31.66 55 ALA C CA 1
ATOM 4443 C C . ALA I 1 62 ? -12.638 12.213 -3.861 1.00 31.58 55 ALA C C 1
ATOM 4444 O O . ALA I 1 62 ? -11.618 11.608 -3.509 1.00 29.03 55 ALA C O 1
ATOM 4446 N N . ALA I 1 63 ? -12.635 13.049 -4.905 1.00 31.07 56 ALA C N 1
ATOM 4447 C CA . ALA I 1 63 ? -11.409 13.226 -5.688 1.00 29.13 56 ALA C CA 1
ATOM 4448 C C . ALA I 1 63 ? -10.274 13.812 -4.840 1.00 29.45 56 ALA C C 1
ATOM 4449 O O . ALA I 1 63 ? -9.115 13.346 -4.898 1.00 30.74 56 ALA C O 1
ATOM 4451 N N . GLU I 1 64 ? -10.581 14.835 -4.026 1.00 30.92 57 GLU C N 1
ATOM 4452 C CA . GLU I 1 64 ? -9.502 15.393 -3.203 1.00 26.73 57 GLU C CA 1
ATOM 4453 C C . GLU I 1 64 ? -9.023 14.409 -2.133 1.00 24.23 57 GLU C C 1
ATOM 4454 O O . GLU I 1 64 ? -7.814 14.357 -1.806 1.00 30.23 57 GLU C O 1
ATOM 4460 N N . GLU I 1 65 ? -9.936 13.589 -1.602 1.00 25.66 58 GLU C N 1
ATOM 4461 C CA . GLU I 1 65 ? -9.509 12.568 -0.651 1.00 27.61 58 GLU C CA 1
ATOM 4462 C C . GLU I 1 65 ? -8.586 11.539 -1.304 1.00 27.53 58 GLU C C 1
ATOM 4463 O O . GLU I 1 65 ? -7.648 11.041 -0.666 1.00 31.51 58 GLU C O 1
ATOM 4469 N N . LYS I 1 66 ? -8.831 11.200 -2.574 1.00 26.32 59 LYS C N 1
ATOM 4470 C CA . LYS I 1 66 ? -7.902 10.305 -3.273 1.00 25.22 59 LYS C CA 1
ATOM 4471 C C . LYS I 1 66 ? -6.503 10.907 -3.366 1.00 25.92 59 LYS C C 1
ATOM 4472 O O . LYS I 1 66 ? -5.491 10.185 -3.273 1.00 25.41 59 LYS C O 1
ATOM 4478 N N . GLU I 1 67 ? -6.421 12.228 -3.572 1.00 26.95 60 GLU C N 1
ATOM 4479 C CA . GLU I 1 67 ? -5.101 12.871 -3.536 1.00 28.09 60 GLU C CA 1
ATOM 4480 C C . GLU I 1 67 ? -4.409 12.606 -2.203 1.00 24.52 60 GLU C C 1
ATOM 4481 O O . GLU I 1 67 ? -3.198 12.307 -2.140 1.00 29.78 60 GLU C O 1
ATOM 4487 N N . HIS I 1 68 ? -5.168 12.749 -1.117 1.00 22.37 61 HIS C N 1
ATOM 4488 C CA . HIS I 1 68 ? -4.586 12.531 0.206 1.00 32.01 61 HIS C CA 1
ATOM 4489 C C . HIS I 1 68 ? -4.132 11.083 0.385 1.00 25.96 61 HIS C C 1
ATOM 4490 O O . HIS I 1 68 ? -3.084 10.820 0.986 1.00 26.20 61 HIS C O 1
ATOM 4497 N N . VAL I 1 69 ? -4.904 10.134 -0.143 1.00 25.56 62 VAL C N 1
ATOM 4498 C CA . VAL I 1 69 ? -4.549 8.722 0.000 1.00 26.10 62 VAL C CA 1
ATOM 4499 C C . VAL I 1 69 ? -3.193 8.458 -0.638 1.00 26.81 62 VAL C C 1
ATOM 4500 O O . VAL I 1 69 ? -2.324 7.791 -0.055 1.00 24.88 62 VAL C O 1
ATOM 4504 N N . SER I 1 70 ? -2.989 8.986 -1.848 1.00 27.22 63 SER C N 1
ATOM 4505 C CA . SER I 1 70 ? -1.696 8.800 -2.501 1.00 24.81 63 SER C CA 1
ATOM 4506 C C . SER I 1 70 ? -0.557 9.400 -1.683 1.00 26.36 63 SER C C 1
ATOM 4507 O O . SER I 1 70 ? 0.513 8.781 -1.538 1.00 27.26 63 SER C O 1
ATOM 4510 N N . GLU I 1 71 ? -0.750 10.616 -1.155 1.00 27.23 64 GLU C N 1
ATOM 4511 C CA . GLU I 1 71 ? 0.346 11.192 -0.376 1.00 31.67 64 GLU C CA 1
ATOM 4512 C C . GLU I 1 71 ? 0.625 10.370 0.880 1.00 26.53 64 GLU C C 1
ATOM 4513 O O . GLU I 1 71 ? 1.787 10.179 1.257 1.00 23.88 64 GLU C O 1
ATOM 4519 N N . ALA I 1 72 ? -0.423 9.847 1.524 1.00 24.91 65 ALA C N 1
ATOM 4520 C CA . ALA I 1 72 ? -0.218 9.046 2.735 1.00 23.44 65 ALA C CA 1
ATOM 4521 C C . ALA I 1 72 ? 0.495 7.734 2.425 1.00 24.15 65 ALA C C 1
ATOM 4522 O O . ALA I 1 72 ? 1.351 7.290 3.197 1.00 23.14 65 ALA C O 1
ATOM 4524 N N . VAL I 1 73 ? 0.162 7.097 1.302 1.00 20.49 66 VAL C N 1
ATOM 4525 C CA . VAL I 1 73 ? 0.866 5.876 0.924 1.00 26.40 66 VAL C CA 1
ATOM 4526 C C . VAL I 1 73 ? 2.341 6.175 0.691 1.00 32.51 66 VAL C C 1
ATOM 4527 O O . VAL I 1 73 ? 3.218 5.416 1.122 1.00 25.30 66 VAL C O 1
ATOM 4531 N N . HIS I 1 74 ? 2.646 7.312 0.054 1.00 32.77 67 HIS C N 1
ATOM 4532 C CA . HIS I 1 74 ? 4.056 7.650 -0.158 1.00 31.71 67 HIS C CA 1
ATOM 4533 C C . HIS I 1 74 ? 4.788 7.919 1.158 1.00 27.36 67 HIS C C 1
ATOM 4534 O O . HIS I 1 74 ? 5.939 7.485 1.337 1.00 32.46 67 HIS C O 1
ATOM 4541 N N . MET I 1 75 ? 4.150 8.657 2.071 1.00 29.09 68 MET C N 1
ATOM 4542 C CA . MET I 1 75 ? 4.673 8.833 3.426 1.00 33.21 68 MET C CA 1
ATOM 4543 C C . MET I 1 75 ? 4.996 7.490 4.063 1.00 38.28 68 MET C C 1
ATOM 4544 O O . MET I 1 75 ? 6.125 7.236 4.504 1.00 37.50 68 MET C O 1
ATOM 4549 N N . LEU I 1 76 ? 3.982 6.624 4.135 1.00 34.70 69 LEU C N 1
ATOM 4550 C CA . LEU I 1 76 ? 4.151 5.299 4.716 1.00 24.71 69 LEU C CA 1
ATOM 4551 C C . LEU I 1 76 ? 5.347 4.589 4.099 1.00 34.91 69 LEU C C 1
ATOM 4552 O O . LEU I 1 76 ? 6.176 4.018 4.816 1.00 34.76 69 LEU C O 1
ATOM 4557 N N . ARG I 1 77 ? 5.480 4.670 2.768 1.00 31.58 70 ARG C N 1
ATOM 4558 C CA . ARG I 1 77 ? 6.600 4.032 2.075 1.00 38.50 70 ARG C CA 1
ATOM 4559 C C . ARG I 1 77 ? 7.953 4.582 2.517 1.00 43.94 70 ARG C C 1
ATOM 4560 O O . ARG I 1 77 ? 8.899 3.802 2.718 1.00 44.70 70 ARG C O 1
ATOM 4568 N N . MET I 1 78 ? 8.097 5.918 2.658 1.00 40.88 71 MET C N 1
ATOM 4569 C CA . MET I 1 78 ? 9.420 6.416 3.063 1.00 45.27 71 MET C CA 1
ATOM 4570 C C . MET I 1 78 ? 9.714 5.971 4.497 1.00 45.99 71 MET C C 1
ATOM 4571 O O . MET I 1 78 ? 10.847 5.607 4.826 1.00 58.78 71 MET C O 1
ATOM 4576 N N . LEU I 1 79 ? 8.692 5.991 5.355 1.00 42.03 72 LEU C N 1
ATOM 4577 C CA . LEU I 1 79 ? 8.886 5.763 6.780 1.00 37.06 72 LEU C CA 1
ATOM 4578 C C . LEU I 1 79 ? 8.917 4.291 7.171 1.00 49.31 72 LEU C C 1
ATOM 4579 O O . LEU I 1 79 ? 9.426 3.962 8.249 1.00 39.62 72 LEU C O 1
ATOM 4584 N N . ASP I 1 80 ? 8.364 3.410 6.348 1.00 41.45 73 ASP C N 1
ATOM 4585 C CA . ASP I 1 80 ? 8.244 1.986 6.657 1.00 43.73 73 ASP C CA 1
ATOM 4586 C C . ASP I 1 80 ? 9.081 1.231 5.632 1.00 45.70 73 ASP C C 1
ATOM 4587 O O . ASP I 1 80 ? 8.615 0.963 4.520 1.00 42.83 73 ASP C O 1
ATOM 4592 N N . SER I 1 81 ? 10.310 0.871 6.009 1.00 48.44 74 SER C N 1
ATOM 4593 C CA . SER I 1 81 ? 11.198 0.172 5.087 1.00 63.81 74 SER C CA 1
ATOM 4594 C C . SER I 1 81 ? 10.726 -1.241 4.765 1.00 58.76 74 SER C C 1
ATOM 4595 O O . SER I 1 81 ? 11.205 -1.828 3.789 1.00 69.99 74 SER C O 1
ATOM 4598 N N . GLY I 1 82 ? 9.811 -1.797 5.555 1.00 61.19 75 GLY C N 1
ATOM 4599 C CA . GLY I 1 82 ? 9.222 -3.084 5.245 1.00 51.49 75 GLY C CA 1
ATOM 4600 C C . GLY I 1 82 ? 8.060 -2.952 4.282 1.00 60.32 75 GLY C C 1
ATOM 4601 O O . GLY I 1 82 ? 7.739 -3.891 3.547 1.00 60.75 75 GLY C O 1
ATOM 4602 N N . GLN I 1 83 ? 7.420 -1.781 4.281 1.00 43.01 76 GLN C N 1
ATOM 4603 C CA . GLN I 1 83 ? 6.349 -1.517 3.328 1.00 45.27 76 GLN C CA 1
ATOM 4604 C C . GLN I 1 83 ? 6.903 -1.136 1.963 1.00 54.13 76 GLN C C 1
ATOM 4605 O O . GLN I 1 83 ? 6.373 -1.562 0.930 1.00 57.13 76 GLN C O 1
ATOM 4611 N N . ASN I 1 84 ? 7.966 -0.342 1.943 1.00 66.03 77 ASN C N 1
ATOM 4612 C CA . ASN I 1 84 ? 8.563 0.114 0.699 1.00 71.70 77 ASN C CA 1
ATOM 4613 C C . ASN I 1 84 ? 9.198 -1.049 -0.061 1.00 64.86 77 ASN C C 1
ATOM 4614 O O . ASN I 1 84 ? 8.600 -1.597 -0.990 1.00 73.08 77 ASN C O 1
ATOM 4619 N N . ASP J 1 21 ? -34.329 6.319 4.194 1.00 66.29 14 ASP D N 1
ATOM 4620 C CA . ASP J 1 21 ? -34.705 7.102 5.365 1.00 74.06 14 ASP D CA 1
ATOM 4621 C C . ASP J 1 21 ? -34.015 8.462 5.361 1.00 70.27 14 ASP D C 1
ATOM 4622 O O . ASP J 1 21 ? -34.629 9.483 5.678 1.00 70.38 14 ASP D O 1
ATOM 4627 N N . LEU J 1 22 ? -32.736 8.467 4.997 1.00 64.64 15 LEU D N 1
ATOM 4628 C CA . LEU J 1 22 ? -31.949 9.691 4.986 1.00 60.23 15 LEU D CA 1
ATOM 4629 C C . LEU J 1 22 ? -32.139 10.437 3.670 1.00 46.84 15 LEU D C 1
ATOM 4630 O O . LEU J 1 22 ? -32.311 9.833 2.609 1.00 54.47 15 LEU D O 1
ATOM 4635 N N . ASP J 1 23 ? -32.115 11.765 3.748 1.00 49.47 16 ASP D N 1
ATOM 4636 C CA . ASP J 1 23 ? -32.131 12.613 2.567 1.00 44.48 16 ASP D CA 1
ATOM 4637 C C . ASP J 1 23 ? -30.767 13.279 2.394 1.00 48.64 16 ASP D C 1
ATOM 4638 O O . ASP J 1 23 ? -29.810 12.992 3.126 1.00 43.73 16 ASP D O 1
ATOM 4643 N N . ASP J 1 24 ? -30.681 14.186 1.417 1.00 42.90 17 ASP D N 1
ATOM 4644 C CA . ASP J 1 24 ? -29.398 14.807 1.112 1.00 48.05 17 ASP D CA 1
ATOM 4645 C C . ASP J 1 24 ? -28.895 15.652 2.274 1.00 41.62 17 ASP D C 1
ATOM 4646 O O . ASP J 1 24 ? -27.698 15.636 2.580 1.00 35.23 17 ASP D O 1
ATOM 4651 N N . VAL J 1 25 ? -29.788 16.403 2.929 1.00 37.34 18 VAL D N 1
ATOM 4652 C CA . VAL J 1 25 ? -29.370 17.241 4.050 1.00 41.55 18 VAL D CA 1
ATOM 4653 C C . VAL J 1 25 ? -28.812 16.389 5.178 1.00 30.80 18 VAL D C 1
ATOM 4654 O O . VAL J 1 25 ? -27.800 16.737 5.799 1.00 38.12 18 VAL D O 1
ATOM 4658 N N . ALA J 1 26 ? -29.461 15.262 5.472 1.00 29.74 19 ALA D N 1
ATOM 4659 C CA . ALA J 1 26 ? -28.963 14.393 6.528 1.00 33.84 19 ALA D CA 1
ATOM 4660 C C . ALA J 1 26 ? -27.587 13.836 6.171 1.00 33.86 19 ALA D C 1
ATOM 4661 O O . ALA J 1 26 ? -26.693 13.769 7.024 1.00 27.57 19 ALA D O 1
ATOM 4663 N N . ARG J 1 27 ? -27.386 13.463 4.901 1.00 29.47 20 ARG D N 1
ATOM 4664 C CA . ARG J 1 27 ? -26.080 12.947 4.500 1.00 33.11 20 ARG D CA 1
ATOM 4665 C C . ARG J 1 27 ? -25.004 14.030 4.574 1.00 33.81 20 ARG D C 1
ATOM 4666 O O . ARG J 1 27 ? -23.864 13.759 4.970 1.00 29.80 20 ARG D O 1
ATOM 4674 N N . ILE J 1 28 ? -25.350 15.265 4.216 1.00 29.89 21 ILE D N 1
ATOM 4675 C CA . ILE J 1 28 ? -24.392 16.362 4.334 1.00 26.37 21 ILE D CA 1
ATOM 4676 C C . ILE J 1 28 ? -24.043 16.631 5.793 1.00 24.77 21 ILE D C 1
ATOM 4677 O O . ILE J 1 28 ? -22.876 16.880 6.125 1.00 29.83 21 ILE D O 1
ATOM 4682 N N . ARG J 1 29 ? -25.033 16.585 6.687 1.00 26.58 22 ARG D N 1
ATOM 4683 C CA . ARG J 1 29 ? -24.741 16.720 8.114 1.00 24.65 22 ARG D CA 1
ATOM 4684 C C . ARG J 1 29 ? -23.785 15.638 8.591 1.00 25.76 22 ARG D C 1
ATOM 4685 O O . ARG J 1 29 ? -22.874 15.916 9.379 1.00 22.80 22 ARG D O 1
ATOM 4693 N N . LEU J 1 30 ? -24.009 14.388 8.159 1.00 24.99 23 LEU D N 1
ATOM 4694 C CA . LEU J 1 30 ? -23.125 13.293 8.552 1.00 24.46 23 LEU D CA 1
ATOM 4695 C C . LEU J 1 30 ? -21.709 13.533 8.053 1.00 24.75 23 LEU D C 1
ATOM 4696 O O . LEU J 1 30 ? -20.725 13.276 8.765 1.00 24.27 23 LEU D O 1
ATOM 4701 N N . VAL J 1 31 ? -21.591 14.023 6.825 1.00 22.54 24 VAL D N 1
ATOM 4702 C CA . VAL J 1 31 ? -20.278 14.309 6.264 1.00 25.58 24 VAL D CA 1
ATOM 4703 C C . VAL J 1 31 ? -19.596 15.420 7.049 1.00 29.25 24 VAL D C 1
ATOM 4704 O O . VAL J 1 31 ? -18.400 15.341 7.343 1.00 25.51 24 VAL D O 1
ATOM 4708 N N . LEU J 1 32 ? -20.356 16.447 7.435 1.00 25.01 25 LEU D N 1
ATOM 4709 C CA . LEU J 1 32 ? -19.791 17.552 8.209 1.00 27.71 25 LEU D CA 1
ATOM 4710 C C . LEU J 1 32 ? -19.307 17.082 9.579 1.00 23.22 25 LEU D C 1
ATOM 4711 O O . LEU J 1 32 ? -18.193 17.416 10.006 1.00 26.37 25 LEU D O 1
ATOM 4716 N N . ALA J 1 33 ? -20.141 16.313 10.289 1.00 25.08 26 ALA D N 1
ATOM 4717 C CA . ALA J 1 33 ? -19.741 15.765 11.583 1.00 23.69 26 ALA D CA 1
ATOM 4718 C C . ALA J 1 33 ? -18.464 14.938 11.461 1.00 24.67 26 ALA D C 1
ATOM 4719 O O . ALA J 1 33 ? -17.552 15.042 12.304 1.00 26.59 26 ALA D O 1
ATOM 4721 N N . ARG J 1 34 ? -18.381 14.115 10.405 1.00 23.71 27 ARG D N 1
ATOM 4722 C CA . ARG J 1 34 ? -17.185 13.301 10.203 1.00 23.14 27 ARG D CA 1
ATOM 4723 C C . ARG J 1 34 ? -15.963 14.173 9.931 1.00 23.56 27 ARG D C 1
ATOM 4724 O O . ARG J 1 34 ? -14.881 13.911 10.464 1.00 23.67 27 ARG D O 1
ATOM 4732 N N . GLU J 1 35 ? -16.114 15.208 9.098 1.00 22.56 28 GLU D N 1
ATOM 4733 C CA . GLU J 1 35 ? -14.998 16.117 8.822 1.00 24.74 28 GLU D CA 1
ATOM 4734 C C . GLU J 1 35 ? -14.491 16.786 10.089 1.00 25.99 28 GLU D C 1
ATOM 4735 O O . GLU J 1 35 ? -13.278 16.964 10.258 1.00 23.48 28 GLU D O 1
ATOM 4741 N N . LEU J 1 36 ? -15.405 17.170 10.987 1.00 23.64 29 LEU D N 1
ATOM 4742 C CA . LEU J 1 36 ? -14.991 17.813 12.236 1.00 25.15 29 LEU D CA 1
ATOM 4743 C C . LEU J 1 36 ? -14.181 16.853 13.105 1.00 27.86 29 LEU D C 1
ATOM 4744 O O . LEU J 1 36 ? -13.133 17.219 13.664 1.00 20.17 29 LEU D O 1
ATOM 4749 N N . GLU J 1 37 ? -14.647 15.606 13.220 1.00 21.59 30 GLU D N 1
ATOM 4750 C CA . GLU J 1 37 ? -13.850 14.615 13.946 1.00 27.74 30 GLU D CA 1
ATOM 4751 C C . GLU J 1 37 ? -12.493 14.395 13.272 1.00 20.87 30 GLU D C 1
ATOM 4752 O O . GLU J 1 37 ? -11.462 14.241 13.947 1.00 22.49 30 GLU D O 1
ATOM 4758 N N . THR J 1 38 ? -12.474 14.393 11.939 1.00 20.97 31 THR D N 1
ATOM 4759 C CA . THR J 1 38 ? -11.226 14.202 11.208 1.00 22.90 31 THR D CA 1
ATOM 4760 C C . THR J 1 38 ? -10.233 15.328 11.491 1.00 21.03 31 THR D C 1
ATOM 4761 O O . THR J 1 38 ? -9.036 15.075 11.663 1.00 23.62 31 THR D O 1
ATOM 4765 N N . ILE J 1 39 ? -10.706 16.579 11.516 1.00 20.15 32 ILE D N 1
ATOM 4766 C CA . ILE J 1 39 ? -9.816 17.692 11.852 1.00 24.74 32 ILE D CA 1
ATOM 4767 C C . ILE J 1 39 ? -9.232 17.485 13.237 1.00 19.31 32 ILE D C 1
ATOM 4768 O O . ILE J 1 39 ? -8.031 17.699 13.455 1.00 22.29 32 ILE D O 1
ATOM 4773 N N . ASN J 1 40 ? -10.075 17.088 14.203 1.00 21.67 33 ASN D N 1
ATOM 4774 C CA . ASN J 1 40 ? -9.553 16.831 15.550 1.00 23.59 33 ASN D CA 1
ATOM 4775 C C . ASN J 1 40 ? -8.444 15.785 15.526 1.00 25.97 33 ASN D C 1
ATOM 4776 O O . ASN J 1 40 ? -7.424 15.925 16.217 1.00 20.92 33 ASN D O 1
ATOM 4781 N N . GLU J 1 41 ? -8.638 14.714 14.752 1.00 22.75 34 GLU D N 1
ATOM 4782 C CA . GLU J 1 41 ? -7.617 13.667 14.696 1.00 20.58 34 GLU D CA 1
ATOM 4783 C C . GLU J 1 41 ? -6.335 14.168 14.034 1.00 25.07 34 GLU D C 1
ATOM 4784 O O . GLU J 1 41 ? -5.234 13.897 14.526 1.00 23.29 34 GLU D O 1
ATOM 4790 N N . TYR J 1 42 ? -6.451 14.894 12.915 1.00 22.23 35 TYR D N 1
ATOM 4791 C CA . TYR J 1 42 ? -5.254 15.420 12.258 1.00 23.29 35 TYR D CA 1
ATOM 4792 C C . TYR J 1 42 ? -4.486 16.351 13.191 1.00 24.10 35 TYR D C 1
ATOM 4793 O O . TYR J 1 42 ? -3.256 16.276 13.284 1.00 22.71 35 TYR D O 1
ATOM 4802 N N . GLU J 1 43 ? -5.193 17.235 13.897 1.00 21.54 36 GLU D N 1
ATOM 4803 C CA . GLU J 1 43 ? -4.499 18.148 14.800 1.00 24.36 36 GLU D CA 1
ATOM 4804 C C . GLU J 1 43 ? -3.862 17.406 15.970 1.00 28.40 36 GLU D C 1
ATOM 4805 O O . GLU J 1 43 ? -2.723 17.711 16.355 1.00 25.70 36 GLU D O 1
ATOM 4811 N N . ALA J 1 44 ? -4.561 16.414 16.536 1.00 26.26 37 ALA D N 1
ATOM 4812 C CA . ALA J 1 44 ? -3.957 15.631 17.611 1.00 24.80 37 ALA D CA 1
ATOM 4813 C C . ALA J 1 44 ? -2.706 14.904 17.126 1.00 26.93 37 ALA D C 1
ATOM 4814 O O . ALA J 1 44 ? -1.678 14.892 17.815 1.00 26.61 37 ALA D O 1
ATOM 4816 N N . TYR J 1 45 ? -2.764 14.325 15.923 1.00 25.30 38 TYR D N 1
ATOM 4817 C CA . TYR J 1 45 ? -1.624 13.582 15.393 1.00 23.01 38 TYR D CA 1
ATOM 4818 C C . TYR J 1 45 ? -0.452 14.504 15.077 1.00 24.99 38 TYR D C 1
ATOM 4819 O O . TYR J 1 45 ? 0.704 14.139 15.309 1.00 28.07 38 TYR D O 1
ATOM 4828 N N . ALA J 1 46 ? -0.725 15.707 14.562 1.00 20.93 39 ALA D N 1
ATOM 4829 C CA . ALA J 1 46 ? 0.343 16.687 14.394 1.00 23.42 39 ALA D CA 1
ATOM 4830 C C . ALA J 1 46 ? 1.000 16.999 15.730 1.00 33.40 39 ALA D C 1
ATOM 4831 O O . ALA J 1 46 ? 2.233 17.027 15.830 1.00 35.48 39 ALA D O 1
ATOM 4833 N N . ARG J 1 47 ? 0.195 17.210 16.776 1.00 26.90 40 ARG D N 1
ATOM 4834 C CA . ARG J 1 47 ? 0.766 17.497 18.093 1.00 30.92 40 ARG D CA 1
ATOM 4835 C C . ARG J 1 47 ? 1.629 16.341 18.599 1.00 35.73 40 ARG D C 1
ATOM 4836 O O . ARG J 1 47 ? 2.674 16.565 19.224 1.00 35.24 40 ARG D O 1
ATOM 4844 N N . ALA J 1 48 ? 1.210 15.095 18.354 1.00 32.33 41 ALA D N 1
ATOM 4845 C CA . ALA J 1 48 ? 1.928 13.953 18.923 1.00 31.76 41 ALA D CA 1
ATOM 4846 C C . ALA J 1 48 ? 3.130 13.506 18.099 1.00 39.55 41 ALA D C 1
ATOM 4847 O O . ALA J 1 48 ? 3.945 12.725 18.601 1.00 39.95 41 ALA D O 1
ATOM 4849 N N . SER J 1 49 ? 3.265 13.961 16.857 1.00 34.75 42 SER D N 1
ATOM 4850 C CA . SER J 1 49 ? 4.257 13.365 15.971 1.00 34.37 42 SER D CA 1
ATOM 4851 C C . SER J 1 49 ? 5.665 13.792 16.360 1.00 38.59 42 SER D C 1
ATOM 4852 O O . SER J 1 49 ? 5.881 14.865 16.929 1.00 32.49 42 SER D O 1
ATOM 4855 N N . SER J 1 50 ? 6.635 12.925 16.064 1.00 32.82 43 SER D N 1
ATOM 4856 C CA . SER J 1 50 ? 8.028 13.275 16.298 1.00 39.55 43 SER D CA 1
ATOM 4857 C C . SER J 1 50 ? 8.702 13.802 15.037 1.00 36.63 43 SER D C 1
ATOM 4858 O O . SER J 1 50 ? 9.276 14.892 15.065 1.00 41.92 43 SER D O 1
ATOM 4861 N N . ASN J 1 51 ? 8.619 13.066 13.929 1.00 31.17 44 ASN D N 1
ATOM 4862 C CA . ASN J 1 51 ? 9.228 13.489 12.672 1.00 32.12 44 ASN D CA 1
ATOM 4863 C C . ASN J 1 51 ? 8.595 14.798 12.200 1.00 34.33 44 ASN D C 1
ATOM 4864 O O . ASN J 1 51 ? 7.384 14.829 11.939 1.00 28.14 44 ASN D O 1
ATOM 4869 N N . PRO J 1 52 ? 9.354 15.896 12.100 1.00 39.33 45 PRO D N 1
ATOM 4870 C CA . PRO J 1 52 ? 8.731 17.182 11.723 1.00 31.18 45 PRO D CA 1
ATOM 4871 C C . PRO J 1 52 ? 8.074 17.160 10.353 1.00 20.84 45 PRO D C 1
ATOM 4872 O O . PRO J 1 52 ? 7.121 17.916 10.120 1.00 25.02 45 PRO D O 1
ATOM 4876 N N . GLU J 1 53 ? 8.540 16.299 9.444 1.00 25.40 46 GLU D N 1
ATOM 4877 C CA . GLU J 1 53 ? 7.874 16.164 8.155 1.00 25.70 46 GLU D CA 1
ATOM 4878 C C . GLU J 1 53 ? 6.493 15.521 8.313 1.00 31.75 46 GLU D C 1
ATOM 4879 O O . GLU J 1 53 ? 5.539 15.902 7.622 1.00 24.14 46 GLU D O 1
ATOM 4885 N N . VAL J 1 54 ? 6.356 14.570 9.241 1.00 27.07 47 VAL D N 1
ATOM 4886 C CA . VAL J 1 54 ? 5.046 13.976 9.517 1.00 24.40 47 VAL D CA 1
ATOM 4887 C C . VAL J 1 54 ? 4.121 15.009 10.145 1.00 24.31 47 VAL D C 1
ATOM 4888 O O . VAL J 1 54 ? 2.927 15.078 9.823 1.00 27.04 47 VAL D O 1
ATOM 4892 N N . ARG J 1 55 ? 4.651 15.812 11.068 1.00 22.25 48 ARG D N 1
ATOM 4893 C CA . ARG J 1 55 ? 3.870 16.899 11.635 1.00 22.65 48 ARG D CA 1
ATOM 4894 C C . ARG J 1 55 ? 3.368 17.827 10.539 1.00 24.28 48 ARG D C 1
ATOM 4895 O O . ARG J 1 55 ? 2.193 18.212 10.534 1.00 25.68 48 ARG D O 1
ATOM 4903 N N . ALA J 1 56 ? 4.252 18.204 9.602 1.00 23.63 49 ALA D N 1
ATOM 4904 C CA . ALA J 1 56 ? 3.836 19.075 8.500 1.00 23.92 49 ALA D CA 1
ATOM 4905 C C . ALA J 1 56 ? 2.744 18.422 7.654 1.00 25.84 49 ALA D C 1
ATOM 4906 O O . ALA J 1 56 ? 1.802 19.092 7.205 1.00 23.27 49 ALA D O 1
ATOM 4908 N N . PHE J 1 57 ? 2.865 17.114 7.417 1.00 23.26 50 PHE D N 1
ATOM 4909 C CA . PHE J 1 57 ? 1.837 16.365 6.693 1.00 23.86 50 PHE D CA 1
ATOM 4910 C C . PHE J 1 57 ? 0.474 16.496 7.376 1.00 22.53 50 PHE D C 1
ATOM 4911 O O . PHE J 1 57 ? -0.525 16.857 6.737 1.00 23.31 50 PHE D O 1
ATOM 4919 N N . PHE J 1 58 ? 0.427 16.238 8.690 1.00 22.00 51 PHE D N 1
ATOM 4920 C CA . PHE J 1 58 ? -0.854 16.283 9.400 1.00 22.34 51 PHE D CA 1
ATOM 4921 C C . PHE J 1 58 ? -1.408 17.702 9.474 1.00 23.57 51 PHE D C 1
ATOM 4922 O O . PHE J 1 58 ? -2.629 17.902 9.391 1.00 21.17 51 PHE D O 1
ATOM 4930 N N . GLN J 1 59 ? -0.532 18.702 9.633 1.00 20.56 52 GLN D N 1
ATOM 4931 C CA . GLN J 1 59 ? -0.995 20.093 9.649 1.00 26.40 52 GLN D CA 1
ATOM 4932 C C . GLN J 1 59 ? -1.627 20.490 8.317 1.00 25.27 52 GLN D C 1
ATOM 4933 O O . GLN J 1 59 ? -2.679 21.154 8.281 1.00 28.05 52 GLN D O 1
ATOM 4939 N N . HIS J 1 60 ? -0.991 20.103 7.209 1.00 22.02 53 HIS D N 1
ATOM 4940 C CA . HIS J 1 60 ? -1.572 20.354 5.895 1.00 25.81 53 HIS D CA 1
ATOM 4941 C C . HIS J 1 60 ? -2.937 19.679 5.745 1.00 23.79 53 HIS D C 1
ATOM 4942 O O . HIS J 1 60 ? -3.896 20.280 5.219 1.00 22.82 53 HIS D O 1
ATOM 4949 N N . LEU J 1 61 ? -3.039 18.417 6.174 1.00 23.18 54 LEU D N 1
ATOM 4950 C CA . LEU J 1 61 ? -4.315 17.712 6.045 1.00 22.05 54 LEU D CA 1
ATOM 4951 C C . LEU J 1 61 ? -5.401 18.405 6.857 1.00 25.96 54 LEU D C 1
ATOM 4952 O O . LEU J 1 61 ? -6.553 18.496 6.412 1.00 20.46 54 LEU D O 1
ATOM 4957 N N . ALA J 1 62 ? -5.053 18.895 8.058 1.00 20.24 55 ALA D N 1
ATOM 4958 C CA . ALA J 1 62 ? -6.029 19.623 8.871 1.00 24.57 55 ALA D CA 1
ATOM 4959 C C . ALA J 1 62 ? -6.503 20.898 8.175 1.00 26.81 55 ALA D C 1
ATOM 4960 O O . ALA J 1 62 ? -7.702 21.212 8.180 1.00 24.45 55 ALA D O 1
ATOM 4962 N N . ALA J 1 63 ? -5.580 21.646 7.566 1.00 25.74 56 ALA D N 1
ATOM 4963 C CA . ALA J 1 63 ? -5.981 22.891 6.900 1.00 24.92 56 ALA D CA 1
ATOM 4964 C C . ALA J 1 63 ? -6.929 22.625 5.728 1.00 27.17 56 ALA D C 1
ATOM 4965 O O . ALA J 1 63 ? -7.942 23.331 5.547 1.00 27.77 56 ALA D O 1
ATOM 4967 N N . GLU J 1 64 ? -6.628 21.596 4.927 1.00 22.71 57 GLU D N 1
ATOM 4968 C CA . GLU J 1 64 ? -7.515 21.257 3.812 1.00 28.52 57 GLU D CA 1
ATOM 4969 C C . GLU J 1 64 ? -8.881 20.755 4.289 1.00 30.13 57 GLU D C 1
ATOM 4970 O O . GLU J 1 64 ? -9.925 21.098 3.696 1.00 32.75 57 GLU D O 1
ATOM 4976 N N . GLU J 1 65 ? -8.909 19.953 5.364 1.00 27.04 58 GLU D N 1
ATOM 4977 C CA . GLU J 1 65 ? -10.198 19.517 5.892 1.00 28.01 58 GLU D CA 1
ATOM 4978 C C . GLU J 1 65 ? -11.023 20.694 6.414 1.00 30.52 58 GLU D C 1
ATOM 4979 O O . GLU J 1 65 ? -12.260 20.694 6.294 1.00 27.94 58 GLU D O 1
ATOM 4985 N N . LYS J 1 66 ? -10.369 21.701 7.003 1.00 26.77 59 LYS D N 1
ATOM 4986 C CA . LYS J 1 66 ? -11.107 22.878 7.460 1.00 28.88 59 LYS D CA 1
ATOM 4987 C C . LYS J 1 66 ? -11.767 23.597 6.287 1.00 29.08 59 LYS D C 1
ATOM 4988 O O . LYS J 1 66 ? -12.923 24.061 6.384 1.00 35.78 59 LYS D O 1
ATOM 4994 N N . GLU J 1 67 ? -11.064 23.677 5.153 1.00 32.08 60 GLU D N 1
ATOM 4995 C CA . GLU J 1 67 ? -11.715 24.244 3.969 1.00 37.33 60 GLU D CA 1
ATOM 4996 C C . GLU J 1 67 ? -12.946 23.426 3.554 1.00 44.88 60 GLU D C 1
ATOM 4997 O O . GLU J 1 67 ? -13.995 23.989 3.172 1.00 38.99 60 GLU D O 1
ATOM 5003 N N . HIS J 1 68 ? -12.843 22.094 3.625 1.00 36.62 61 HIS D N 1
ATOM 5004 C CA . HIS J 1 68 ? -14.015 21.269 3.321 1.00 38.36 61 HIS D CA 1
ATOM 5005 C C . HIS J 1 68 ? -15.172 21.572 4.270 1.00 37.08 61 HIS D C 1
ATOM 5006 O O . HIS J 1 68 ? -16.342 21.544 3.868 1.00 34.74 61 HIS D O 1
ATOM 5013 N N . VAL J 1 69 ? -14.866 21.839 5.540 1.00 37.82 62 VAL D N 1
ATOM 5014 C CA . VAL J 1 69 ? -15.916 22.170 6.504 1.00 38.48 62 VAL D CA 1
ATOM 5015 C C . VAL J 1 69 ? -16.666 23.419 6.060 1.00 44.29 62 VAL D C 1
ATOM 5016 O O . VAL J 1 69 ? -17.906 23.490 6.122 1.00 31.83 62 VAL D O 1
ATOM 5020 N N . SER J 1 70 ? -15.917 24.434 5.632 1.00 35.78 63 SER D N 1
ATOM 5021 C CA . SER J 1 70 ? -16.561 25.659 5.151 1.00 34.89 63 SER D CA 1
ATOM 5022 C C . SER J 1 70 ? -17.523 25.353 4.003 1.00 34.61 63 SER D C 1
ATOM 5023 O O . SER J 1 70 ? -18.679 25.816 3.992 1.00 34.52 63 SER D O 1
ATOM 5026 N N . GLU J 1 71 ? -17.059 24.553 3.033 1.00 39.89 64 GLU D N 1
ATOM 5027 C CA . GLU J 1 71 ? -17.915 24.187 1.899 1.00 37.28 64 GLU D CA 1
ATOM 5028 C C . GLU J 1 71 ? -19.168 23.430 2.343 1.00 45.41 64 GLU D C 1
ATOM 5029 O O . GLU J 1 71 ? -20.266 23.649 1.806 1.00 37.74 64 GLU D O 1
ATOM 5035 N N . ALA J 1 72 ? -19.018 22.503 3.293 1.00 33.57 65 ALA D N 1
ATOM 5036 C CA . ALA J 1 72 ? -20.165 21.719 3.739 1.00 34.25 65 ALA D CA 1
ATOM 5037 C C . ALA J 1 72 ? -21.191 22.602 4.429 1.00 32.28 65 ALA D C 1
ATOM 5038 O O . ALA J 1 72 ? -22.402 22.418 4.251 1.00 32.13 65 ALA D O 1
ATOM 5040 N N . VAL J 1 73 ? -20.727 23.564 5.228 1.00 32.31 66 VAL D N 1
ATOM 5041 C CA . VAL J 1 73 ? -21.655 24.501 5.850 1.00 43.91 66 VAL D CA 1
ATOM 5042 C C . VAL J 1 73 ? -22.406 25.280 4.779 1.00 47.40 66 VAL D C 1
ATOM 5043 O O . VAL J 1 73 ? -23.623 25.499 4.883 1.00 42.47 66 VAL D O 1
ATOM 5047 N N . HIS J 1 74 ? -21.696 25.679 3.719 1.00 38.89 67 HIS D N 1
ATOM 5048 C CA . HIS J 1 74 ? -22.344 26.411 2.634 1.00 49.23 67 HIS D CA 1
ATOM 5049 C C . HIS J 1 74 ? -23.448 25.579 1.987 1.00 45.28 67 HIS D C 1
ATOM 5050 O O . HIS J 1 74 ? -24.562 26.072 1.771 1.00 48.30 67 HIS D O 1
ATOM 5057 N N . MET J 1 75 ? -23.145 24.319 1.651 1.00 42.56 68 MET D N 1
ATOM 5058 C CA . MET J 1 75 ? -24.166 23.408 1.118 1.00 39.78 68 MET D CA 1
ATOM 5059 C C . MET J 1 75 ? -25.357 23.279 2.056 1.00 44.08 68 MET D C 1
ATOM 5060 O O . MET J 1 75 ? -26.518 23.371 1.628 1.00 48.98 68 MET D O 1
ATOM 5065 N N . LEU J 1 76 ? -25.084 23.014 3.333 1.00 40.91 69 LEU D N 1
ATOM 5066 C CA . LEU J 1 76 ? -26.163 22.823 4.290 1.00 39.66 69 LEU D CA 1
ATOM 5067 C C . LEU J 1 76 ? -27.055 24.057 4.335 1.00 52.79 69 LEU D C 1
ATOM 5068 O O . LEU J 1 76 ? -28.274 23.950 4.500 1.00 45.82 69 LEU D O 1
ATOM 5073 N N . ARG J 1 77 ? -26.473 25.242 4.164 1.00 47.06 70 ARG D N 1
ATOM 5074 C CA . ARG J 1 77 ? -27.294 26.447 4.187 1.00 52.33 70 ARG D CA 1
ATOM 5075 C C . ARG J 1 77 ? -27.985 26.732 2.864 1.00 57.69 70 ARG D C 1
ATOM 5076 O O . ARG J 1 77 ? -29.015 27.399 2.855 1.00 62.43 70 ARG D O 1
ATOM 5084 N N . MET J 1 78 ? -27.462 26.234 1.753 1.00 50.73 71 MET D N 1
ATOM 5085 C CA . MET J 1 78 ? -28.189 26.317 0.487 1.00 56.01 71 MET D CA 1
ATOM 5086 C C . MET J 1 78 ? -29.422 25.408 0.494 1.00 64.37 71 MET D C 1
ATOM 5087 O O . MET J 1 78 ? -30.490 25.832 0.057 1.00 63.61 71 MET D O 1
ATOM 5092 N N . LEU J 1 79 ? -29.329 24.204 1.085 1.00 58.51 72 LEU D N 1
ATOM 5093 C CA . LEU J 1 79 ? -30.396 23.197 1.028 1.00 50.96 72 LEU D CA 1
ATOM 5094 C C . LEU J 1 79 ? -31.325 23.183 2.234 1.00 64.51 72 LEU D C 1
ATOM 5095 O O . LEU J 1 79 ? -32.298 22.427 2.226 1.00 52.59 72 LEU D O 1
ATOM 5100 N N . ASP J 1 80 ? -31.067 23.982 3.273 1.00 65.99 73 ASP D N 1
ATOM 5101 C CA . ASP J 1 80 ? -31.901 23.947 4.473 1.00 73.63 73 ASP D CA 1
ATOM 5102 C C . ASP J 1 80 ? -32.166 25.391 4.877 1.00 77.23 73 ASP D C 1
ATOM 5103 O O . ASP J 1 80 ? -31.239 26.109 5.264 1.00 74.48 73 ASP D O 1
ATOM 5108 N N . SER J 1 81 ? -33.431 25.811 4.786 1.00 85.44 74 SER D N 1
ATOM 5109 C CA . SER J 1 81 ? -33.796 27.172 5.161 1.00 87.00 74 SER D CA 1
ATOM 5110 C C . SER J 1 81 ? -33.829 27.372 6.670 1.00 88.24 74 SER D C 1
ATOM 5111 O O . SER J 1 81 ? -33.757 28.517 7.133 1.00 93.99 74 SER D O 1
ATOM 5114 N N . GLY J 1 82 ? -33.937 26.296 7.442 1.00 81.78 75 GLY D N 1
ATOM 5115 C CA . GLY J 1 82 ? -33.937 26.394 8.889 1.00 81.29 75 GLY D CA 1
ATOM 5116 C C . GLY J 1 82 ? -32.604 26.007 9.501 1.00 74.02 75 GLY D C 1
ATOM 5117 O O . GLY J 1 82 ? -31.723 26.847 9.681 1.00 77.17 75 GLY D O 1
#

Secondary structure (DSSP, 8-state):
---HHHHHHHHHHHHHHHHHHHHHHHHH--SHHHHHHHHHHHHHHHHHHHHHHHHHHHH-HHHHTT-/---HHHHHHHHHHHHHHHHHHHHHHHHH--SHHHHHHHHHHHHHHHHHHHHHHHHHHHH-HHHHHT-/---HHHHHHHHHHHHHHHHHHHHHHHHH-S-HHHHHHHHHHHHHHHHHHHHHHHHHHHH-TTT-/---HHHHHHHHHHHHHHHHHHHHHHHHH-SSHHHHHHHHHHHHHHHHHHHHHHHHHHHH---/---HHHHHHHHHHHHHHHHHHHHHHHHH--SHHHHHHHHHHHHHHHHHHHHHHHHHHHH-HHHHT-/--HHHHHHHHHHHHHHHHHHHHHHHHH-SSHHHHHHHHHHHHHHHHHHHHHHHHHHHH-/--HHHHHHHHHHHHHHHHHHHHHHHHH---HHHHHHHHHHHHHHHHHHHHHHHHHHHH-S--/--HHHHHHHHHHHHHHHHHHHHHHHHH--SHHHHHHHHHHHHHHHHHHHHHHHHHHHH-TTT-/---HHHHHHHHHHHHHHHHHHHHHHHHH--SHHHHHHHHHHHHHHHHHHHHHHHHHHHH-TT-/--HHHHHHHHHHHHHHHHHHHHHHHHH--SHHHHHHHHHHHHHHHHHHHHHHHHHHHH-

InterPro domains:
  IPR009078 Ferritin-like superfamily [SSF47240] (3-76)
  IPR054581 Encapsulated ferritin-like [PF22277] (10-74)

Foldseek 3Di:
DDDPLRVLVVLLVVLVVLLVVLCVQLVVDPDPVSVVVSVVVSVVSVVVNVVSVVVNVVVPVVVVVVD/DDDPLRVLVVVLVVLVVLLVVLCVCLVVDDPPVSNVVSVVVNVVSVVVNVVSLVVNVVVPVVSVVVD/DDDPLRVLVVVLVVLVVLLVVLCVQLVVDPPPVSNVVSVVVSVVSVVVNVVSVVVNLVVDVVSVVD/DDDLVVLVVVLVVLVVLLVVLCVCLVVDDDPVSNVVSVVVSVVSVVVNVVSVVVNVVVD/DDPLVVLVVLLVVLVVLLVVLVVQLVVDPDPVSVVVSVVVSVVSVVVNVVSVVVNVVVPVVD/DDDLVVLVVVLVVLVVLLVVLCVQLVVDPPPVSVVVSVVVSVVSVVVNVVSVVVNVVVPVVVD/DDDPLRVLVVVLVVLVVLLVVLCVQLVPDPPVVSVVVSVVVNVVSVVVNVVSVVVNVVPPVVD/DDPLVVLVVVLVVLVVLLVVLQVQLVPDDPPVSNVVSVVVNVVSVVVNVVSVVVNVVVD/DDDPLNVLVVVLVVLVVLLVVLCVVLVVPPDPVSNVVSVVVNVVSVVVNVVSLVVNCVVPVVSD/DDDPLRVLVVVLVVLVVLLVVLCVCLVPDDPPVSNVVSVVVSVVSVVVNVVSVVVNVVPDVD

Sequence (632 aa):
DLDDVARIRLVLARELETINEYEAYARASSNPEVRAFFQHLAAEEKEHVSEAVHMLRMLDSGQNDHFDLDDVARIRLVLARELETINEYEAYARASSNPEVRAFFQHLAAEEKEHVSEAVHMLRMLDSGQNDHFDLDDVARIRLVLARELETINEYEAYARASSNPEVRAFFQHLAAEEKEHVSEAVHMLRMLDSGQNDHLDDVARIRLVLARELETINEYEAYARASSNPEVRAFFQHLAAEEKEHVSEAVHMLRMLDLDDVARIRLVLARELETINEYEAYARASSNPEVRAFFQHLAAEEKEHVSEAVHMLRMLDSGQLDDVARIRLVLARELETINEYEAYARASSNPEVRAFFQHLAAEEKEHVSEAVHMLRMLDSGQNDLDDVARIRLVLARELETINEYEAYARASSNPEVRAFFQHLAAEEKEHVSEAVHMLRMLDSGQLDDVARIRLVLARELETINEYEAYARASSNPEVRAFFQHLAAEEKEHVSEAVHMLRMLDDLDDVARIRLVLARELETINEYEAYARASSNPEVRAFFQHLAAEEKEHVSEAVHMLRMLDSGQNDLDDVARIRLVLARELETINEYEAYARASSNPEVRAFFQHLAAEEKEHVSEAVHMLRMLDSG

Radius of gyration: 26.46 Å; Cα contacts (8 Å, |Δi|>4): 704; chains: 10; bounding box: 62×65×64 Å

Nearest PDB structures (foldseek):
  7s5c-assembly1_F  TM=1.017E+00  e=1.155E-07  Myxococcus xanthus
  7s5k-assembly1_E  TM=1.012E+00  e=1.592E-07  Myxococcus xanthus
  7s5c-assembly1_J  TM=1.012E+00  e=3.226E-07  Myxococcus xanthus
  7s5c-assembly1_D  TM=1.013E+00  e=3.667E-07  Myxococcus xanthus
  7s5k-assembly1_F  TM=1.010E+00  e=4.446E-07  Myxococcus xanthus

GO terms:
  GO:0140737 encapsulin nanocompartment (C, IDA)

Organism: Myxococcus xanthus (strain DK1622) (NCBI:txid246197)

B-factor: mean 38.33, std 15.22, range [15.89, 155.84]